Protein AF-0000000076747671 (afdb_homodimer)

Nearest PDB structures (foldseek):
  5zm2-assembly2_D-2  TM=6.873E-01  e=8.504E-10  Aspergillus stellatus
  5zm2-assembly1_B  TM=6.836E-01  e=2.801E-09  Aspergillus stellatus
  5zm4-assembly2_C  TM=6.316E-01  e=1.046E-08  Aspergillus stellatus
  7eyr-assembly2_A  TM=6.298E-01  e=1.622E-08  Aspergillus sp.
  7eyt-assembly2_D  TM=6.562E-01  e=5.017E-08  Aspergillus sp.

Foldseek 3Di:
DVVVVVVVLVVQLVCCVQQFKGKDAQLAPLVLLVVVVVVQCVLQVHDQVDVVSLDDPDGLDLQQWALAFFAQSLLCVQLRVSVLVSQCSNQVHNQKAKARDTKGKQWAADCVDVSRHFNKDFFFQQALCVLAPDWFKWKKFFSAFADQLQQAKKWQSVQLCCVVVVNPPCPVQSVPADNRGGGCVVPHDDDPVRIDGDGGGGNMMMMGTSSIGIITGHRNDNGMTMMDIMGMWRPPDCRTDGNLRDDHLVQLVVCQQQQAHRPSSDDGRSHDGNDPDHRDDHDPSSCSNSNVDPD/DVVVVVVVLVVQLVCCVQQFKGKDAQLAPLVLLVVVVVVQCVLQVHDQVDVVSLDDPDGLDLQQWALAFFAQSLLCVQLRVSVLVSQCSNQVHNQKAKARDTKGKQWAADCVDVSRHFNKDFFFFQALCVLAPDWFKWKKFFSAFADQLQQAKKWQSVQLVCVVVVNPPCPVQSVPADNRGGGCVVPHDDDPVRIDGDGGGGNMMMMGTSSIGIITGHRNDNGMTMMDIMGMWRPPDCRTDGNLRDDHLVQLVCCQQQQAHRPSSDDGRSHDVNDPDHRDDHDPSSCSNSNVDPD

InterPro domains:
  IPR008775 Phytanoyl-CoA dioxygenase-like [PF05721] (18-215)

Organism: NCBI:txid190893

Secondary structure (DSSP, 8-state):
-HHHHHHHHHHHHHHHHHHSEEEETT-S-HHHHHHHHHHHHHHHT--TT-GGGT--SS-S-SS-EE-----HHHHHHHT-HHHHHHHHHHHT-S-EEE----EEEEPPPBTTSGGGS--PPPPEESS-GGG-SS--EEEEEESS-B-TTBS-EEE-HHHHHHHHTT--S-GGGGGG-BTTBEEGGGTS---GGGPEEE-B-TT-EEEEETTS-EEEPPB-SSS-EEEEE--EEETT-STTS-GGG---HHHHHHHHHHT---GGG---TT--SS-S-PPPPPPHHHHHHHTSS--/-HHHHHHHHHHHHHHHHHHSEEEETT-S-HHHHHHHHHHHHHHHT--TT-GGGT--SS-S-SS-EE-----HHHHHHHT-HHHHHHHHHHHT-S-EEE----EEEEPPPBTTSTTTS--PPPPEESS-GGG-SS--EEEEEESS-B-TTBS-EEE-HHHHHHHHTT--S-GGGGGG-BTTBEEGGGTS---GGGPEEE-B-TT-EEEEETTS-EEEPPB-SSS-EEEEE--EEETT-STTS-GGG---HHHHHHHHHHT---GGG---TT--SS-S-PPPPPPHHHHHHHTSS--

Sequence (590 aa):
MESKNARYWDEKRAQLAEQGYTVIESVVPQELCQSSIEAICSFMEVDLNNKDTWYKQDPINDTGSVPMHHHPAFWQVRQHPDVYQAFAQLLNEEQLWVTMDRASFKPPCRYDLPQYGNDSNRMHWDYDFRQMDIPVYQGLIYLTDTEKEQGAFGGLPQVYRQIIDNTFHEPRLFEQFTINGLYLEDVYPFTEQDITKIDAPAGSLVIFDSRLPHGNVCTHHLNPRLVQFIAMYKADSEEHVPPVLYQSREERVNCYQNARPPAWLRGWRGQLDPEPFTPLELTPLGRKLVGLESWMESKNARYWDEKRAQLAEQGYTVIESVVPQELCQSSIEAICSFMEVDLNNKDTWYKQDPINDTGSVPMHHHPAFWQVRQHPDVYQAFAQLLNEEQLWVTMDRASFKPPCRYDLPQYGNDSNRMHWDYDFRQMDIPVYQGLIYLTDTEKEQGAFGGLPQVYRQIIDNTFHEPRLFEQFTINGLYLEDVYPFTEQDITKIDAPAGSLVIFDSRLPHGNVCTHHLNPRLVQFIAMYKADSEEHVPPVLYQSREERVNCYQNARPPAWLRGWRGQLDPEPFTPLELTPLGRKLVGLESW

pLDDT: mean 93.73, std 7.57, range [40.28, 98.88]

Radius of gyration: 29.96 Å; Cα contacts (8 Å, |Δi|>4): 1202; chains: 2; bounding box: 51×89×72 Å

Structure (mmCIF, N/CA/C/O backbone):
data_AF-0000000076747671-model_v1
#
loop_
_entity.id
_entity.type
_entity.pdbx_description
1 polymer 'Phytanoyl-CoA dioxygenase'
#
loop_
_atom_site.group_PDB
_atom_site.id
_atom_site.type_symbol
_atom_site.label_atom_id
_atom_site.label_alt_id
_atom_site.label_comp_id
_atom_site.label_asym_id
_atom_site.label_entity_id
_atom_site.label_seq_id
_atom_site.pdbx_PDB_ins_code
_atom_site.Cartn_x
_atom_site.Cartn_y
_atom_site.Cartn_z
_atom_site.occupancy
_atom_site.B_iso_or_equiv
_atom_site.auth_seq_id
_atom_site.auth_comp_id
_atom_site.auth_asym_id
_atom_site.auth_atom_id
_atom_site.pdbx_PDB_model_num
ATOM 1 N N . MET A 1 1 ? 17.656 25.859 33.094 1 40.28 1 MET A N 1
ATOM 2 C CA . MET A 1 1 ? 16.328 25.703 32.5 1 40.28 1 MET A CA 1
ATOM 3 C C . MET A 1 1 ? 16.188 26.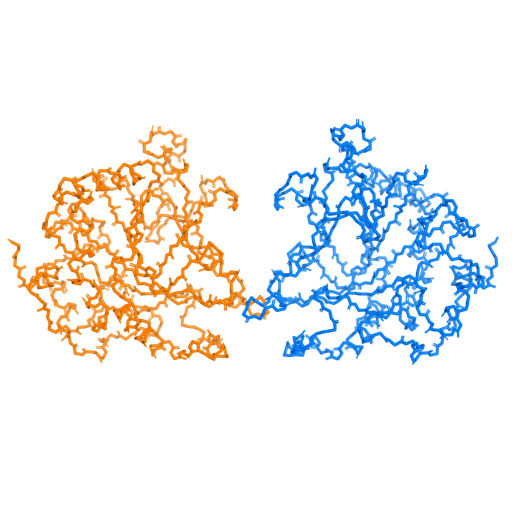547 31.25 1 40.28 1 MET A C 1
ATOM 5 O O . MET A 1 1 ? 15.711 26.047 30.219 1 40.28 1 MET A O 1
ATOM 9 N N . GLU A 1 2 ? 16.719 27.922 31.406 1 50.53 2 GLU A N 1
ATOM 10 C CA . GLU A 1 2 ? 16.703 28.844 30.266 1 50.53 2 GLU A CA 1
ATOM 11 C C . GLU A 1 2 ? 17.672 28.391 29.188 1 50.53 2 GLU A C 1
ATOM 13 O O . GLU A 1 2 ? 17.344 28.438 28 1 50.53 2 GLU A O 1
ATOM 18 N N . SER A 1 3 ? 18.859 27.906 29.672 1 53.28 3 SER A N 1
ATOM 19 C CA . SER A 1 3 ? 19.906 27.531 28.734 1 53.28 3 SER A CA 1
ATOM 20 C C . SER A 1 3 ? 19.562 26.25 27.984 1 53.28 3 SER A C 1
ATOM 22 O O . SER A 1 3 ? 19.797 26.141 26.781 1 53.28 3 SER A O 1
ATOM 24 N N . LYS A 1 4 ? 19.172 25.297 28.797 1 57.94 4 LYS A N 1
ATOM 25 C CA . LYS A 1 4 ? 18.75 24.047 28.203 1 57.94 4 LYS A CA 1
ATOM 26 C C . LYS A 1 4 ? 17.641 24.266 27.172 1 57.94 4 LYS A C 1
ATOM 28 O O . LYS A 1 4 ? 17.578 23.578 26.156 1 57.94 4 LYS A O 1
ATOM 33 N N . ASN A 1 5 ? 16.906 25.266 27.453 1 79.88 5 ASN A N 1
ATOM 34 C CA . ASN A 1 5 ? 15.82 25.625 26.547 1 79.88 5 ASN A CA 1
ATOM 35 C C . ASN A 1 5 ? 16.359 26.281 25.281 1 79.88 5 ASN A C 1
ATOM 37 O O . ASN A 1 5 ? 15.867 26.016 24.172 1 79.88 5 ASN A O 1
ATOM 41 N N . ALA A 1 6 ? 17.438 27.031 25.469 1 84.56 6 ALA A N 1
ATOM 42 C CA . ALA A 1 6 ? 18.047 27.672 24.312 1 84.56 6 ALA A CA 1
ATOM 43 C C . ALA A 1 6 ? 18.703 26.641 23.391 1 84.56 6 ALA A C 1
ATOM 45 O O . ALA A 1 6 ? 18.547 26.719 22.172 1 84.56 6 ALA A O 1
ATOM 46 N N . ARG A 1 7 ? 19.328 25.719 23.938 1 91.31 7 ARG A N 1
ATOM 47 C CA . ARG A 1 7 ? 19.984 24.672 23.141 1 91.31 7 ARG A CA 1
ATOM 48 C C . ARG A 1 7 ? 18.953 23.828 22.406 1 91.31 7 ARG A C 1
ATOM 50 O O . ARG A 1 7 ? 19.203 23.406 21.266 1 91.31 7 ARG A O 1
ATOM 57 N N . TYR A 1 8 ? 17.891 23.562 23.094 1 95.62 8 TYR A N 1
ATOM 58 C CA . TYR A 1 8 ? 16.812 22.797 22.484 1 95.62 8 TYR A CA 1
ATOM 59 C C . TYR A 1 8 ? 16.312 23.484 21.219 1 95.62 8 TYR A C 1
ATOM 61 O O . TYR A 1 8 ? 16.219 22.844 20.156 1 95.62 8 TYR A O 1
ATOM 69 N N . TRP A 1 9 ? 16.141 24.703 21.281 1 96.38 9 TRP A N 1
ATOM 70 C CA . TRP A 1 9 ? 15.578 25.422 20.141 1 96.38 9 TRP A CA 1
ATOM 71 C C . TRP A 1 9 ? 16.641 25.625 19.062 1 96.38 9 TRP A C 1
ATOM 73 O O . TRP A 1 9 ? 16.328 25.641 17.859 1 96.38 9 TRP A O 1
ATOM 83 N N . ASP A 1 10 ? 17.875 25.75 19.469 1 96.62 10 ASP A N 1
ATOM 84 C CA . ASP A 1 10 ? 18.953 25.797 18.484 1 96.62 10 ASP A CA 1
ATOM 85 C C . ASP A 1 10 ? 19 24.516 17.656 1 96.62 10 ASP A C 1
ATOM 87 O O . ASP A 1 10 ? 19.203 24.562 16.438 1 96.62 10 ASP A O 1
ATOM 91 N N . GLU A 1 11 ? 18.844 23.469 18.312 1 97.25 11 GLU A N 1
ATOM 92 C CA . GLU A 1 11 ? 18.828 22.188 17.641 1 97.25 11 GLU A CA 1
ATOM 93 C C . GLU A 1 11 ? 17.641 22.078 16.688 1 97.25 11 GLU A C 1
ATOM 95 O O . GLU A 1 11 ? 17.766 21.578 15.57 1 97.25 11 GLU A O 1
ATOM 100 N N . LYS A 1 12 ? 16.516 22.438 17.172 1 97.81 12 LYS A N 1
ATOM 101 C CA . LYS A 1 12 ? 15.312 22.391 16.328 1 97.81 12 LYS A CA 1
ATOM 102 C C . LYS A 1 12 ? 15.461 23.297 15.109 1 97.81 12 LYS A C 1
ATOM 104 O O . LYS A 1 12 ? 15.07 22.922 14 1 97.81 12 LYS A O 1
ATOM 109 N N . ARG A 1 13 ? 16.047 24.469 15.328 1 96.94 13 ARG A N 1
ATOM 110 C CA . ARG A 1 13 ? 16.297 25.375 14.219 1 96.94 13 ARG A CA 1
ATOM 111 C C . ARG A 1 13 ? 17.266 24.766 13.211 1 96.94 13 ARG A C 1
ATOM 113 O O . ARG A 1 13 ? 17.078 24.906 12 1 96.94 13 ARG A O 1
ATOM 120 N N . ALA A 1 14 ? 18.219 24.141 13.727 1 97.19 14 ALA A N 1
ATOM 121 C CA . ALA A 1 14 ? 19.219 23.5 12.859 1 97.19 14 ALA A CA 1
ATOM 122 C C . ALA A 1 14 ? 18.594 22.375 12.039 1 97.19 14 ALA A C 1
ATOM 124 O O . ALA A 1 14 ? 18.875 22.234 10.844 1 97.19 14 ALA A O 1
ATOM 125 N N . GLN A 1 15 ? 17.75 21.578 12.68 1 97.69 15 GLN A N 1
ATOM 126 C CA . GLN A 1 15 ? 17.031 20.5 11.984 1 97.69 15 GLN A CA 1
ATOM 127 C C . GLN A 1 15 ? 16.172 21.062 10.867 1 97.69 15 GLN A C 1
ATOM 129 O O . GLN A 1 15 ? 16.172 20.547 9.742 1 97.69 15 GLN A O 1
ATOM 134 N N . LEU A 1 16 ? 15.438 22.031 11.219 1 98 16 LEU A N 1
ATOM 135 C CA . LEU A 1 16 ? 14.547 22.672 10.258 1 98 16 LEU A CA 1
ATOM 136 C C . LEU A 1 16 ? 15.336 23.219 9.07 1 98 16 LEU A C 1
ATOM 138 O O . LEU A 1 16 ? 14.938 23.047 7.918 1 98 16 LEU A O 1
ATOM 142 N N . ALA A 1 17 ? 16.438 23.859 9.344 1 96.19 17 ALA A N 1
ATOM 143 C CA . ALA A 1 17 ? 17.266 24.438 8.305 1 96.19 17 ALA A CA 1
ATOM 144 C C . ALA A 1 17 ? 17.891 23.359 7.426 1 96.19 17 ALA A C 1
ATOM 146 O O . ALA A 1 17 ? 18.078 23.562 6.223 1 96.19 17 ALA A O 1
ATOM 147 N N . GLU A 1 18 ? 18.172 22.281 8.008 1 97.06 18 GLU A N 1
ATOM 148 C CA . GLU A 1 18 ? 18.891 21.234 7.305 1 97.06 18 GLU A CA 1
ATOM 149 C C . GLU A 1 18 ? 17.953 20.375 6.469 1 97.06 18 GLU A C 1
ATOM 151 O O . GLU A 1 18 ? 18.266 20.031 5.328 1 97.06 18 GLU A O 1
ATOM 156 N N . GLN A 1 19 ? 16.797 20.047 7.031 1 98.19 19 GLN A N 1
ATOM 157 C CA . GLN A 1 19 ? 16.016 19 6.375 1 98.19 19 GLN A CA 1
ATOM 158 C C . GLN A 1 19 ? 14.641 19.516 5.969 1 98.19 19 GLN A C 1
ATOM 160 O O . GLN A 1 19 ? 13.867 18.812 5.32 1 98.19 19 GLN A O 1
ATOM 165 N N . GLY A 1 20 ? 14.32 20.719 6.391 1 98.31 20 GLY A N 1
ATOM 166 C CA . GLY A 1 20 ? 13.07 21.344 5.965 1 98.31 20 GLY A CA 1
ATOM 167 C C . GLY A 1 20 ? 11.922 21.094 6.93 1 98.31 20 GLY A C 1
ATOM 168 O O . GLY A 1 20 ? 10.812 21.594 6.715 1 98.31 20 GLY A O 1
ATOM 169 N N . TYR A 1 21 ? 12.203 20.281 7.98 1 98.81 21 TYR A N 1
ATOM 170 C CA . TYR A 1 21 ? 11.172 20.062 8.992 1 98.81 21 TYR A CA 1
ATOM 171 C C . TYR A 1 21 ? 11.797 19.797 10.352 1 98.81 21 TYR A C 1
ATOM 173 O O . TYR A 1 21 ? 12.992 19.516 10.453 1 98.81 21 TYR A O 1
ATOM 181 N N . THR A 1 22 ? 11.023 19.922 11.391 1 98.75 22 THR A N 1
ATOM 182 C CA . THR A 1 22 ? 11.367 19.5 12.742 1 98.75 22 THR A CA 1
ATOM 183 C C . THR A 1 22 ? 10.117 19.062 13.508 1 98.75 22 THR A C 1
ATOM 185 O O . THR A 1 22 ? 8.992 19.359 13.086 1 98.75 22 THR A O 1
ATOM 188 N N . VAL A 1 23 ? 10.336 18.281 14.539 1 98.75 23 VAL A N 1
ATOM 189 C CA . VAL A 1 23 ? 9.227 17.766 15.344 1 98.75 23 VAL A CA 1
ATOM 190 C C . VAL A 1 23 ? 9.398 18.203 16.797 1 98.75 23 VAL A C 1
ATOM 192 O O . VAL A 1 23 ? 10.461 17.984 17.391 1 98.75 23 VAL A O 1
ATOM 195 N N . ILE A 1 24 ? 8.469 18.891 17.297 1 98.38 24 ILE A N 1
ATOM 196 C CA . ILE A 1 24 ? 8.359 19.141 18.734 1 98.38 24 ILE A CA 1
ATOM 197 C C . ILE A 1 24 ? 7.375 18.141 19.344 1 98.38 24 ILE A C 1
ATOM 199 O O . ILE A 1 24 ? 6.16 18.297 19.203 1 98.38 24 ILE A O 1
ATOM 203 N N . GLU A 1 25 ? 7.848 17.203 20.109 1 97.06 25 GLU A N 1
ATOM 204 C CA . GLU A 1 25 ? 7.035 16.094 20.578 1 97.06 25 GLU A CA 1
ATOM 205 C C . GLU A 1 25 ? 6.18 16.484 21.781 1 97.06 25 GLU A C 1
ATOM 207 O O . GLU A 1 25 ? 6.625 17.25 22.641 1 97.06 25 GLU A O 1
ATOM 212 N N . SER A 1 26 ? 4.984 16.047 21.75 1 92 26 SER A N 1
ATOM 213 C CA . SER A 1 26 ? 4.047 16.094 22.875 1 92 26 SER A CA 1
ATOM 214 C C . SER A 1 26 ? 3.859 17.516 23.391 1 92 26 SER A C 1
ATOM 216 O O . SER A 1 26 ? 3.895 17.75 24.594 1 92 26 SER A O 1
ATOM 218 N N . VAL A 1 27 ? 3.762 18.469 22.469 1 96.31 27 VAL A N 1
ATOM 219 C CA . VAL A 1 27 ? 3.545 19.875 22.797 1 96.31 27 VAL A CA 1
ATOM 220 C C . VAL A 1 27 ? 2.092 20.094 23.203 1 96.31 27 VAL A C 1
ATOM 222 O O . VAL A 1 27 ? 1.806 20.922 24.078 1 96.31 27 VAL A O 1
ATOM 225 N N . VAL A 1 28 ? 1.199 19.422 22.625 1 98.19 28 VAL A N 1
ATOM 226 C CA . VAL A 1 28 ? -0.222 19.531 22.938 1 98.19 28 VAL A CA 1
ATOM 227 C C . VAL A 1 28 ? -0.622 18.422 23.906 1 98.19 28 VAL A C 1
ATOM 229 O O . VAL A 1 28 ? -0.425 17.234 23.625 1 98.19 28 VAL A O 1
ATOM 232 N N . PRO A 1 29 ? -1.188 18.797 25.031 1 98.31 29 PRO A N 1
ATOM 233 C CA . PRO A 1 29 ? -1.625 17.781 26 1 98.31 29 PRO A CA 1
ATOM 234 C C . PRO A 1 29 ? -2.648 16.812 25.422 1 98.31 29 PRO A C 1
ATOM 236 O O . PRO A 1 29 ? -3.465 17.203 24.578 1 98.31 29 PRO A O 1
ATOM 239 N N . GLN A 1 30 ? -2.672 15.633 25.984 1 98 30 GLN A N 1
ATOM 240 C CA . GLN A 1 30 ? -3.521 14.555 25.5 1 98 30 GLN A CA 1
ATOM 241 C C . GLN A 1 30 ? -4.996 14.938 25.578 1 98 30 GLN A C 1
ATOM 243 O O . GLN A 1 30 ? -5.781 14.578 24.688 1 98 30 GLN A O 1
ATOM 248 N N . GLU A 1 31 ? -5.301 15.625 26.609 1 98.38 31 GLU A N 1
ATOM 249 C CA . GLU A 1 31 ? -6.699 16.016 26.781 1 98.38 31 GLU A CA 1
ATOM 250 C C . GLU A 1 31 ? -7.164 16.922 25.641 1 98.38 31 GLU A C 1
ATOM 252 O O . GLU A 1 31 ? -8.305 16.812 25.188 1 98.38 31 GLU A O 1
ATOM 257 N N . LEU A 1 32 ? -6.309 17.859 25.266 1 98.62 32 LEU A N 1
ATOM 258 C CA . LEU A 1 32 ? -6.648 18.75 24.156 1 98.62 32 LEU A CA 1
ATOM 259 C C . LEU A 1 32 ? -6.711 17.984 22.844 1 98.62 32 LEU A C 1
ATOM 261 O O . LEU A 1 32 ? -7.578 18.25 22 1 98.62 32 LEU A O 1
ATOM 265 N N . CYS A 1 33 ? -5.781 17.031 22.625 1 98.75 33 CYS A N 1
ATOM 266 C CA . CYS A 1 33 ? -5.852 16.172 21.453 1 98.75 33 CYS A CA 1
ATOM 267 C C . CYS A 1 33 ? -7.184 15.43 21.391 1 98.75 33 CYS A C 1
ATOM 269 O O . CYS A 1 33 ? -7.84 15.406 20.344 1 98.75 33 CYS A O 1
ATOM 271 N N . GLN A 1 34 ? -7.582 14.914 22.516 1 98.75 34 GLN A N 1
ATOM 272 C CA . GLN A 1 34 ? -8.82 14.148 22.578 1 98.75 34 GLN A CA 1
ATOM 273 C C . GLN A 1 34 ? -10.023 15.023 22.266 1 98.75 34 GLN A C 1
ATOM 275 O O . GLN A 1 34 ? -10.961 14.578 21.594 1 98.75 34 GLN A O 1
ATOM 280 N N . SER A 1 35 ? -10.016 16.234 22.766 1 98.75 35 SER A N 1
ATOM 281 C CA . SER A 1 35 ? -11.102 17.156 22.453 1 98.75 35 SER A CA 1
ATOM 282 C C . SER A 1 35 ? -11.195 17.422 20.969 1 98.75 35 SER A C 1
ATOM 284 O O . SER A 1 35 ? -12.289 17.469 20.406 1 98.75 35 SER A O 1
ATOM 286 N N . SER A 1 36 ? -10.062 17.656 20.344 1 98.88 36 SER A N 1
ATOM 287 C CA . SER A 1 36 ? -10.047 17.875 18.906 1 98.88 36 SER A CA 1
ATOM 288 C C . SER A 1 36 ? -10.516 16.625 18.156 1 98.88 36 SER A C 1
ATOM 290 O O . SER A 1 36 ? -11.25 16.734 17.172 1 98.88 36 SER A O 1
ATOM 292 N N . ILE A 1 37 ? -10.07 15.453 18.594 1 98.88 37 ILE A N 1
ATOM 293 C CA . ILE A 1 37 ? -10.477 14.195 17.984 1 98.88 37 ILE A CA 1
ATOM 294 C C . ILE A 1 37 ? -11.992 14.055 18.047 1 98.88 37 ILE A C 1
ATOM 296 O O . ILE A 1 37 ? -12.633 13.719 17.047 1 98.88 37 ILE A O 1
ATOM 300 N N . GLU A 1 38 ? -12.555 14.328 19.203 1 98.75 38 GLU A N 1
ATOM 301 C CA . GLU A 1 38 ? -14 14.227 19.375 1 98.75 38 GLU A CA 1
ATOM 302 C C . GLU A 1 38 ? -14.734 15.188 18.453 1 98.75 38 GLU A C 1
ATOM 304 O O . GLU A 1 38 ? -15.773 14.836 17.875 1 98.75 38 GLU A O 1
ATOM 309 N N . ALA A 1 39 ? -14.25 16.406 18.312 1 98.62 39 ALA A N 1
ATOM 310 C CA . ALA A 1 39 ? -14.844 17.391 17.406 1 98.62 39 ALA A CA 1
ATOM 311 C C . ALA A 1 39 ? -14.82 16.875 15.969 1 98.62 39 ALA A C 1
ATOM 313 O O . ALA A 1 39 ? -15.836 16.953 15.273 1 98.62 39 ALA A O 1
ATOM 314 N N . ILE A 1 40 ? -13.703 16.344 15.539 1 98.62 40 ILE A N 1
ATOM 315 C CA . ILE A 1 40 ? -13.531 15.836 14.188 1 98.62 40 ILE A CA 1
ATOM 316 C C . ILE A 1 40 ? -14.477 14.664 13.953 1 98.62 40 ILE A C 1
ATOM 318 O O . ILE A 1 40 ? -15.18 14.617 12.938 1 98.62 40 ILE A O 1
ATOM 322 N N . CYS A 1 41 ? -14.508 13.766 14.906 1 98.38 41 CYS A N 1
ATOM 323 C CA . CYS A 1 41 ? -15.352 12.586 14.781 1 98.38 41 CYS A CA 1
ATOM 324 C C . CYS A 1 41 ? -16.828 12.969 14.703 1 98.38 41 CYS A C 1
ATOM 326 O O . CYS A 1 41 ? -17.578 12.391 13.914 1 98.38 41 CYS A O 1
ATOM 328 N N . SER A 1 42 ? -17.156 13.914 15.547 1 97.94 42 SER A N 1
ATOM 329 C CA . SER A 1 42 ? -18.531 14.391 15.508 1 97.94 42 SER A CA 1
ATOM 330 C C . SER A 1 42 ? -18.875 15.008 14.156 1 97.94 42 SER A C 1
ATOM 332 O O . SER A 1 42 ? -19.922 14.711 13.578 1 97.94 42 SER A O 1
ATOM 334 N N . PHE A 1 43 ? -18.047 15.828 13.648 1 97.62 43 PHE A N 1
ATOM 335 C CA . PHE A 1 43 ? -18.266 16.469 12.359 1 97.62 43 PHE A CA 1
ATOM 336 C C . PHE A 1 43 ? -18.359 15.438 11.25 1 97.62 43 PHE A C 1
ATOM 338 O O . PHE A 1 43 ? -19.234 15.531 10.383 1 97.62 43 PHE A O 1
ATOM 345 N N . MET A 1 44 ? -17.5 14.438 11.258 1 96.56 44 MET A N 1
ATOM 346 C CA . MET A 1 44 ? -17.391 13.438 10.195 1 96.56 44 MET A CA 1
ATOM 347 C C . MET A 1 44 ? -18.391 12.312 10.414 1 96.56 44 MET A C 1
ATOM 349 O O . MET A 1 44 ? -18.531 11.438 9.555 1 96.56 44 MET A O 1
ATOM 353 N N . GLU A 1 45 ? -19.062 12.336 11.562 1 96.31 45 GLU A N 1
ATOM 354 C CA . GLU A 1 45 ? -19.969 11.266 11.945 1 96.31 45 GLU A CA 1
ATOM 355 C C . GLU A 1 45 ? -19.266 9.914 11.953 1 96.31 45 GLU A C 1
ATOM 357 O O . GLU A 1 45 ? -19.75 8.961 11.336 1 96.31 45 GLU A O 1
ATOM 362 N N . VAL A 1 46 ? -18.188 9.891 12.656 1 97.19 46 VAL A N 1
ATOM 363 C CA . VAL A 1 46 ? -17.344 8.695 12.766 1 97.19 46 VAL A CA 1
ATOM 364 C C . VAL A 1 46 ? -17.219 8.289 14.227 1 97.19 46 VAL A C 1
ATOM 366 O O . VAL A 1 46 ? -17.188 9.148 15.117 1 97.19 46 VAL A O 1
ATOM 369 N N . ASP A 1 47 ? -17.25 7.066 14.484 1 97.88 47 ASP A N 1
ATOM 370 C CA . ASP A 1 47 ? -16.891 6.438 15.742 1 97.88 47 ASP A CA 1
A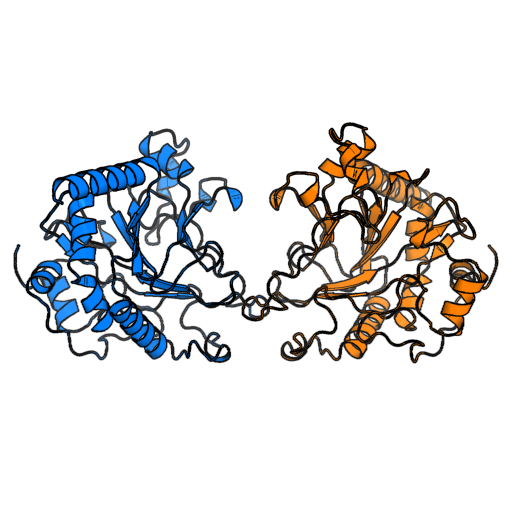TOM 371 C C . ASP A 1 47 ? -15.594 5.641 15.602 1 97.88 47 ASP A C 1
ATOM 373 O O . ASP A 1 47 ? -15.547 4.633 14.898 1 97.88 47 ASP A O 1
ATOM 377 N N . LEU A 1 48 ? -14.523 6.047 16.266 1 97.44 48 LEU A N 1
ATOM 378 C CA . LEU A 1 48 ? -13.211 5.434 16.094 1 97.44 48 LEU A CA 1
ATOM 379 C C . LEU A 1 48 ? -13.234 3.977 16.547 1 97.44 48 LEU A C 1
ATOM 381 O O . LEU A 1 48 ? -12.352 3.199 16.172 1 97.44 48 LEU A O 1
ATOM 385 N N . ASN A 1 49 ? -14.18 3.578 17.312 1 96.5 49 ASN A N 1
ATOM 386 C CA . ASN A 1 49 ? -14.273 2.203 17.797 1 96.5 49 ASN A CA 1
ATOM 387 C C . ASN A 1 49 ? -15.172 1.355 16.891 1 96.5 49 ASN A C 1
ATOM 389 O O . ASN A 1 49 ? -15.422 0.186 17.188 1 96.5 49 ASN A O 1
ATOM 393 N N . ASN A 1 50 ? -15.711 1.945 15.867 1 96.81 50 ASN A N 1
ATOM 394 C CA . ASN A 1 50 ? -16.547 1.24 14.898 1 96.81 50 ASN A CA 1
ATOM 395 C C . ASN A 1 50 ? -16.094 1.509 13.461 1 96.81 50 ASN A C 1
ATOM 397 O O . ASN A 1 50 ? -16.562 2.451 12.828 1 96.81 50 ASN A O 1
ATOM 401 N N . LYS A 1 51 ? -15.359 0.644 12.898 1 94.5 51 LYS A N 1
ATOM 402 C CA . LYS A 1 51 ? -14.695 0.832 11.617 1 94.5 51 LYS A CA 1
ATOM 403 C C . LYS A 1 51 ? -15.711 1.055 10.5 1 94.5 51 LYS A C 1
ATOM 405 O O . LYS A 1 51 ? -15.406 1.702 9.492 1 94.5 51 LYS A O 1
ATOM 410 N N . ASP A 1 52 ? -16.859 0.534 10.656 1 92.81 52 ASP A N 1
ATOM 411 C CA . ASP A 1 52 ? -17.875 0.66 9.625 1 92.81 52 ASP A CA 1
ATOM 412 C C . ASP A 1 52 ? -18.266 2.121 9.398 1 92.81 52 ASP A C 1
ATOM 414 O O . ASP A 1 52 ? -18.781 2.48 8.344 1 92.81 52 ASP A O 1
ATOM 418 N N . THR A 1 53 ? -17.984 2.969 10.398 1 96.69 53 THR A N 1
ATOM 419 C CA . THR A 1 53 ? -18.375 4.375 10.305 1 96.69 53 THR A CA 1
ATOM 420 C C . THR A 1 53 ? -17.281 5.18 9.594 1 96.69 53 THR A C 1
ATOM 422 O O . THR A 1 53 ? -17.5 6.324 9.203 1 96.69 53 THR A O 1
ATOM 425 N N . TRP A 1 54 ? -16.062 4.539 9.453 1 96.75 54 TRP A N 1
ATOM 426 C CA . TRP A 1 54 ? -14.922 5.281 8.938 1 96.75 54 TRP A CA 1
ATOM 427 C C . TRP A 1 54 ? -15.07 5.539 7.438 1 96.75 54 TRP A C 1
ATOM 429 O O . TRP A 1 54 ? -14.461 6.461 6.898 1 96.75 54 TRP A O 1
ATOM 439 N N . TYR A 1 55 ? -15.875 4.684 6.785 1 95.5 55 TYR A N 1
ATOM 440 C CA . TYR A 1 55 ? -15.984 4.695 5.332 1 95.5 55 TYR A CA 1
ATOM 441 C C . TYR A 1 55 ? -17.391 5.066 4.895 1 95.5 55 TYR A C 1
ATOM 443 O O . TYR A 1 55 ? -18.359 4.363 5.219 1 95.5 55 TYR A O 1
ATOM 451 N N . LYS A 1 56 ? -17.422 6.195 4.176 1 94.06 56 LYS A N 1
ATOM 452 C CA . LYS A 1 56 ? -18.719 6.695 3.723 1 94.06 56 LYS A CA 1
ATOM 453 C C . LYS A 1 56 ? -18.953 6.348 2.256 1 94.06 56 LYS A C 1
ATOM 455 O O . LYS A 1 56 ? -18.016 6.332 1.454 1 94.06 56 LYS A O 1
ATOM 460 N N . GLN A 1 57 ? -20.141 6.027 1.983 1 90.56 57 GLN A N 1
ATOM 461 C CA . GLN A 1 57 ? -20.5 5.805 0.586 1 90.56 57 GLN A CA 1
ATOM 462 C C . GLN A 1 57 ? -20.234 7.051 -0.254 1 90.56 57 GLN A C 1
ATOM 464 O O . GLN A 1 57 ? -19.703 6.957 -1.362 1 90.56 57 GLN A O 1
ATOM 469 N N . ASP A 1 58 ? -20.594 8.227 0.318 1 90.75 58 ASP A N 1
ATOM 470 C CA . ASP A 1 58 ? -20.375 9.516 -0.325 1 90.75 58 ASP A CA 1
ATOM 471 C C . ASP A 1 58 ? -19.531 10.43 0.563 1 90.75 58 ASP A C 1
ATOM 473 O O . ASP A 1 58 ? -20.078 11.32 1.231 1 90.75 58 ASP A O 1
ATOM 477 N N . PRO A 1 59 ? -18.266 10.156 0.566 1 90.5 59 PRO A N 1
ATOM 478 C CA . PRO A 1 59 ? -17.422 11.008 1.398 1 90.5 59 PRO A CA 1
ATOM 479 C C . PRO A 1 59 ? -17.469 12.477 0.973 1 90.5 59 PRO A C 1
ATOM 481 O O . PRO A 1 59 ? -17.719 12.773 -0.196 1 90.5 59 PRO A O 1
ATOM 484 N N . ILE A 1 60 ? -17.203 13.391 1.853 1 89.06 60 ILE A N 1
ATOM 485 C CA . ILE A 1 60 ? -17.297 14.812 1.564 1 89.06 60 ILE A CA 1
ATOM 486 C C . ILE A 1 60 ? -16.141 15.242 0.669 1 89.06 60 ILE A C 1
ATOM 488 O O . ILE A 1 60 ? -16.25 16.219 -0.073 1 89.06 60 ILE A O 1
ATOM 492 N N . ASN A 1 61 ? -15.047 14.508 0.766 1 82.38 61 ASN A N 1
ATOM 493 C CA . ASN A 1 61 ? -13.906 14.672 -0.132 1 82.38 61 ASN A CA 1
ATOM 494 C C . ASN A 1 61 ? -13.023 13.43 -0.143 1 82.38 61 ASN A C 1
ATOM 496 O O . ASN A 1 61 ? -13.242 12.492 0.629 1 82.38 61 ASN A O 1
ATOM 500 N N . ASP A 1 62 ? -12.047 13.398 -1.031 1 77.69 62 ASP A N 1
ATOM 501 C CA . ASP A 1 62 ? -11.195 12.227 -1.206 1 77.69 62 ASP A CA 1
ATOM 502 C C . ASP A 1 62 ? -9.859 12.406 -0.481 1 77.69 62 ASP A C 1
ATOM 504 O O . ASP A 1 62 ? -9.023 11.5 -0.483 1 77.69 62 ASP A O 1
ATOM 508 N N . THR A 1 63 ? -9.727 13.477 0.181 1 77.56 63 THR A N 1
ATOM 509 C CA . THR A 1 63 ? -8.414 13.789 0.726 1 77.56 63 THR A CA 1
ATOM 510 C C . THR A 1 63 ? -8.375 13.547 2.23 1 77.56 63 THR A C 1
ATOM 512 O O . THR A 1 63 ? -7.305 13.562 2.842 1 77.56 63 THR A O 1
ATOM 515 N N . GLY A 1 64 ? -9.547 13.359 2.787 1 89.38 64 GLY A N 1
ATOM 516 C CA . GLY A 1 64 ? -9.609 13.219 4.234 1 89.38 64 GLY A CA 1
ATOM 517 C C . GLY A 1 64 ? -9.648 14.547 4.961 1 89.38 64 GLY A C 1
ATOM 518 O O . GLY A 1 64 ? -9.555 14.594 6.191 1 89.38 64 GLY A O 1
ATOM 519 N N . SER A 1 65 ? -9.844 15.641 4.242 1 93.56 65 SER A N 1
ATOM 520 C CA . SER A 1 65 ? -9.922 16.969 4.832 1 93.56 65 SER A CA 1
ATOM 521 C C . SER A 1 65 ? -11.195 17.141 5.648 1 93.56 65 SER A C 1
ATOM 523 O O . SER A 1 65 ? -12.266 16.688 5.246 1 93.56 65 SER A O 1
ATOM 525 N N . VAL A 1 66 ? -11.07 17.688 6.742 1 97.12 66 VAL A N 1
ATOM 526 C CA . VAL A 1 66 ? -12.195 18.062 7.602 1 97.12 66 VAL A CA 1
ATOM 527 C C . VAL A 1 66 ? -12.383 19.578 7.594 1 97.12 66 VAL A C 1
ATOM 529 O O . VAL A 1 66 ? -11.719 20.297 8.352 1 97.12 66 VAL A O 1
ATOM 532 N N . PRO A 1 67 ? -13.297 20.047 6.805 1 96.88 67 PRO A N 1
ATOM 533 C CA . PRO A 1 67 ? -13.422 21.5 6.652 1 96.88 67 PRO A CA 1
ATOM 534 C C . PRO A 1 67 ? -14.109 22.156 7.848 1 96.88 67 PRO A C 1
ATOM 536 O O . PRO A 1 67 ? -15.172 22.766 7.691 1 96.88 67 PRO A O 1
ATOM 539 N N . MET A 1 68 ? -13.547 22.062 8.945 1 97.5 68 MET A N 1
ATOM 540 C CA . MET A 1 68 ? -13.914 22.688 10.219 1 97.5 68 MET A CA 1
ATOM 541 C C . MET A 1 68 ? -12.797 23.594 10.727 1 97.5 68 MET A C 1
ATOM 543 O O . MET A 1 68 ? -11.617 23.234 10.648 1 97.5 68 MET A O 1
ATOM 547 N N . HIS A 1 69 ? -13.188 24.781 11.289 1 98.19 69 HIS A N 1
ATOM 548 C CA . HIS A 1 69 ? -12.172 25.797 11.531 1 98.19 69 HIS A CA 1
ATOM 549 C C . HIS A 1 69 ? -12.281 26.344 12.953 1 98.19 69 HIS A C 1
ATOM 551 O O . HIS A 1 69 ? -11.266 26.594 13.609 1 98.19 69 HIS A O 1
ATOM 557 N N . HIS A 1 70 ? -13.516 26.469 13.438 1 98.12 70 HIS A N 1
ATOM 558 C CA . HIS A 1 70 ? -13.648 27.328 14.602 1 98.12 70 HIS A CA 1
ATOM 559 C C . HIS A 1 70 ? -14.203 26.562 15.805 1 98.12 70 HIS A C 1
ATOM 561 O O . HIS A 1 70 ? -14.656 27.172 16.781 1 98.12 70 HIS A O 1
ATOM 567 N N . HIS A 1 71 ? -14.227 25.281 15.742 1 98.19 71 HIS A N 1
ATOM 568 C CA . HIS A 1 71 ? -14.609 24.531 16.938 1 98.19 71 HIS A CA 1
ATOM 569 C C . HIS A 1 71 ? -13.781 24.953 18.141 1 98.19 71 HIS A C 1
ATOM 571 O O . HIS A 1 71 ? -12.57 25.156 18.031 1 98.19 71 HIS A O 1
ATOM 577 N N . PRO A 1 72 ? -14.383 25.047 19.312 1 98.44 72 PRO A N 1
ATOM 578 C CA . PRO A 1 72 ? -13.641 25.453 20.5 1 98.44 72 PRO A CA 1
ATOM 579 C C . PRO A 1 72 ? -12.422 24.578 20.766 1 98.44 72 PRO A C 1
ATOM 581 O O . PRO A 1 72 ? -11.391 25.062 21.219 1 98.44 72 PRO A O 1
ATOM 584 N N . ALA A 1 73 ? -12.477 23.312 20.5 1 98.62 73 ALA A N 1
ATOM 585 C CA . ALA A 1 73 ? -11.352 22.406 20.703 1 98.62 73 ALA A CA 1
ATOM 586 C C . ALA A 1 73 ? -10.148 22.828 19.875 1 98.62 73 ALA A C 1
ATOM 588 O O . ALA A 1 73 ? -9.008 22.75 20.328 1 98.62 73 ALA A O 1
ATOM 589 N N . PHE A 1 74 ? -10.367 23.297 18.625 1 98.75 74 PHE A N 1
ATOM 590 C CA . PHE A 1 74 ? -9.289 23.75 17.766 1 98.75 74 PHE A CA 1
ATOM 591 C C . PHE A 1 74 ? -8.641 25.016 18.312 1 98.75 74 PHE A C 1
ATOM 593 O O . PHE A 1 74 ? -7.422 25.172 18.25 1 98.75 74 PHE A O 1
ATOM 600 N N . TRP A 1 75 ? -9.453 25.891 18.859 1 98.75 75 TRP A N 1
ATOM 601 C CA . TRP A 1 75 ? -8.945 27.156 19.375 1 98.75 75 TRP A CA 1
ATOM 602 C C . TRP A 1 75 ? -8.125 26.922 20.656 1 98.75 75 TRP A C 1
ATOM 604 O O . TRP A 1 75 ? -7.16 27.641 20.906 1 98.75 75 TRP A O 1
ATOM 614 N N . GLN A 1 76 ? -8.578 25.906 21.453 1 98.69 76 GLN A N 1
ATOM 615 C CA . GLN A 1 76 ? -7.77 25.562 22.609 1 98.69 76 GLN A CA 1
ATOM 616 C C . GLN A 1 76 ? -6.348 25.188 22.203 1 98.69 76 GLN A C 1
ATOM 618 O O . GLN A 1 76 ? -5.383 25.562 22.875 1 98.69 76 GLN A O 1
ATOM 623 N N . VAL A 1 77 ? -6.242 24.5 21.141 1 98.75 77 VAL A N 1
ATOM 624 C CA . VAL A 1 77 ? -4.934 24.109 20.641 1 98.75 77 VAL A CA 1
ATOM 625 C C . VAL A 1 77 ? -4.207 25.328 20.062 1 98.75 77 VAL A C 1
ATOM 627 O O . VAL A 1 77 ? -3.029 25.547 20.359 1 98.75 77 VAL A O 1
ATOM 630 N N . ARG A 1 78 ? -4.863 26.156 19.328 1 98.69 78 ARG A N 1
ATOM 631 C CA . ARG A 1 78 ? -4.281 27.312 18.641 1 98.69 78 ARG A CA 1
ATOM 632 C C . ARG A 1 78 ? -3.703 28.297 19.656 1 98.69 78 ARG A C 1
ATOM 634 O O . ARG A 1 78 ? -2.684 28.938 19.391 1 98.69 78 ARG A O 1
ATOM 641 N N . GLN A 1 79 ? -4.398 28.406 20.797 1 98.69 79 GLN A N 1
ATOM 642 C CA . GLN A 1 79 ? -3.951 29.406 21.75 1 98.69 79 GLN A CA 1
ATOM 643 C C . GLN A 1 79 ? -3.027 28.781 22.797 1 98.69 79 GLN A C 1
ATOM 645 O O . GLN A 1 79 ? -2.658 29.453 23.781 1 98.69 79 GLN A O 1
ATOM 650 N N . HIS A 1 80 ? -2.777 27.516 22.672 1 98.69 80 HIS A N 1
ATOM 651 C CA . HIS A 1 80 ? -1.925 26.875 23.672 1 98.69 80 HIS A CA 1
ATOM 652 C C . HIS A 1 80 ? -0.537 27.5 23.688 1 98.69 80 HIS A C 1
ATOM 654 O O . HIS A 1 80 ? 0.104 27.641 22.656 1 98.69 80 HIS A O 1
ATOM 660 N N . PRO A 1 81 ? 0.012 27.828 24.844 1 98.38 81 PRO A N 1
ATOM 661 C CA . PRO A 1 81 ? 1.271 28.562 24.938 1 98.38 81 PRO A CA 1
ATOM 662 C C . PRO A 1 81 ? 2.449 27.812 24.328 1 98.38 81 PRO A C 1
ATOM 664 O O . PRO A 1 81 ? 3.334 28.422 23.719 1 98.38 81 PRO A O 1
ATOM 667 N N . ASP A 1 82 ? 2.453 26.516 24.453 1 98.19 82 ASP A N 1
ATOM 668 C CA . ASP A 1 82 ? 3.592 25.75 23.953 1 98.19 82 ASP A CA 1
ATOM 669 C C . ASP A 1 82 ? 3.58 25.688 22.438 1 98.19 82 ASP A C 1
ATOM 671 O O . ASP A 1 82 ? 4.637 25.641 21.797 1 98.19 82 ASP A O 1
ATOM 675 N N . VAL A 1 83 ? 2.4 25.625 21.844 1 98.69 83 VAL A N 1
ATOM 676 C CA . VAL A 1 83 ? 2.299 25.672 20.391 1 98.69 83 VAL A CA 1
ATOM 677 C C . VAL A 1 83 ? 2.801 27.031 19.891 1 98.69 83 VAL A C 1
ATOM 679 O O . VAL A 1 83 ? 3.607 27.094 18.953 1 98.69 83 VAL A O 1
ATOM 682 N N . TYR A 1 84 ? 2.332 28.062 20.547 1 98.69 84 TYR A N 1
ATOM 683 C CA . TYR A 1 84 ? 2.789 29.422 20.219 1 98.69 84 TYR A CA 1
ATOM 684 C C . TYR A 1 84 ? 4.305 29.531 20.359 1 98.69 84 TYR A C 1
ATOM 686 O O . TYR A 1 84 ? 4.977 30.047 19.469 1 98.69 84 TYR A O 1
ATOM 694 N N . GLN A 1 85 ? 4.812 29.078 21.422 1 97.88 85 GLN A N 1
ATOM 695 C CA . GLN A 1 85 ? 6.242 29.203 21.703 1 97.88 85 GLN A CA 1
ATOM 696 C C . GLN A 1 85 ? 7.074 28.516 20.625 1 97.88 85 GLN A C 1
ATOM 698 O O . GLN A 1 85 ? 8.156 28.984 20.281 1 97.88 85 GLN A O 1
ATOM 703 N N . ALA A 1 86 ? 6.605 27.391 20.172 1 97.94 86 ALA A N 1
ATOM 704 C CA . ALA A 1 86 ? 7.336 26.688 19.109 1 97.94 86 ALA A CA 1
ATOM 705 C C . ALA A 1 86 ? 7.5 27.562 17.875 1 97.94 86 ALA A C 1
ATOM 707 O O . ALA A 1 86 ? 8.609 27.719 17.359 1 97.94 86 ALA A O 1
ATOM 708 N N . PHE A 1 87 ? 6.438 28.172 17.438 1 97.75 87 PHE A N 1
ATOM 709 C CA . PHE A 1 87 ? 6.508 29.031 16.266 1 97.75 87 PHE A CA 1
ATOM 710 C C . PHE A 1 87 ? 7.316 30.281 16.562 1 97.75 87 PHE A C 1
ATOM 712 O O . PHE A 1 87 ? 8.133 30.719 15.734 1 97.75 87 PHE A O 1
ATOM 719 N N . ALA A 1 88 ? 7.078 30.875 17.734 1 97.38 88 ALA A N 1
ATOM 720 C CA . ALA A 1 88 ? 7.793 32.094 18.109 1 97.38 88 ALA A CA 1
ATOM 721 C C . ALA A 1 88 ? 9.297 31.875 18.109 1 97.38 88 ALA A C 1
ATOM 723 O O . ALA A 1 88 ? 10.062 32.719 17.609 1 97.38 88 ALA A O 1
ATOM 724 N N . GLN A 1 89 ? 9.719 30.766 18.672 1 96.75 89 GLN A N 1
ATOM 725 C CA . GLN A 1 89 ? 11.133 30.453 18.75 1 96.75 89 GLN A CA 1
ATOM 726 C C . GLN A 1 89 ? 11.719 30.188 17.359 1 96.75 89 GLN A C 1
ATOM 728 O O . GLN A 1 89 ? 12.805 30.688 17.031 1 96.75 89 GLN A O 1
ATOM 733 N N . LEU A 1 90 ? 11.062 29.453 16.578 1 96.25 90 LEU A N 1
ATOM 734 C CA . LEU A 1 90 ? 11.609 29.047 15.281 1 96.25 90 LEU A CA 1
ATOM 735 C C . LEU A 1 90 ? 11.609 30.219 14.305 1 96.25 90 LEU A C 1
ATOM 737 O O . LEU A 1 90 ? 12.5 30.328 13.461 1 96.25 90 LEU A O 1
ATOM 741 N N . LEU A 1 91 ? 10.594 31.094 14.43 1 94.56 91 LEU A N 1
ATOM 742 C CA . LEU A 1 91 ? 10.5 32.25 13.555 1 94.56 91 LEU A CA 1
ATOM 743 C C . LEU A 1 91 ? 11.305 33.406 14.117 1 94.56 91 LEU A C 1
ATOM 745 O O . LEU A 1 91 ? 11.523 34.406 13.43 1 94.56 91 LEU A O 1
ATOM 749 N N . ASN A 1 92 ? 11.727 33.281 15.328 1 93.69 92 ASN A N 1
ATOM 750 C CA . ASN A 1 92 ? 12.336 34.375 16.047 1 93.69 92 ASN A CA 1
ATOM 751 C C . ASN A 1 92 ? 11.477 35.656 15.969 1 93.69 92 ASN A C 1
ATOM 753 O O . ASN A 1 92 ? 11.945 36.719 15.562 1 93.69 92 ASN A O 1
ATOM 757 N N . GLU A 1 93 ? 10.203 35.469 16.25 1 95.44 93 GLU A N 1
ATOM 758 C CA . GLU A 1 93 ? 9.172 36.5 16.188 1 95.44 93 GLU A CA 1
ATOM 759 C C . GLU A 1 93 ? 8.109 36.281 17.25 1 95.44 93 GLU A C 1
ATOM 761 O O . GLU A 1 93 ? 7.477 35.219 17.297 1 95.44 93 GLU A O 1
ATOM 766 N N . GLU A 1 94 ? 7.84 37.25 18.047 1 97.31 94 GLU A N 1
ATOM 767 C CA . GLU A 1 94 ? 6.891 37.125 19.141 1 97.31 94 GLU A CA 1
ATOM 768 C C . GLU A 1 94 ? 5.48 37.5 18.719 1 97.31 94 GLU A C 1
ATOM 770 O O . GLU A 1 94 ? 4.496 36.969 19.234 1 97.31 94 GLU A O 1
ATOM 775 N N . GLN A 1 95 ? 5.441 38.5 17.844 1 97.94 95 GLN A N 1
ATOM 776 C CA . GLN A 1 95 ? 4.129 38.969 17.406 1 97.94 95 GLN A CA 1
ATOM 777 C C . GLN A 1 95 ? 3.582 38.094 16.281 1 97.94 95 GLN A C 1
ATOM 779 O O . GLN A 1 95 ? 3.885 38.344 15.109 1 97.94 95 GLN A O 1
ATOM 784 N N . LEU A 1 96 ? 2.77 37.188 16.656 1 97.56 96 LEU A N 1
ATOM 785 C CA . LEU A 1 96 ? 2.283 36.219 15.68 1 97.56 96 LEU A CA 1
ATOM 786 C C . LEU A 1 96 ? 0.759 36.219 15.625 1 97.56 96 LEU A C 1
ATOM 788 O O . LEU A 1 96 ? 0.098 36.562 16.609 1 97.56 96 LEU A O 1
ATOM 792 N N . TRP A 1 97 ? 0.237 35.938 14.492 1 97.81 97 TRP A N 1
ATOM 793 C CA . TRP A 1 97 ? -1.15 35.531 14.305 1 97.81 97 TRP A CA 1
ATOM 794 C C . TRP A 1 97 ? -1.233 34.062 13.898 1 97.81 97 TRP A C 1
ATOM 796 O O . TRP A 1 97 ? -0.37 33.562 13.172 1 97.81 97 TRP A O 1
ATOM 806 N N . VAL A 1 98 ? -2.238 33.406 14.383 1 98.06 98 VAL A N 1
ATOM 807 C CA . VAL A 1 98 ? -2.404 31.969 14.117 1 98.06 98 VAL A CA 1
ATOM 808 C C . VAL A 1 98 ? -3.369 31.766 12.953 1 98.06 98 VAL A C 1
ATOM 810 O O . VAL A 1 98 ? -4.324 32.531 12.789 1 98.06 98 VAL A O 1
ATOM 813 N N . THR A 1 99 ? -3.127 30.75 12.141 1 96.81 99 THR A N 1
ATOM 814 C CA . THR A 1 99 ? -4.027 30.422 11.039 1 96.81 99 THR A CA 1
ATOM 815 C C . THR A 1 99 ? -5.281 29.734 11.555 1 96.81 99 THR A C 1
ATOM 817 O O . THR A 1 99 ? -5.277 29.156 12.648 1 96.81 99 THR A O 1
ATOM 820 N N . MET A 1 100 ? -6.301 29.828 10.797 1 97.5 100 MET A N 1
ATOM 821 C CA . MET A 1 100 ? -7.559 29.156 11.117 1 97.5 100 MET A CA 1
ATOM 822 C C . MET A 1 100 ? -7.809 27.984 10.172 1 97.5 100 MET A C 1
ATOM 824 O O . MET A 1 100 ? -8.859 27.922 9.523 1 97.5 100 MET A O 1
ATOM 828 N N . ASP A 1 101 ? -6.852 27.094 10.141 1 96.12 101 ASP A N 1
ATOM 829 C CA . ASP A 1 101 ? -6.789 25.969 9.227 1 96.12 101 ASP A CA 1
ATOM 830 C C . ASP A 1 101 ? -7.762 24.859 9.641 1 96.12 101 ASP A C 1
ATOM 832 O O . ASP A 1 101 ? -8.352 24.922 10.719 1 96.12 101 ASP A O 1
ATOM 836 N N . ARG A 1 102 ? -7.867 23.922 8.734 1 96.81 102 ARG A N 1
ATOM 837 C CA . ARG A 1 102 ? -8.773 22.781 8.891 1 96.81 102 ARG A CA 1
ATOM 838 C C . ARG A 1 102 ? -8.07 21.609 9.57 1 96.81 102 ARG A C 1
ATOM 840 O O . ARG A 1 102 ? -7.082 21.797 10.281 1 96.81 102 ARG A O 1
ATOM 847 N N . ALA A 1 103 ? -8.734 20.453 9.578 1 98.31 103 ALA A N 1
ATOM 848 C CA . ALA A 1 103 ? -8.211 19.203 10.117 1 98.31 103 ALA A CA 1
ATOM 849 C C . ALA A 1 103 ? -8.297 18.078 9.086 1 98.31 103 ALA A C 1
ATOM 851 O O . ALA A 1 103 ? -8.617 18.328 7.918 1 98.31 103 ALA A O 1
ATOM 852 N N . SER A 1 104 ? -7.773 16.938 9.469 1 97.5 104 SER A N 1
ATOM 853 C CA . SER A 1 104 ? -7.766 15.797 8.57 1 97.5 104 SER A CA 1
ATOM 854 C C . SER A 1 104 ? -8.07 14.5 9.32 1 97.5 104 SER A C 1
ATOM 856 O O . SER A 1 104 ? -7.648 14.328 10.461 1 97.5 104 SER A O 1
ATOM 858 N N . PHE A 1 105 ? -8.883 13.727 8.805 1 97.62 105 PHE A N 1
ATOM 859 C CA . PHE A 1 105 ? -9.164 12.359 9.219 1 97.62 105 PHE A CA 1
ATOM 860 C C . PHE A 1 105 ? -8.898 11.383 8.078 1 97.62 105 PHE A C 1
ATOM 862 O O . PHE A 1 105 ? -9.57 11.422 7.047 1 97.62 105 PHE A O 1
ATOM 869 N N . LYS A 1 106 ? -7.953 10.516 8.211 1 96.38 106 LYS A N 1
ATOM 870 C CA . LYS A 1 106 ? -7.621 9.523 7.195 1 96.38 106 LYS A CA 1
ATOM 871 C C . LYS A 1 106 ? -7.723 8.109 7.758 1 96.38 106 LYS A C 1
ATOM 873 O O . LYS A 1 106 ? -6.844 7.668 8.508 1 96.38 106 LYS A O 1
ATOM 878 N N . PRO A 1 107 ? -8.781 7.395 7.402 1 96.62 107 PRO A N 1
ATOM 879 C CA . PRO A 1 107 ? -8.883 6 7.84 1 96.62 107 PRO A CA 1
ATOM 880 C C . PRO A 1 107 ? -7.922 5.078 7.098 1 96.62 107 PRO A C 1
ATOM 882 O O . PRO A 1 107 ? -7.328 5.477 6.094 1 96.62 107 PRO A O 1
ATOM 885 N N . PRO A 1 108 ? -7.727 3.861 7.641 1 96.56 108 PRO A N 1
ATOM 886 C CA . PRO A 1 108 ? -6.926 2.871 6.918 1 96.56 108 PRO A CA 1
ATOM 887 C C . PRO A 1 108 ? -7.379 2.682 5.473 1 96.56 108 PRO A C 1
ATOM 889 O O . PRO A 1 108 ? -8.578 2.721 5.191 1 96.56 108 PRO A O 1
ATOM 892 N N . CYS A 1 109 ? -6.445 2.428 4.605 1 96.06 109 CYS A N 1
ATOM 893 C CA . CYS A 1 109 ? -6.766 2.217 3.197 1 96.06 109 CYS A CA 1
ATOM 894 C C . CYS A 1 109 ? -7.613 0.964 3.014 1 96.06 109 CYS A C 1
ATOM 896 O O . CYS A 1 109 ? -7.367 -0.057 3.658 1 96.06 109 CYS A O 1
ATOM 898 N N . ARG A 1 110 ? -8.594 1.051 2.24 1 95.69 110 ARG A N 1
ATOM 899 C CA . ARG A 1 110 ? -9.406 -0.054 1.733 1 95.69 110 ARG A CA 1
ATOM 900 C C . ARG A 1 110 ? -9.422 -0.067 0.209 1 95.69 110 ARG A C 1
ATOM 902 O O . ARG A 1 110 ? -10.18 0.679 -0.416 1 95.69 110 ARG A O 1
ATOM 909 N N . TYR A 1 111 ? -8.672 -0.977 -0.31 1 95.12 111 TYR A N 1
ATOM 910 C CA . TYR A 1 111 ? -8.516 -0.963 -1.76 1 95.12 111 TYR A CA 1
ATOM 911 C C . TYR A 1 111 ? -9.758 -1.521 -2.447 1 95.12 111 TYR A C 1
ATOM 913 O O . TYR A 1 111 ? -9.945 -1.335 -3.652 1 95.12 111 TYR A O 1
ATOM 921 N N . ASP A 1 112 ? -10.633 -2.227 -1.693 1 95.12 112 ASP A N 1
ATOM 922 C CA . ASP A 1 112 ? -11.875 -2.723 -2.287 1 95.12 112 ASP A CA 1
ATOM 923 C C . ASP A 1 112 ? -12.867 -1.586 -2.518 1 95.12 112 ASP A C 1
ATOM 925 O O . ASP A 1 112 ? -13.898 -1.776 -3.168 1 95.12 112 ASP A O 1
ATOM 929 N N . LEU A 1 113 ? -12.602 -0.423 -1.954 1 93.69 113 LEU A N 1
ATOM 930 C CA . LEU A 1 113 ? -13.414 0.775 -2.139 1 93.69 113 LEU A CA 1
ATOM 931 C C . LEU A 1 113 ? -12.664 1.82 -2.957 1 93.69 113 LEU A C 1
ATOM 933 O O . LEU A 1 113 ? -11.594 2.281 -2.551 1 93.69 113 LEU A O 1
ATOM 937 N N . PRO A 1 114 ? -13.195 2.223 -4.059 1 90.06 114 PRO A N 1
ATOM 938 C CA . PRO A 1 114 ? -12.484 3.133 -4.965 1 90.06 114 PRO A CA 1
ATOM 939 C C . PRO A 1 114 ? -12.055 4.43 -4.277 1 90.06 114 PRO A C 1
ATOM 941 O O . PRO A 1 114 ? -10.984 4.965 -4.586 1 90.06 114 PRO A O 1
ATOM 944 N N . GLN A 1 115 ? -12.805 4.926 -3.326 1 90.38 115 GLN A N 1
ATOM 945 C CA . GLN A 1 115 ? -12.547 6.23 -2.727 1 90.38 115 GLN A CA 1
ATOM 946 C C . GLN A 1 115 ? -11.523 6.129 -1.603 1 90.38 115 GLN A C 1
ATOM 948 O O . GLN A 1 115 ? -11.016 7.145 -1.126 1 90.38 115 GLN A O 1
ATOM 953 N N . TYR A 1 116 ? -11.172 4.879 -1.185 1 92.88 116 TYR A N 1
ATOM 954 C CA . TYR A 1 116 ? -10.391 4.738 0.037 1 92.88 116 TYR A CA 1
ATOM 955 C C . TYR A 1 116 ? -9.141 3.9 -0.211 1 92.88 116 TYR A C 1
ATOM 957 O O . TYR A 1 116 ? -8.477 3.467 0.734 1 92.88 116 TYR A O 1
ATOM 965 N N . GLY A 1 117 ? -8.797 3.592 -1.461 1 88.12 117 GLY A N 1
ATOM 966 C CA . GLY A 1 117 ? -7.652 2.76 -1.8 1 88.12 117 GLY A CA 1
ATOM 967 C C . GLY A 1 117 ? -6.324 3.471 -1.623 1 88.12 117 GLY A C 1
ATOM 968 O O . GLY A 1 117 ? -5.43 2.965 -0.941 1 88.12 117 GLY A O 1
ATOM 969 N N . ASN A 1 118 ? -6.043 4.418 -2.354 1 82.31 118 ASN A N 1
ATOM 970 C CA . ASN A 1 118 ? -4.852 5.254 -2.238 1 82.31 118 ASN A CA 1
ATOM 971 C C . ASN A 1 118 ? -5.18 6.625 -1.661 1 82.31 118 ASN A C 1
ATOM 973 O O . ASN A 1 118 ? -5.719 7.484 -2.363 1 82.31 118 ASN A O 1
ATOM 977 N N . ASP A 1 119 ? -4.742 6.766 -0.392 1 83.44 119 ASP A N 1
ATOM 978 C CA . ASP A 1 119 ? -5.121 8.008 0.27 1 83.44 119 ASP A CA 1
ATOM 979 C C . ASP A 1 119 ? -3.926 8.953 0.391 1 83.44 119 ASP A C 1
ATOM 981 O O . ASP A 1 119 ? -3.979 9.938 1.128 1 83.44 119 ASP A O 1
ATOM 985 N N . SER A 1 120 ? -2.84 8.594 -0.303 1 85.88 120 SER A N 1
ATOM 986 C CA . SER A 1 120 ? -1.693 9.5 -0.229 1 85.88 120 SER A CA 1
ATOM 987 C C . SER A 1 120 ? -1.975 10.812 -0.949 1 85.88 120 SER A C 1
ATOM 989 O O . SER A 1 120 ? -2.715 10.836 -1.935 1 85.88 120 SER A O 1
ATOM 991 N N . ASN A 1 121 ? -1.557 11.875 -0.327 1 87.12 121 ASN A N 1
ATOM 992 C CA . ASN A 1 121 ? -1.491 13.141 -1.043 1 87.12 121 ASN A CA 1
ATOM 993 C C . ASN A 1 121 ? -0.211 13.258 -1.865 1 87.12 121 ASN A C 1
ATOM 995 O O . ASN A 1 121 ? 0.887 13.047 -1.346 1 87.12 121 ASN A O 1
ATOM 999 N N . ARG A 1 122 ? -0.388 13.562 -3.076 1 89.5 122 ARG A N 1
ATOM 1000 C CA . ARG A 1 122 ? 0.78 13.789 -3.92 1 89.5 122 ARG A CA 1
ATOM 1001 C C . ARG A 1 122 ? 1.725 14.805 -3.287 1 89.5 122 ARG A C 1
ATOM 1003 O O . ARG A 1 122 ? 1.279 15.805 -2.721 1 89.5 122 ARG A O 1
ATOM 1010 N N . MET A 1 123 ? 2.957 14.5 -3.434 1 95.88 123 MET A N 1
ATOM 1011 C CA . MET A 1 123 ? 3.941 15.453 -2.924 1 95.88 123 MET A CA 1
ATOM 1012 C C . MET A 1 123 ? 3.836 16.797 -3.65 1 95.88 123 MET A C 1
ATOM 1014 O O . MET A 1 123 ? 3.719 16.828 -4.875 1 95.88 123 MET A O 1
ATOM 1018 N N . HIS A 1 124 ? 3.777 17.875 -2.861 1 96.38 124 HIS A N 1
ATOM 1019 C CA . HIS A 1 124 ? 3.502 19.172 -3.467 1 96.38 124 HIS A CA 1
ATOM 1020 C C . HIS A 1 124 ? 4.062 20.312 -2.617 1 96.38 124 HIS A C 1
ATOM 1022 O O . HIS A 1 124 ? 4.543 20.078 -1.504 1 96.38 124 HIS A O 1
ATOM 1028 N N . TRP A 1 125 ? 4.121 21.453 -3.244 1 95.19 125 TRP A N 1
ATOM 1029 C CA . TRP A 1 125 ? 4.246 22.719 -2.539 1 95.19 125 TRP A CA 1
ATOM 1030 C C . TRP A 1 125 ? 2.906 23.453 -2.484 1 95.19 125 TRP A C 1
ATOM 1032 O O . TRP A 1 125 ? 2.193 23.531 -3.486 1 95.19 125 TRP A O 1
ATOM 1042 N N . ASP A 1 126 ? 2.596 23.953 -1.359 1 92.69 126 ASP A N 1
ATOM 1043 C CA . ASP A 1 126 ? 1.311 24.625 -1.204 1 92.69 126 ASP A CA 1
ATOM 1044 C C . ASP A 1 126 ? 1.33 26 -1.863 1 92.69 126 ASP A C 1
ATOM 1046 O O . ASP A 1 126 ? 0.309 26.469 -2.375 1 92.69 126 ASP A O 1
ATOM 1050 N N . TYR A 1 127 ? 2.504 26.656 -1.812 1 88 127 TYR A N 1
ATOM 1051 C CA . TYR A 1 127 ? 2.625 28.047 -2.238 1 88 127 TYR A CA 1
ATOM 1052 C C . TYR A 1 127 ? 3.846 28.234 -3.129 1 88 127 TYR A C 1
ATOM 1054 O O . TYR A 1 127 ? 4.809 27.469 -3.047 1 88 127 TYR A O 1
ATOM 1062 N N . ASP A 1 128 ? 3.699 29.344 -3.91 1 88.75 128 ASP A N 1
ATOM 1063 C CA . ASP A 1 128 ? 4.902 29.766 -4.625 1 88.75 128 ASP A CA 1
ATOM 1064 C C . ASP A 1 128 ? 5.902 30.422 -3.676 1 88.75 128 ASP A C 1
ATOM 1066 O O . ASP A 1 128 ? 5.809 31.609 -3.391 1 88.75 128 ASP A O 1
ATOM 1070 N N . PHE A 1 129 ? 6.871 29.594 -3.244 1 85.12 129 PHE A N 1
ATOM 1071 C CA . PHE A 1 129 ? 7.801 30.047 -2.221 1 85.12 129 PHE A CA 1
ATOM 1072 C C . PHE A 1 129 ? 8.75 31.094 -2.781 1 85.12 129 PHE A C 1
ATOM 1074 O O . PHE A 1 129 ? 9.461 31.766 -2.025 1 85.12 129 PHE A O 1
ATOM 1081 N N . ARG A 1 130 ? 8.773 31.312 -4.094 1 85.56 130 ARG A N 1
ATOM 1082 C CA . ARG A 1 130 ? 9.609 32.344 -4.711 1 85.56 130 ARG A CA 1
ATOM 1083 C C . ARG A 1 130 ? 9.086 33.75 -4.398 1 85.56 130 ARG A C 1
ATOM 1085 O O . ARG A 1 130 ? 9.812 34.719 -4.531 1 85.56 130 ARG A O 1
ATOM 1092 N N . GLN A 1 131 ? 7.859 33.719 -3.996 1 81.88 131 GLN A N 1
ATOM 1093 C CA . GLN A 1 131 ? 7.234 35 -3.699 1 81.88 131 GLN A CA 1
ATOM 1094 C C . GLN A 1 131 ? 7.535 35.438 -2.27 1 81.88 131 GLN A C 1
ATOM 1096 O O . GLN A 1 131 ? 7.148 36.531 -1.857 1 81.88 131 GLN A O 1
ATOM 1101 N N . MET A 1 132 ? 8.211 34.625 -1.57 1 81.88 132 MET A N 1
ATOM 1102 C CA . MET A 1 132 ? 8.453 34.906 -0.157 1 81.88 132 MET A CA 1
ATOM 1103 C C . MET A 1 132 ? 9.914 35.281 0.081 1 81.88 132 MET A C 1
ATOM 1105 O O . MET A 1 132 ? 10.82 34.656 -0.462 1 81.88 132 MET A O 1
ATOM 1109 N N . ASP A 1 133 ? 10.148 36.312 0.885 1 79.31 133 ASP A N 1
ATOM 1110 C CA . ASP A 1 133 ? 11.5 36.781 1.173 1 79.31 133 ASP A CA 1
ATOM 1111 C C . ASP A 1 133 ? 12.039 36.156 2.449 1 79.31 133 ASP A C 1
ATOM 1113 O O . ASP A 1 133 ? 13.234 36.25 2.736 1 79.31 133 ASP A O 1
ATOM 1117 N N . ILE A 1 134 ? 11.172 35.656 3.227 1 80 134 ILE A N 1
ATOM 1118 C CA . ILE A 1 134 ? 11.547 34.969 4.465 1 80 134 ILE A CA 1
ATOM 1119 C C . ILE A 1 134 ? 10.93 33.594 4.5 1 80 134 ILE A C 1
ATOM 1121 O O . ILE A 1 134 ? 9.969 33.312 3.777 1 80 134 ILE A O 1
ATOM 1125 N N . PRO A 1 135 ? 11.484 32.75 5.324 1 83.38 135 PRO A N 1
ATOM 1126 C CA . PRO A 1 135 ? 10.898 31.406 5.422 1 83.38 135 PRO A CA 1
ATOM 1127 C C . PRO A 1 135 ? 9.453 31.438 5.891 1 83.38 135 PRO A C 1
ATOM 1129 O O . PRO A 1 135 ? 9.094 32.219 6.766 1 83.38 135 PRO A O 1
ATOM 1132 N N . VAL A 1 136 ? 8.664 30.703 5.27 1 90.81 136 VAL A N 1
ATOM 1133 C CA . VAL A 1 136 ? 7.273 30.469 5.641 1 90.81 136 VAL A CA 1
ATOM 1134 C C . VAL A 1 136 ? 7.121 29.047 6.188 1 90.81 136 VAL A C 1
ATOM 1136 O O . VAL A 1 136 ? 7.402 28.062 5.484 1 90.81 136 VAL A O 1
ATOM 1139 N N . TYR A 1 137 ? 6.773 29 7.434 1 96.38 137 TYR A N 1
ATOM 1140 C CA . TYR A 1 137 ? 6.637 27.688 8.062 1 96.38 137 TYR A CA 1
ATOM 1141 C C . TYR A 1 137 ? 5.172 27.297 8.18 1 96.38 137 TYR A C 1
ATOM 1143 O O . TYR A 1 137 ? 4.312 28.125 8.469 1 96.38 137 TYR A O 1
ATOM 1151 N N . GLN A 1 138 ? 4.922 26.094 7.871 1 97 138 GLN A N 1
ATOM 1152 C CA . GLN A 1 138 ? 3.629 25.453 8.07 1 97 138 GLN A CA 1
ATOM 1153 C C . GLN A 1 138 ? 3.709 24.391 9.164 1 97 138 GLN A C 1
ATOM 1155 O O . GLN A 1 138 ? 4.793 24.094 9.68 1 97 138 GLN A O 1
ATOM 1160 N N . GLY A 1 139 ? 2.516 23.906 9.547 1 98.25 139 GLY A N 1
ATOM 1161 C CA . GLY A 1 139 ? 2.574 22.938 10.625 1 98.25 139 GLY A CA 1
ATOM 1162 C C . GLY A 1 139 ? 1.32 22.078 10.727 1 98.25 139 GLY A C 1
ATOM 1163 O O . GLY A 1 139 ? 0.286 22.422 10.148 1 98.25 139 GLY A O 1
ATOM 1164 N N . LEU A 1 140 ? 1.482 20.984 11.406 1 98.69 140 LEU A N 1
ATOM 1165 C CA . LEU A 1 140 ? 0.37 20.109 11.75 1 98.69 140 LEU A CA 1
ATOM 1166 C C . LEU A 1 140 ? 0.607 19.438 13.102 1 98.69 140 LEU A C 1
ATOM 1168 O O . LEU A 1 140 ? 1.755 19.25 13.516 1 98.69 140 LEU A O 1
ATOM 1172 N N . ILE A 1 141 ? -0.431 19.188 13.766 1 98.88 141 ILE A N 1
ATOM 1173 C CA . ILE A 1 141 ? -0.41 18.469 15.031 1 98.88 141 ILE A CA 1
ATOM 1174 C C . ILE A 1 141 ? -0.945 17.047 14.828 1 98.88 141 ILE A C 1
ATOM 1176 O O . ILE A 1 141 ? -2.07 16.859 14.359 1 98.88 141 ILE A O 1
ATOM 1180 N N . TYR A 1 142 ? -0.121 16.062 15.156 1 98.88 142 TYR A N 1
ATOM 1181 C CA . TYR A 1 142 ? -0.65 14.711 15.266 1 98.88 142 TYR A CA 1
ATOM 1182 C C . TYR A 1 142 ? -1.562 14.578 16.484 1 98.88 142 TYR A C 1
ATOM 1184 O O . TYR A 1 142 ? -1.094 14.602 17.625 1 98.88 142 TYR A O 1
ATOM 1192 N N . LEU A 1 143 ? -2.818 14.422 16.234 1 98.81 143 LEU A N 1
ATOM 1193 C CA . LEU A 1 143 ? -3.754 14.266 17.344 1 98.81 143 LEU A CA 1
ATOM 1194 C C . LEU A 1 143 ? -3.711 12.844 17.906 1 98.81 143 LEU A C 1
ATOM 1196 O O . LEU A 1 143 ? -4.152 12.602 19.031 1 98.81 143 LEU A O 1
ATOM 1200 N N . THR A 1 144 ? -3.215 11.914 17.125 1 97.94 144 THR A N 1
ATOM 1201 C CA . THR A 1 144 ? -2.99 10.531 17.5 1 97.94 144 THR A CA 1
ATOM 1202 C C . THR A 1 144 ? -1.532 10.141 17.281 1 97.94 144 THR A C 1
ATOM 1204 O O . THR A 1 144 ? -0.81 10.797 16.531 1 97.94 144 THR A O 1
ATOM 1207 N N . ASP A 1 145 ? -1.128 9.078 18.141 1 98.25 145 ASP A N 1
ATOM 1208 C CA . ASP A 1 145 ? 0.141 8.477 17.734 1 98.25 145 ASP A CA 1
ATOM 1209 C C . ASP A 1 145 ? 0.152 8.164 16.234 1 98.25 145 ASP A C 1
ATOM 1211 O O . ASP A 1 145 ? -0.819 7.629 15.703 1 98.25 145 ASP A O 1
ATOM 1215 N N . THR A 1 146 ? 1.18 8.594 15.547 1 98.56 146 THR A N 1
ATOM 1216 C CA . THR A 1 146 ? 1.271 8.406 14.102 1 98.56 146 THR A CA 1
ATOM 1217 C C . THR A 1 146 ? 2.584 7.723 13.727 1 98.56 146 THR A C 1
ATOM 1219 O O . THR A 1 146 ? 3.66 8.305 13.898 1 98.56 146 THR A O 1
ATOM 1222 N N . GLU A 1 147 ? 2.445 6.516 13.297 1 98.44 147 GLU A N 1
ATOM 1223 C CA . GLU A 1 147 ? 3.594 5.758 12.812 1 98.44 147 GLU A CA 1
ATOM 1224 C C . GLU A 1 147 ? 3.859 6.047 11.336 1 98.44 147 GLU A C 1
ATOM 1226 O O . GLU A 1 147 ? 3.061 6.715 10.672 1 98.44 147 GLU A O 1
ATOM 1231 N N . LYS A 1 148 ? 4.965 5.562 10.844 1 97.88 148 LYS A N 1
ATOM 1232 C CA . LYS A 1 148 ? 5.438 5.902 9.508 1 97.88 148 LYS A CA 1
ATOM 1233 C C . LYS A 1 148 ? 4.418 5.508 8.445 1 97.88 148 LYS A C 1
ATOM 1235 O O . LYS A 1 148 ? 4.246 6.215 7.449 1 97.88 148 LYS A O 1
ATOM 1240 N N . GLU A 1 149 ? 3.764 4.383 8.617 1 96.12 149 GLU A N 1
ATOM 1241 C CA . GLU A 1 149 ? 2.844 3.898 7.594 1 96.12 149 GLU A CA 1
ATOM 1242 C C . GLU A 1 149 ? 1.402 4.273 7.922 1 96.12 149 GLU A C 1
ATOM 1244 O O . GLU A 1 149 ? 0.464 3.754 7.316 1 96.12 149 GLU A O 1
ATOM 1249 N N . GLN A 1 150 ? 1.193 5.164 8.93 1 97.56 150 GLN A N 1
ATOM 1250 C CA . GLN A 1 150 ? -0.128 5.551 9.414 1 97.56 150 GLN A CA 1
ATOM 1251 C C . GLN A 1 150 ? -0.533 6.918 8.875 1 97.56 150 GLN A C 1
ATOM 1253 O O . GLN A 1 150 ? -0.925 7.801 9.641 1 97.56 150 GLN A O 1
ATOM 1258 N N . GLY A 1 151 ? -0.369 7.062 7.488 1 96.75 151 GLY A N 1
ATOM 1259 C CA . GLY A 1 151 ? -0.708 8.344 6.895 1 96.75 151 GLY A CA 1
ATOM 1260 C C . GLY A 1 151 ? 0.201 9.469 7.352 1 96.75 151 GLY A C 1
ATOM 1261 O O . GLY A 1 151 ? -0.203 10.633 7.363 1 96.75 151 GLY A O 1
ATOM 1262 N N . ALA A 1 152 ? 1.376 9.18 7.719 1 98.19 152 ALA A N 1
ATOM 1263 C CA . ALA A 1 152 ? 2.303 10.148 8.297 1 98.19 152 ALA A CA 1
ATOM 1264 C C . ALA A 1 152 ? 2.646 11.242 7.293 1 98.19 152 ALA A C 1
ATOM 1266 O O . ALA A 1 152 ? 2.539 11.039 6.082 1 98.19 152 ALA A O 1
ATOM 1267 N N . PHE A 1 153 ? 3.002 12.375 7.848 1 98.38 153 PHE A N 1
ATOM 1268 C CA . PHE A 1 153 ? 3.586 13.438 7.035 1 98.38 153 PHE A CA 1
ATOM 1269 C C . PHE A 1 153 ? 4.848 12.953 6.336 1 98.38 153 PHE A C 1
ATOM 1271 O O . PHE A 1 153 ? 5.699 12.305 6.953 1 98.38 153 PHE A O 1
ATOM 1278 N N . GLY A 1 154 ? 4.883 13.211 5.074 1 98.19 154 GLY A N 1
ATOM 1279 C CA . GLY A 1 154 ? 6.059 12.898 4.277 1 98.19 154 GLY A CA 1
ATOM 1280 C C . GLY A 1 154 ? 6.664 14.109 3.598 1 98.19 154 GLY A C 1
ATOM 1281 O O . GLY A 1 154 ? 5.945 15.031 3.211 1 98.19 154 GLY A O 1
ATOM 1282 N N . GLY A 1 155 ? 7.957 14.102 3.453 1 98.25 155 GLY A N 1
ATOM 1283 C CA . GLY A 1 155 ? 8.672 15.156 2.744 1 98.25 155 GLY A CA 1
ATOM 1284 C C . GLY A 1 155 ? 9.906 14.648 2.021 1 98.25 155 GLY A C 1
ATOM 1285 O O . GLY A 1 155 ? 10.297 13.492 2.186 1 98.25 155 GLY A O 1
ATOM 1286 N N . LEU A 1 156 ? 10.445 15.492 1.224 1 98.31 156 LEU A N 1
ATOM 1287 C CA . LEU A 1 156 ? 11.672 15.172 0.497 1 98.31 156 LEU A CA 1
ATOM 1288 C C . LEU A 1 156 ? 12.773 16.172 0.835 1 98.31 156 LEU A C 1
ATOM 1290 O O . LEU A 1 156 ? 13.055 17.078 0.056 1 98.31 156 LEU A O 1
ATOM 1294 N N . PRO A 1 157 ? 13.461 15.906 1.906 1 98.44 157 PRO A N 1
ATOM 1295 C CA . PRO A 1 157 ? 14.516 16.812 2.357 1 98.44 157 PRO A CA 1
ATOM 1296 C C . PRO A 1 157 ? 15.594 17.047 1.299 1 98.44 157 PRO A C 1
ATOM 1298 O O . PRO A 1 157 ? 16.172 18.125 1.225 1 98.44 157 PRO A O 1
ATOM 1301 N N . GLN A 1 158 ? 15.844 16.031 0.443 1 97.06 158 GLN A N 1
ATOM 1302 C CA . GLN A 1 158 ? 16.875 16.203 -0.579 1 97.06 158 GLN A CA 1
ATOM 1303 C C . GLN A 1 158 ? 16.469 17.266 -1.6 1 97.06 158 GLN A C 1
ATOM 1305 O O . GLN A 1 158 ? 17.312 17.984 -2.115 1 97.06 158 GLN A O 1
ATOM 1310 N N . VAL A 1 159 ? 15.219 17.281 -1.899 1 96.31 159 VAL A N 1
ATOM 1311 C CA . VAL A 1 159 ? 14.734 18.312 -2.814 1 96.31 159 VAL A CA 1
ATOM 1312 C C . VAL A 1 159 ? 14.773 19.672 -2.127 1 96.31 159 VAL A C 1
ATOM 1314 O O . VAL A 1 159 ? 15.164 20.672 -2.734 1 96.31 159 VAL A O 1
ATOM 1317 N N . TYR A 1 160 ? 14.375 19.75 -0.877 1 96.88 160 TYR A N 1
ATOM 1318 C CA . TYR A 1 160 ? 14.461 20.969 -0.077 1 96.88 160 TYR A CA 1
ATOM 1319 C C . TYR A 1 160 ? 15.883 21.531 -0.09 1 96.88 160 TYR A C 1
ATOM 1321 O O . TYR A 1 160 ? 16.078 22.719 -0.325 1 96.88 160 TYR A O 1
ATOM 1329 N N . ARG A 1 161 ? 16.875 20.688 0.116 1 96.56 161 ARG A N 1
ATOM 1330 C CA . ARG A 1 161 ? 18.266 21.109 0.152 1 96.56 161 ARG A CA 1
ATOM 1331 C C . ARG A 1 161 ? 18.703 21.688 -1.195 1 96.56 161 ARG A C 1
ATOM 1333 O O . ARG A 1 161 ? 19.438 22.672 -1.25 1 96.56 161 ARG A O 1
ATOM 1340 N N . GLN A 1 162 ? 18.234 21.016 -2.238 1 95.25 162 GLN A N 1
ATOM 1341 C CA . GLN A 1 162 ? 18.562 21.516 -3.564 1 95.25 162 GLN A CA 1
ATOM 1342 C C . GLN A 1 162 ? 18 22.922 -3.77 1 95.25 162 GLN A C 1
ATOM 1344 O O . GLN A 1 162 ? 18.625 23.766 -4.426 1 95.25 162 GLN A O 1
ATOM 1349 N N . ILE A 1 163 ? 16.891 23.125 -3.25 1 93.12 163 ILE A N 1
ATOM 1350 C CA . ILE A 1 163 ? 16.234 24.422 -3.4 1 93.12 163 ILE A CA 1
ATOM 1351 C C . ILE A 1 163 ? 17 25.469 -2.596 1 93.12 163 ILE A C 1
ATOM 1353 O O . ILE A 1 163 ? 17.344 26.531 -3.119 1 93.12 163 ILE A O 1
ATOM 1357 N N . ILE A 1 164 ? 17.344 25.172 -1.36 1 92.88 164 ILE A N 1
ATOM 1358 C CA . ILE A 1 164 ? 17.969 26.156 -0.486 1 92.88 164 ILE A CA 1
ATOM 1359 C C . ILE A 1 164 ? 19.406 26.391 -0.938 1 92.88 164 ILE A C 1
ATOM 1361 O O . ILE A 1 164 ? 19.938 27.5 -0.786 1 92.88 164 ILE A O 1
ATOM 1365 N N . ASP A 1 165 ? 19.984 25.375 -1.564 1 93.19 165 ASP A N 1
ATOM 1366 C CA . ASP A 1 165 ? 21.359 25.5 -2.029 1 93.19 165 ASP A CA 1
ATOM 1367 C C . ASP A 1 165 ? 21.422 26.062 -3.453 1 93.19 165 ASP A C 1
ATOM 1369 O O . ASP A 1 165 ? 22.5 26.188 -4.035 1 93.19 165 ASP A O 1
ATOM 1373 N N . ASN A 1 166 ? 20.344 26.297 -4.016 1 90.75 166 ASN A N 1
ATOM 1374 C CA . ASN A 1 166 ? 20.234 26.812 -5.375 1 90.75 166 ASN A CA 1
ATOM 1375 C C . ASN A 1 166 ? 20.859 25.859 -6.391 1 90.75 166 ASN A C 1
ATOM 1377 O O . ASN A 1 166 ? 21.594 26.281 -7.277 1 90.75 166 ASN A O 1
ATOM 1381 N N . THR A 1 167 ? 20.578 24.547 -6.242 1 90.62 167 THR A N 1
ATOM 1382 C CA . THR A 1 167 ? 21.094 23.531 -7.148 1 90.62 167 THR A CA 1
ATOM 1383 C C . THR A 1 167 ? 19.953 22.75 -7.805 1 90.62 167 THR A C 1
ATOM 1385 O O . THR A 1 167 ? 20.188 21.75 -8.469 1 90.62 167 THR A O 1
ATOM 1388 N N . PHE A 1 168 ? 18.812 23.219 -7.562 1 87.81 168 PHE A N 1
ATOM 1389 C CA . PHE A 1 168 ? 17.672 22.641 -8.25 1 87.81 168 PHE A CA 1
ATOM 1390 C C . PHE A 1 168 ? 17.719 22.953 -9.742 1 87.81 168 PHE A C 1
ATOM 1392 O O . PHE A 1 168 ? 17.594 24.109 -10.141 1 87.81 168 PHE A O 1
ATOM 1399 N N . HIS A 1 169 ? 17.922 22.156 -10.625 1 78 169 HIS A N 1
ATOM 1400 C CA . HIS A 1 169 ? 18.391 22.297 -12 1 78 169 HIS A CA 1
ATOM 1401 C C . HIS A 1 169 ? 17.328 22.938 -12.883 1 78 169 HIS A C 1
ATOM 1403 O O . HIS A 1 169 ? 17.656 23.609 -13.859 1 78 169 HIS A O 1
ATOM 1409 N N . GLU A 1 170 ? 16.078 22.719 -12.688 1 78.81 170 GLU A N 1
ATOM 1410 C CA . GLU A 1 170 ? 15.086 23.297 -13.586 1 78.81 170 GLU A CA 1
ATOM 1411 C C . GLU A 1 170 ? 14.125 24.219 -12.836 1 78.81 170 GLU A C 1
ATOM 1413 O O . GLU A 1 170 ? 12.938 23.922 -12.727 1 78.81 170 GLU A O 1
ATOM 1418 N N . PRO A 1 171 ? 14.672 25.328 -12.516 1 73.5 171 PRO A N 1
ATOM 1419 C CA . PRO A 1 171 ? 13.836 26.234 -11.727 1 73.5 171 PRO A CA 1
ATOM 1420 C C . PRO A 1 171 ? 12.664 26.812 -12.523 1 73.5 171 PRO A C 1
ATOM 1422 O O . PRO A 1 171 ? 11.672 27.25 -11.945 1 73.5 171 PRO A O 1
ATOM 1425 N N . ARG A 1 172 ? 12.727 26.781 -13.859 1 79.62 172 ARG A N 1
ATOM 1426 C CA . ARG A 1 172 ? 11.641 27.25 -14.703 1 79.62 172 ARG A CA 1
ATOM 1427 C C . ARG A 1 172 ? 10.383 26.406 -14.492 1 79.62 172 ARG A C 1
ATOM 1429 O O . ARG A 1 172 ? 9.266 26.875 -14.766 1 79.62 172 ARG A O 1
ATOM 1436 N N . LEU A 1 173 ? 10.617 25.328 -13.836 1 83.44 173 LEU A N 1
ATOM 1437 C CA . LEU A 1 173 ? 9.484 24.438 -13.609 1 83.44 173 LEU A CA 1
ATOM 1438 C C . LEU A 1 173 ? 8.57 24.984 -12.516 1 83.44 173 LEU A C 1
ATOM 1440 O O . LEU A 1 173 ? 7.391 24.656 -12.453 1 83.44 173 LEU A O 1
ATOM 1444 N N . PHE A 1 174 ? 9.117 25.891 -11.773 1 85.06 174 PHE A N 1
ATOM 1445 C CA . PHE A 1 174 ? 8.312 26.5 -10.727 1 85.06 174 PHE A CA 1
ATOM 1446 C C . PHE A 1 174 ? 7.293 27.469 -11.328 1 85.06 174 PHE A C 1
ATOM 1448 O O . PHE A 1 174 ? 6.367 27.906 -10.641 1 85.06 174 PHE A O 1
ATOM 1455 N N . GLU A 1 175 ? 7.395 27.812 -12.594 1 84.25 175 GLU A N 1
ATOM 1456 C CA . GLU A 1 175 ? 6.414 28.641 -13.281 1 84.25 175 GLU A CA 1
ATOM 1457 C C . GLU A 1 175 ? 5.07 27.922 -13.398 1 84.25 175 GLU A C 1
ATOM 1459 O O . GLU A 1 175 ? 4.047 28.547 -13.672 1 84.25 175 GLU A O 1
ATOM 1464 N N . GLN A 1 176 ? 5.156 26.703 -13.102 1 83 176 GLN A N 1
ATOM 1465 C CA . GLN A 1 176 ? 3.953 25.891 -13.227 1 83 176 GLN A CA 1
ATOM 1466 C C . GLN A 1 176 ? 3.104 25.969 -11.969 1 83 176 GLN A C 1
ATOM 1468 O O . GLN A 1 176 ? 2.039 25.344 -11.891 1 83 176 GLN A O 1
ATOM 1473 N N . PHE A 1 177 ? 3.531 26.719 -11.039 1 85.38 177 PHE A N 1
ATOM 1474 C CA . PHE A 1 177 ? 2.719 26.891 -9.844 1 85.38 177 PHE A CA 1
ATOM 1475 C C . PHE A 1 177 ? 1.312 27.359 -10.211 1 85.38 177 PHE A C 1
ATOM 1477 O O . PHE A 1 177 ? 1.142 28.203 -11.086 1 85.38 177 PHE A O 1
ATOM 1484 N N . THR A 1 178 ? 0.358 26.734 -9.516 1 78.56 178 THR A N 1
ATOM 1485 C CA . THR A 1 178 ? -1.036 27.156 -9.633 1 78.56 178 THR A CA 1
ATOM 1486 C C . THR A 1 178 ? -1.58 27.609 -8.281 1 78.56 178 THR A C 1
ATOM 1488 O O . THR A 1 178 ? -0.847 27.641 -7.289 1 78.56 178 THR A O 1
ATOM 1491 N N . ILE A 1 179 ? -2.807 27.953 -8.297 1 67.56 179 ILE A N 1
ATOM 1492 C CA . ILE A 1 179 ? -3.461 28.391 -7.066 1 67.56 179 ILE A CA 1
ATOM 1493 C C . ILE A 1 179 ? -3.486 27.234 -6.062 1 67.56 179 ILE A C 1
ATOM 1495 O O . ILE A 1 179 ? -3.414 27.453 -4.852 1 67.56 179 ILE A O 1
ATOM 1499 N N . ASN A 1 180 ? -3.426 26.031 -6.543 1 71.31 180 ASN A N 1
ATOM 1500 C CA . ASN A 1 180 ? -3.492 24.875 -5.656 1 71.31 180 ASN A CA 1
ATOM 1501 C C . ASN A 1 180 ? -2.113 24.25 -5.434 1 71.31 180 ASN A C 1
ATOM 1503 O O . ASN A 1 180 ? -2.002 23.109 -4.996 1 71.31 180 ASN A O 1
ATOM 1507 N N . GLY A 1 181 ? -1.196 25.094 -5.824 1 86.31 181 GLY A N 1
ATOM 1508 C CA . GLY A 1 181 ? 0.146 24.594 -5.582 1 86.31 181 GLY A CA 1
ATOM 1509 C C . GLY A 1 181 ? 0.763 23.938 -6.797 1 86.31 181 GLY A C 1
ATOM 1510 O O . GLY A 1 181 ? 0.37 24.219 -7.93 1 86.31 181 GLY A O 1
ATOM 1511 N N . LEU A 1 182 ? 1.854 23.297 -6.562 1 91.81 182 LEU A N 1
ATOM 1512 C CA . LEU A 1 182 ? 2.613 22.578 -7.578 1 91.81 182 LEU A CA 1
ATOM 1513 C C . LEU A 1 182 ? 2.967 21.172 -7.098 1 91.81 182 LEU A C 1
ATOM 1515 O O . LEU A 1 182 ? 3.465 21 -5.984 1 91.81 182 LEU A O 1
ATOM 1519 N N . TYR A 1 183 ? 2.666 20.234 -7.973 1 94.12 183 TYR A N 1
ATOM 1520 C CA . TYR A 1 183 ? 2.965 18.844 -7.637 1 94.12 183 TYR A CA 1
ATOM 1521 C C . TYR A 1 183 ? 4.391 18.484 -8.031 1 94.12 183 TYR A C 1
ATOM 1523 O O . TYR A 1 183 ? 4.828 18.797 -9.148 1 94.12 183 TYR A O 1
ATOM 1531 N N . LEU A 1 184 ? 5.055 17.891 -7.152 1 93.88 184 LEU A N 1
ATOM 1532 C CA . LEU A 1 184 ? 6.465 17.578 -7.348 1 93.88 184 LEU A CA 1
ATOM 1533 C C . LEU A 1 184 ? 6.648 16.641 -8.531 1 93.88 184 LEU A C 1
ATOM 1535 O O . LEU A 1 184 ? 7.594 16.781 -9.312 1 93.88 184 LEU A O 1
ATOM 1539 N N . GLU A 1 185 ? 5.781 15.633 -8.633 1 91.12 185 GLU A N 1
ATOM 1540 C CA . GLU A 1 185 ? 5.926 14.609 -9.656 1 91.12 185 GLU A CA 1
ATOM 1541 C C . GLU A 1 185 ? 5.906 15.219 -11.055 1 91.12 185 GLU A C 1
ATOM 1543 O O . GLU A 1 185 ? 6.383 14.602 -12.016 1 91.12 185 GLU A O 1
ATOM 1548 N N . ASP A 1 186 ? 5.359 16.375 -11.164 1 89.88 186 ASP A N 1
ATOM 1549 C CA . ASP A 1 186 ? 5.285 17.047 -12.461 1 89.88 186 ASP A CA 1
ATOM 1550 C C . ASP A 1 186 ? 6.625 17.672 -12.836 1 89.88 186 ASP A C 1
ATOM 1552 O O . ASP A 1 186 ? 6.855 18.016 -13.992 1 89.88 186 ASP A O 1
ATOM 1556 N N . VAL A 1 187 ? 7.586 17.781 -11.914 1 90.44 187 VAL A N 1
ATOM 1557 C CA . VAL A 1 187 ? 8.734 18.641 -12.203 1 90.44 187 VAL A CA 1
ATOM 1558 C C . VAL A 1 187 ? 10.016 17.953 -11.727 1 90.44 187 VAL A C 1
ATOM 1560 O O . VAL A 1 187 ? 11.117 18.391 -12.039 1 90.44 187 VAL A O 1
ATOM 1563 N N . TYR A 1 188 ? 9.891 16.891 -10.977 1 91.62 188 TYR A N 1
ATOM 1564 C CA . TYR A 1 188 ? 11.062 16.25 -10.383 1 91.62 188 TYR A CA 1
ATOM 1565 C C . TYR A 1 188 ? 10.852 14.742 -10.242 1 91.62 188 TYR A C 1
ATOM 1567 O O . TYR A 1 188 ? 9.859 14.297 -9.672 1 91.62 188 TYR A O 1
ATOM 1575 N N . PRO A 1 189 ? 11.773 13.961 -10.781 1 91.12 189 PRO A N 1
ATOM 1576 C CA . PRO A 1 189 ? 11.656 12.508 -10.594 1 91.12 189 PRO A CA 1
ATOM 1577 C C . PRO A 1 189 ? 11.992 12.07 -9.172 1 91.12 189 PRO A C 1
ATOM 1579 O O . PRO A 1 189 ? 12.945 12.57 -8.57 1 91.12 189 PRO A O 1
ATOM 1582 N N . PHE A 1 190 ? 11.164 11.195 -8.602 1 93 190 PHE A N 1
ATOM 1583 C CA . PHE A 1 190 ? 11.43 10.602 -7.293 1 93 190 PHE A CA 1
ATOM 1584 C C . PHE A 1 190 ? 10.664 9.297 -7.125 1 93 190 PHE A C 1
ATOM 1586 O O . PHE A 1 190 ? 9.828 8.945 -7.965 1 93 190 PHE A O 1
ATOM 1593 N N . THR A 1 191 ? 11.062 8.469 -6.113 1 90.44 191 THR A N 1
ATOM 1594 C CA . THR A 1 191 ? 10.359 7.242 -5.754 1 90.44 191 THR A CA 1
ATOM 1595 C C . THR A 1 191 ? 9.906 7.285 -4.301 1 90.44 191 THR A C 1
ATOM 1597 O O . THR A 1 191 ? 10.234 8.219 -3.566 1 90.44 191 THR A O 1
ATOM 1600 N N . GLU A 1 192 ? 9.141 6.305 -3.914 1 89.56 192 GLU A N 1
ATOM 1601 C CA . GLU A 1 192 ? 8.633 6.223 -2.547 1 89.56 192 GLU A CA 1
ATOM 1602 C C . GLU A 1 192 ? 9.781 6.172 -1.54 1 89.56 192 GLU A C 1
ATOM 1604 O O . GLU A 1 192 ? 9.648 6.656 -0.414 1 89.56 192 GLU A O 1
ATOM 1609 N N . GLN A 1 193 ? 10.852 5.668 -1.956 1 90.31 193 GLN A N 1
ATOM 1610 C CA . GLN A 1 193 ? 11.992 5.52 -1.059 1 90.31 193 GLN A CA 1
ATOM 1611 C C . GLN A 1 193 ? 12.625 6.875 -0.749 1 90.31 193 GLN A C 1
ATOM 1613 O O . GLN A 1 193 ? 13.375 7.008 0.221 1 90.31 193 GLN A O 1
ATOM 1618 N N . ASP A 1 194 ? 12.344 7.824 -1.604 1 95 194 ASP A N 1
ATOM 1619 C CA . ASP A 1 194 ? 12.906 9.156 -1.425 1 95 194 ASP A CA 1
ATOM 1620 C C . ASP A 1 194 ? 12.102 9.961 -0.406 1 95 194 ASP A C 1
ATOM 1622 O O . ASP A 1 194 ? 12.547 11.016 0.059 1 95 194 ASP A O 1
ATOM 1626 N N . ILE A 1 195 ? 10.945 9.477 -0.084 1 97.38 195 ILE A N 1
ATOM 1627 C CA . ILE A 1 195 ? 10.062 10.188 0.834 1 97.38 195 ILE A CA 1
ATOM 1628 C C . ILE A 1 195 ? 10.445 9.867 2.275 1 97.38 195 ILE A C 1
ATOM 1630 O O . ILE A 1 195 ? 10.492 8.695 2.67 1 97.38 195 ILE A O 1
ATOM 1634 N N . THR A 1 196 ? 10.812 10.891 2.971 1 98.44 196 THR A N 1
ATOM 1635 C CA . THR A 1 196 ? 11.016 10.727 4.406 1 98.44 196 THR A CA 1
ATOM 1636 C C . THR A 1 196 ? 9.68 10.75 5.145 1 98.44 196 THR A C 1
ATOM 1638 O O . THR A 1 196 ? 8.945 11.742 5.078 1 98.44 196 THR A O 1
ATOM 1641 N N . LYS A 1 197 ? 9.352 9.656 5.801 1 98.31 197 LYS A N 1
ATOM 1642 C CA . LYS A 1 197 ? 8.117 9.555 6.578 1 98.31 197 LYS A CA 1
ATOM 1643 C C . LYS A 1 197 ? 8.352 9.93 8.039 1 98.31 197 LYS A C 1
ATOM 1645 O O . LYS A 1 197 ? 9.242 9.375 8.688 1 98.31 197 LYS A O 1
ATOM 1650 N N . ILE A 1 198 ? 7.613 10.82 8.57 1 98.69 198 ILE A N 1
ATOM 1651 C CA . ILE A 1 198 ? 7.887 11.375 9.891 1 98.69 198 ILE A CA 1
ATOM 1652 C C . ILE A 1 198 ? 6.879 10.836 10.898 1 98.69 198 ILE A C 1
ATOM 1654 O O . ILE A 1 198 ? 5.703 11.203 10.875 1 98.69 198 ILE A O 1
ATOM 1658 N N . ASP A 1 199 ? 7.281 9.922 11.727 1 98.56 199 ASP A N 1
ATOM 1659 C CA . ASP A 1 199 ? 6.445 9.43 12.812 1 98.56 199 ASP A CA 1
ATOM 1660 C C . ASP A 1 199 ? 6.641 10.266 14.078 1 98.56 199 ASP A C 1
ATOM 1662 O O . ASP A 1 199 ? 7.684 10.898 14.258 1 98.56 199 ASP A O 1
ATOM 1666 N N . ALA A 1 200 ? 5.617 10.328 14.898 1 98.75 200 ALA A N 1
ATOM 1667 C CA . ALA A 1 200 ? 5.695 11.016 16.188 1 98.75 200 ALA A CA 1
ATOM 1668 C C . ALA A 1 200 ? 4.527 10.633 17.094 1 98.75 200 ALA A C 1
ATOM 1670 O O . ALA A 1 200 ? 3.469 10.227 16.609 1 98.75 200 ALA A O 1
ATOM 1671 N N . PRO A 1 201 ? 4.684 10.773 18.391 1 98.44 201 PRO A N 1
ATOM 1672 C CA . PRO A 1 201 ? 3.564 10.516 19.297 1 98.44 201 PRO A CA 1
ATOM 1673 C C . PRO A 1 201 ? 2.465 11.57 19.188 1 98.44 201 PRO A C 1
ATOM 1675 O O . PRO A 1 201 ? 2.693 12.656 18.656 1 98.44 201 PRO A O 1
ATOM 1678 N N . ALA A 1 202 ? 1.323 11.227 19.734 1 98.69 202 ALA A N 1
ATOM 1679 C CA . ALA A 1 202 ? 0.203 12.164 19.797 1 98.69 202 ALA A CA 1
ATOM 1680 C C . ALA A 1 202 ? 0.608 13.461 20.5 1 98.69 202 ALA A C 1
ATOM 1682 O O . ALA A 1 202 ? 1.366 13.43 21.469 1 98.69 202 ALA A O 1
ATOM 1683 N N . GLY A 1 203 ? 0.098 14.531 19.969 1 98.81 203 GLY A N 1
ATOM 1684 C CA . GLY A 1 203 ? 0.385 15.836 20.547 1 98.81 203 GLY A CA 1
ATOM 1685 C C . GLY A 1 203 ? 1.621 16.484 19.969 1 98.81 203 GLY A C 1
ATOM 1686 O O . GLY A 1 203 ? 1.973 17.609 20.344 1 98.81 203 GLY A O 1
ATOM 1687 N N . SER A 1 204 ? 2.26 15.797 19.047 1 98.88 204 SER A N 1
ATOM 1688 C CA . SER A 1 204 ? 3.461 16.344 18.422 1 98.88 204 SER A CA 1
ATOM 1689 C C . SER A 1 204 ? 3.113 17.375 17.375 1 98.88 204 SER A C 1
ATOM 1691 O O . SER A 1 204 ? 2.133 17.234 16.641 1 98.88 204 SER A O 1
ATOM 1693 N N . LEU A 1 205 ? 3.92 18.422 17.359 1 98.88 205 LEU A N 1
ATOM 1694 C CA . LEU A 1 205 ? 3.852 19.453 16.344 1 98.88 205 LEU A CA 1
ATOM 1695 C C . LEU A 1 205 ? 4.965 19.281 15.312 1 98.88 205 LEU A C 1
ATOM 1697 O O . LEU A 1 205 ? 6.148 19.312 15.664 1 98.88 205 LEU A O 1
ATOM 1701 N N . VAL A 1 206 ? 4.555 18.969 14.078 1 98.88 206 VAL A N 1
ATOM 1702 C CA . VAL A 1 206 ? 5.492 18.984 12.961 1 98.88 206 VAL A CA 1
ATOM 1703 C C . VAL A 1 206 ? 5.496 20.359 12.297 1 98.88 206 VAL A C 1
ATOM 1705 O O . VAL A 1 206 ? 4.453 20.844 11.852 1 98.88 206 VAL A O 1
ATOM 1708 N N . ILE A 1 207 ? 6.602 21 12.297 1 98.75 207 ILE A N 1
ATOM 1709 C CA . ILE A 1 207 ? 6.77 22.266 11.602 1 98.75 207 ILE A CA 1
ATOM 1710 C C . ILE A 1 207 ? 7.699 22.094 10.406 1 98.75 207 ILE A C 1
ATOM 1712 O O . ILE A 1 207 ? 8.742 21.438 10.516 1 98.75 207 ILE A O 1
ATOM 1716 N N . PHE A 1 208 ? 7.316 22.609 9.281 1 98.56 208 PHE A N 1
ATOM 1717 C CA . PHE A 1 208 ? 8.133 22.438 8.086 1 98.56 208 PHE A CA 1
ATOM 1718 C C . PHE A 1 208 ? 8.172 23.719 7.262 1 98.56 208 PHE A C 1
ATOM 1720 O O . PHE A 1 208 ? 7.281 24.547 7.367 1 98.56 208 PHE A O 1
ATOM 1727 N N . ASP A 1 209 ? 9.242 23.859 6.555 1 97.25 209 ASP A N 1
ATOM 1728 C CA . ASP A 1 209 ? 9.445 24.969 5.621 1 97.25 209 ASP A CA 1
ATOM 1729 C C . ASP A 1 209 ? 8.609 24.781 4.355 1 97.25 209 ASP A C 1
ATOM 1731 O O . ASP A 1 209 ? 8.57 23.688 3.785 1 97.25 209 ASP A O 1
ATOM 1735 N N . SER A 1 210 ? 7.938 25.812 3.957 1 94.75 210 SER A N 1
ATOM 1736 C CA . SER A 1 210 ? 7.047 25.734 2.803 1 94.75 210 SER A CA 1
ATOM 1737 C C . SER A 1 210 ? 7.809 25.312 1.547 1 94.75 210 SER A C 1
ATOM 1739 O O . SER A 1 210 ? 7.199 24.938 0.543 1 94.75 210 SER A O 1
ATOM 1741 N N . ARG A 1 211 ? 9.133 25.375 1.56 1 95.25 211 ARG A N 1
ATOM 1742 C CA . ARG A 1 211 ? 9.977 24.984 0.433 1 95.25 211 ARG A CA 1
ATOM 1743 C C . ARG A 1 211 ? 10.172 23.469 0.401 1 95.25 211 ARG A C 1
ATOM 1745 O O . ARG A 1 211 ? 10.703 22.922 -0.57 1 95.25 211 ARG A O 1
ATOM 1752 N N . 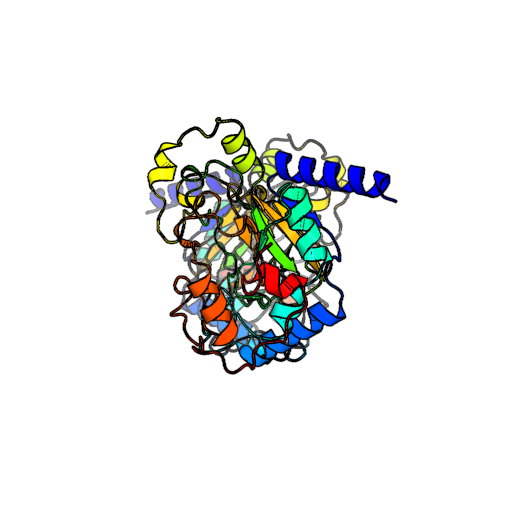LEU A 1 212 ? 9.711 22.781 1.415 1 97.25 212 LEU A N 1
ATOM 1753 C CA . LEU A 1 212 ? 9.766 21.328 1.451 1 97.25 212 LEU A CA 1
ATOM 1754 C C . LEU A 1 212 ? 8.578 20.719 0.704 1 97.25 212 LEU A C 1
ATOM 1756 O O . LEU A 1 212 ? 7.434 20.859 1.128 1 97.25 212 LEU A O 1
ATOM 1760 N N . PRO A 1 213 ? 8.891 20.078 -0.425 1 97.12 213 PRO A N 1
ATOM 1761 C CA . PRO A 1 213 ? 7.758 19.312 -0.962 1 97.12 213 PRO A CA 1
ATOM 1762 C C . PRO A 1 213 ? 7.219 18.281 0.023 1 97.12 213 PRO A C 1
ATOM 1764 O O . PRO A 1 213 ? 7.996 17.562 0.649 1 97.12 213 PRO A O 1
ATOM 1767 N N . HIS A 1 214 ? 5.938 18.219 0.142 1 97.81 214 HIS A N 1
ATOM 1768 C CA . HIS A 1 214 ? 5.359 17.438 1.227 1 97.81 214 HIS A CA 1
ATOM 1769 C C . HIS A 1 214 ? 4.008 16.859 0.826 1 97.81 214 HIS A C 1
ATOM 1771 O O . HIS A 1 214 ? 3.43 17.25 -0.187 1 97.81 214 HIS A O 1
ATOM 1777 N N . GLY A 1 215 ? 3.57 15.969 1.551 1 96.06 215 GLY A N 1
ATOM 1778 C CA . GLY A 1 215 ? 2.279 15.297 1.527 1 96.06 215 GLY A CA 1
ATOM 1779 C C . GLY A 1 215 ? 2.121 14.266 2.631 1 96.06 215 GLY A C 1
ATOM 1780 O O . GLY A 1 215 ? 2.967 14.172 3.521 1 96.06 215 GLY A O 1
ATOM 1781 N N . ASN A 1 216 ? 1.04 13.602 2.684 1 95.75 216 ASN A N 1
ATOM 1782 C CA . ASN A 1 216 ? 0.937 12.445 3.57 1 95.75 216 ASN A CA 1
ATOM 1783 C C . ASN A 1 216 ? 1.12 11.133 2.812 1 95.75 216 ASN A C 1
ATOM 1785 O O . ASN A 1 216 ? 0.81 11.055 1.622 1 95.75 216 ASN A O 1
ATOM 1789 N N . VAL A 1 217 ? 1.662 10.172 3.453 1 95.81 217 VAL A N 1
ATOM 1790 C CA . VAL A 1 217 ? 1.778 8.844 2.859 1 95.81 217 VAL A CA 1
ATOM 1791 C C . VAL A 1 217 ? 0.494 8.055 3.104 1 95.81 217 VAL A C 1
ATOM 1793 O O . VAL A 1 217 ? -0.397 8.516 3.822 1 95.81 217 VAL A O 1
ATOM 1796 N N . CYS A 1 218 ? 0.412 6.902 2.482 1 94.5 218 CYS A N 1
ATOM 1797 C CA . CYS A 1 218 ? -0.781 6.07 2.609 1 94.5 218 CYS A CA 1
ATOM 1798 C C . CYS A 1 218 ? -0.955 5.586 4.043 1 94.5 218 CYS A C 1
ATOM 1800 O O . CYS A 1 218 ? 0.028 5.328 4.742 1 94.5 218 CYS A O 1
ATOM 1802 N N . THR A 1 219 ? -2.215 5.453 4.418 1 96.25 219 THR A N 1
ATOM 1803 C CA . THR A 1 219 ? -2.512 4.891 5.73 1 96.25 219 THR A CA 1
ATOM 1804 C C . THR A 1 219 ? -2.566 3.367 5.664 1 96.25 219 THR A C 1
ATOM 1806 O O . THR A 1 219 ? -3.639 2.771 5.797 1 96.25 219 THR A O 1
ATOM 1809 N N . HIS A 1 220 ? -1.459 2.77 5.469 1 95.75 220 HIS A N 1
ATOM 1810 C CA . HIS A 1 220 ? -1.295 1.321 5.543 1 95.75 220 HIS A CA 1
ATOM 1811 C C . HIS A 1 220 ? -1.081 0.865 6.984 1 95.75 220 HIS A C 1
ATOM 1813 O O . HIS A 1 220 ? -0.067 0.236 7.297 1 95.75 220 HIS A O 1
ATOM 1819 N N . HIS A 1 221 ? -2.014 1.164 7.73 1 96 221 HIS A N 1
ATOM 1820 C CA . HIS A 1 221 ? -2.051 0.941 9.172 1 96 221 HIS A CA 1
ATOM 1821 C C . HIS A 1 221 ? -3.469 0.643 9.648 1 96 221 HIS A C 1
ATOM 1823 O O . HIS A 1 221 ? -4.441 1.048 9.008 1 96 221 HIS A O 1
ATOM 1829 N N . LEU A 1 222 ? -3.619 -0.033 10.797 1 96.31 222 LEU A N 1
ATOM 1830 C CA . LEU A 1 222 ? -4.918 -0.469 11.305 1 96.31 222 LEU A CA 1
ATOM 1831 C C . LEU A 1 222 ? -5.73 0.718 11.805 1 96.31 222 LEU A C 1
ATOM 1833 O O . LEU A 1 222 ? -6.961 0.662 11.844 1 96.31 222 LEU A O 1
ATOM 1837 N N . ASN A 1 223 ? -5.027 1.764 12.219 1 96.81 223 ASN A N 1
ATOM 1838 C CA . ASN A 1 223 ? -5.703 2.889 12.852 1 96.81 223 ASN A CA 1
ATOM 1839 C C . ASN A 1 223 ? -5.664 4.137 11.969 1 96.81 223 ASN A C 1
ATOM 1841 O O . ASN A 1 223 ? -4.715 4.336 11.211 1 96.81 223 ASN A O 1
ATOM 1845 N N . PRO A 1 224 ? -6.711 4.977 12.094 1 97.19 224 PRO A N 1
ATOM 1846 C CA . PRO A 1 224 ? -6.719 6.227 11.328 1 97.19 224 PRO A CA 1
ATOM 1847 C C . PRO A 1 224 ? -5.691 7.234 11.828 1 97.19 224 PRO A C 1
ATOM 1849 O O . PRO A 1 224 ? -5.195 7.113 12.953 1 97.19 224 PRO A O 1
ATOM 1852 N N . ARG A 1 225 ? -5.402 8.102 10.977 1 97.38 225 ARG A N 1
ATOM 1853 C CA . ARG A 1 225 ? -4.605 9.273 11.328 1 97.38 225 ARG A CA 1
ATOM 1854 C C . ARG A 1 225 ? -5.484 10.508 11.477 1 97.38 225 ARG A C 1
ATOM 1856 O O . ARG A 1 225 ? -6.309 10.797 10.609 1 97.38 225 ARG A O 1
ATOM 1863 N N . LEU A 1 226 ? -5.398 11.25 12.547 1 98.62 226 LEU A N 1
ATOM 1864 C CA . LEU A 1 226 ? -6.09 12.516 12.766 1 98.62 226 LEU A CA 1
ATOM 1865 C C . LEU A 1 226 ? -5.094 13.648 13.008 1 98.62 226 LEU A C 1
ATOM 1867 O O . LEU A 1 226 ? -4.184 13.508 13.828 1 98.62 226 LEU A O 1
ATOM 1871 N N . VAL A 1 227 ? -5.297 14.688 12.258 1 98.5 227 VAL A N 1
ATOM 1872 C CA . VAL A 1 227 ? -4.379 15.82 12.312 1 98.5 227 VAL A CA 1
ATOM 1873 C C . VAL A 1 227 ? -5.172 17.125 12.391 1 98.5 227 VAL A C 1
ATOM 1875 O O . VAL A 1 227 ? -6.273 17.219 11.844 1 98.5 227 VAL A O 1
ATOM 1878 N N . GLN A 1 228 ? -4.66 18.062 13.109 1 98.81 228 GLN A N 1
ATOM 1879 C CA . GLN A 1 228 ? -5.07 19.469 13.031 1 98.81 228 GLN A CA 1
ATOM 1880 C C . GLN A 1 228 ? -3.973 20.328 12.422 1 98.81 228 GLN A C 1
ATOM 1882 O O . GLN A 1 228 ? -2.838 20.328 12.898 1 98.81 228 GLN A O 1
ATOM 1887 N N . PHE A 1 229 ? -4.301 21.016 11.398 1 98.44 229 PHE A N 1
ATOM 1888 C CA . PHE A 1 229 ? -3.316 21.891 10.781 1 98.44 229 PHE A CA 1
ATOM 1889 C C . PHE A 1 229 ? -3.229 23.219 11.523 1 98.44 229 PHE A C 1
ATOM 1891 O O . PHE A 1 229 ? -4.238 23.734 12.008 1 98.44 229 PHE A O 1
ATOM 1898 N N . ILE A 1 230 ? -1.993 23.734 11.531 1 98.5 230 ILE A N 1
ATOM 1899 C CA . ILE A 1 230 ? -1.786 24.969 12.273 1 98.5 230 ILE A CA 1
ATOM 1900 C C . ILE A 1 230 ? -0.504 25.641 11.789 1 98.5 230 ILE A C 1
ATOM 1902 O O . ILE A 1 230 ? 0.499 24.984 11.531 1 98.5 230 ILE A O 1
ATOM 1906 N N . ALA A 1 231 ? -0.535 26.891 11.648 1 97.5 231 ALA A N 1
ATOM 1907 C CA . ALA A 1 231 ? 0.645 27.703 11.375 1 97.5 231 ALA A CA 1
ATOM 1908 C C . ALA A 1 231 ? 0.522 29.078 12.016 1 97.5 231 ALA A C 1
ATOM 1910 O O . ALA A 1 231 ? -0.567 29.484 12.43 1 97.5 231 ALA A O 1
ATOM 1911 N N . MET A 1 232 ? 1.564 29.719 12.203 1 97.12 232 MET A N 1
ATOM 1912 C CA . MET A 1 232 ? 1.6 31.094 12.68 1 97.12 232 MET A CA 1
ATOM 1913 C C . MET A 1 232 ? 2.557 31.938 11.844 1 97.12 232 MET A C 1
ATOM 1915 O O . MET A 1 232 ? 3.594 31.453 11.398 1 97.12 232 MET A O 1
ATOM 1919 N N . TYR A 1 233 ? 2.148 33.125 11.703 1 94.88 233 TYR A N 1
ATOM 1920 C CA . TYR A 1 233 ? 2.963 34.094 10.961 1 94.88 233 TYR A CA 1
ATOM 1921 C C . TYR A 1 233 ? 3.037 35.438 11.695 1 94.88 233 TYR A C 1
ATOM 1923 O O . TYR A 1 233 ? 2.273 35.688 12.633 1 94.88 233 TYR A O 1
ATOM 1931 N N . LYS A 1 234 ? 3.973 36.219 11.242 1 94.44 234 LYS A N 1
ATOM 1932 C CA . LYS A 1 234 ? 4.09 37.562 11.844 1 94.44 234 LYS A CA 1
ATOM 1933 C C . LYS A 1 234 ? 2.766 38.312 11.766 1 94.44 234 LYS A C 1
ATOM 1935 O O . LYS A 1 234 ? 2.135 38.344 10.703 1 94.44 234 LYS A O 1
ATOM 1940 N N . ALA A 1 235 ? 2.361 38.844 12.82 1 95.56 235 ALA A N 1
ATOM 1941 C CA . ALA A 1 235 ? 1.088 39.562 12.914 1 95.56 235 ALA A CA 1
ATOM 1942 C C . ALA A 1 235 ? 1.105 40.812 12.07 1 95.56 235 ALA A C 1
ATOM 1944 O O . ALA A 1 235 ? 2.117 41.531 12.016 1 95.56 235 ALA A O 1
ATOM 1945 N N . ASP A 1 236 ? -0.019 41.125 11.484 1 90.5 236 ASP A N 1
ATOM 1946 C CA . ASP A 1 236 ? -0.29 42.375 10.781 1 90.5 236 ASP A CA 1
ATOM 1947 C C . ASP A 1 236 ? 0.771 42.625 9.711 1 90.5 236 ASP A C 1
ATOM 1949 O O . ASP A 1 236 ? 1.322 43.719 9.641 1 90.5 236 ASP A O 1
ATOM 1953 N N . SER A 1 237 ? 1.158 41.594 9.086 1 88 237 SER A N 1
ATOM 1954 C CA . SER A 1 237 ? 2.164 41.719 8.031 1 88 237 SER A CA 1
ATOM 1955 C C . SER A 1 237 ? 1.7 41.031 6.746 1 88 237 SER A C 1
ATOM 1957 O O . SER A 1 237 ? 1.373 39.844 6.746 1 88 237 SER A O 1
ATOM 1959 N N . GLU A 1 238 ? 1.7 41.781 5.75 1 86.75 238 GLU A N 1
ATOM 1960 C CA . GLU A 1 238 ? 1.338 41.25 4.445 1 86.75 238 GLU A CA 1
ATOM 1961 C C . GLU A 1 238 ? 2.537 40.594 3.768 1 86.75 238 GLU A C 1
ATOM 1963 O O . GLU A 1 238 ? 2.381 39.625 3.01 1 86.75 238 GLU A O 1
ATOM 1968 N N . GLU A 1 239 ? 3.703 41 4.168 1 84 239 GLU A N 1
ATOM 1969 C CA . GLU A 1 239 ? 4.93 40.594 3.49 1 84 239 GLU A CA 1
ATOM 1970 C C . GLU A 1 239 ? 5.418 39.25 3.984 1 84 239 GLU A C 1
ATOM 1972 O O . GLU A 1 239 ? 6.152 38.531 3.281 1 84 239 GLU A O 1
ATOM 1977 N N . HIS A 1 240 ? 4.965 38.875 5.141 1 85.25 240 HIS A N 1
ATOM 1978 C CA . HIS A 1 240 ? 5.543 37.656 5.742 1 85.25 240 HIS A CA 1
ATOM 1979 C C . HIS A 1 240 ? 4.547 36.5 5.746 1 85.25 240 HIS A C 1
ATOM 1981 O O . HIS A 1 240 ? 4.676 35.594 6.539 1 85.25 240 HIS A O 1
ATOM 1987 N N . VAL A 1 241 ? 3.502 36.656 4.957 1 88.25 241 VAL A N 1
ATOM 1988 C CA . VAL A 1 241 ? 2.529 35.562 4.762 1 88.25 241 VAL A CA 1
ATOM 1989 C C . VAL A 1 241 ? 2.307 35.344 3.271 1 88.25 241 VAL A C 1
ATOM 1991 O O . VAL A 1 241 ? 2.393 36.281 2.471 1 88.25 241 VAL A O 1
ATOM 1994 N N . PRO A 1 242 ? 2.16 34.062 2.889 1 86.75 242 PRO A N 1
ATOM 1995 C CA . PRO A 1 242 ? 1.768 33.875 1.492 1 86.75 242 PRO A CA 1
ATOM 1996 C C . PRO A 1 242 ? 0.544 34.688 1.099 1 86.75 242 PRO A C 1
ATOM 1998 O O . PRO A 1 242 ? -0.416 34.781 1.868 1 86.75 242 PRO A O 1
ATOM 2001 N N . PRO A 1 243 ? 0.521 35.219 -0.122 1 86 243 PRO A N 1
ATOM 2002 C CA . PRO A 1 243 ? -0.549 36.125 -0.522 1 86 243 PRO A CA 1
ATOM 2003 C C . PRO A 1 243 ? -1.938 35.5 -0.388 1 86 243 PRO A C 1
ATOM 2005 O O . PRO A 1 243 ? -2.881 36.188 0.034 1 86 243 PRO A O 1
ATOM 2008 N N . VAL A 1 244 ? -2.066 34.312 -0.663 1 84.31 244 VAL A N 1
ATOM 2009 C CA . VAL A 1 244 ? -3.365 33.656 -0.66 1 84.31 244 VAL A CA 1
ATOM 2010 C C . VAL A 1 244 ? -3.885 33.531 0.771 1 84.31 244 VAL A C 1
ATOM 2012 O O . VAL A 1 244 ? -5.094 33.469 0.995 1 84.31 244 VAL A O 1
ATOM 2015 N N . LEU A 1 245 ? -2.969 33.625 1.76 1 87.56 245 LEU A N 1
ATOM 2016 C CA . LEU A 1 245 ? -3.34 33.438 3.156 1 87.56 245 LEU A CA 1
ATOM 2017 C C . LEU A 1 245 ? -3.584 34.781 3.846 1 87.56 245 LEU A C 1
ATOM 2019 O O . LEU A 1 245 ? -4.07 34.812 4.98 1 87.56 245 LEU A O 1
ATOM 2023 N N . TYR A 1 246 ? -3.27 35.812 3.174 1 89.94 246 TYR A N 1
ATOM 2024 C CA . TYR A 1 246 ? -3.336 37.094 3.834 1 89.94 246 TYR A CA 1
ATOM 2025 C C . TYR A 1 246 ? -4.766 37.438 4.242 1 89.94 246 TYR A C 1
ATOM 2027 O O . TYR A 1 246 ? -5.699 37.25 3.457 1 89.94 246 TYR A O 1
ATOM 2035 N N . GLN A 1 247 ? -4.887 37.906 5.438 1 93.5 247 GLN A N 1
ATOM 2036 C CA . GLN A 1 247 ? -6.117 38.438 6.008 1 93.5 247 GLN A CA 1
ATOM 2037 C C . GLN A 1 247 ? -5.844 39.719 6.801 1 93.5 247 GLN A C 1
ATOM 2039 O O . GLN A 1 247 ? -4.906 39.781 7.598 1 93.5 247 GLN A O 1
ATOM 2044 N N . SER A 1 248 ? -6.719 40.656 6.543 1 95.12 248 SER A N 1
ATOM 2045 C CA . SER A 1 248 ? -6.645 41.812 7.418 1 95.12 248 SER A CA 1
ATOM 2046 C C . SER A 1 248 ? -7.074 41.469 8.836 1 95.12 248 SER A C 1
ATOM 2048 O O . SER A 1 248 ? -7.699 40.438 9.07 1 95.12 248 SER A O 1
ATOM 2050 N N . ARG A 1 249 ? -6.676 42.312 9.75 1 96.56 249 ARG A N 1
ATOM 2051 C CA . ARG A 1 249 ? -7.098 42.156 11.133 1 96.56 249 ARG A CA 1
ATOM 2052 C C . ARG A 1 249 ? -8.617 42.031 11.234 1 96.56 249 ARG A C 1
ATOM 2054 O O . ARG A 1 249 ? -9.141 41.188 11.938 1 96.56 249 ARG A O 1
ATOM 2061 N N . GLU A 1 250 ? -9.281 42.938 10.539 1 96.69 250 GLU A N 1
ATOM 2062 C CA . GLU A 1 250 ? -10.742 42.938 10.562 1 96.69 250 GLU A CA 1
ATOM 2063 C C . GLU A 1 250 ? -11.312 41.625 10.047 1 96.69 250 GLU A C 1
ATOM 2065 O O . GLU A 1 250 ? -12.258 41.094 10.625 1 96.69 250 GLU A O 1
ATOM 2070 N N . GLU A 1 251 ? -10.742 41.156 9.023 1 96.56 251 GLU A N 1
ATOM 2071 C CA . GLU A 1 251 ? -11.211 39.906 8.438 1 96.56 251 GLU A CA 1
ATOM 2072 C C . GLU A 1 251 ? -11.016 38.719 9.398 1 96.56 251 GLU A C 1
ATOM 2074 O O . GLU A 1 251 ? -11.898 37.875 9.547 1 96.56 251 GLU A O 1
ATOM 2079 N N . ARG A 1 252 ? -9.867 38.688 10.023 1 97.19 252 ARG A N 1
ATOM 2080 C CA . ARG A 1 252 ? -9.555 37.625 10.953 1 97.19 252 ARG A CA 1
ATOM 2081 C C . ARG A 1 252 ? -10.5 37.625 12.148 1 97.19 252 ARG A C 1
ATOM 2083 O O . ARG A 1 252 ? -11.031 36.594 12.547 1 97.19 252 ARG A O 1
ATOM 2090 N N . VAL A 1 253 ? -10.633 38.781 12.711 1 97.62 253 VAL A N 1
ATOM 2091 C CA . VAL A 1 253 ? -11.508 38.969 13.867 1 97.62 253 VAL A CA 1
ATOM 2092 C C . VAL A 1 253 ? -12.938 38.594 13.492 1 97.62 253 VAL A C 1
ATOM 2094 O O . VAL A 1 253 ? -13.648 37.938 14.266 1 97.62 253 VAL A O 1
ATOM 2097 N N . ASN A 1 254 ? -13.336 39 12.312 1 97.56 254 ASN A N 1
ATOM 2098 C CA . ASN A 1 254 ? -14.672 38.656 11.828 1 97.56 254 ASN A CA 1
ATOM 2099 C C . ASN A 1 254 ? -14.852 37.156 11.695 1 97.56 254 ASN A C 1
ATOM 2101 O O . ASN A 1 254 ? -15.906 36.625 12.055 1 97.56 254 ASN A O 1
ATOM 2105 N N . CYS A 1 255 ? -13.875 36.469 11.172 1 97.75 255 CYS A N 1
ATOM 2106 C CA . CYS A 1 255 ? -13.938 35.031 11.039 1 97.75 255 CYS A CA 1
ATOM 2107 C C . CYS A 1 255 ? -14.102 34.344 12.406 1 97.75 255 CYS A C 1
ATOM 2109 O O . CYS A 1 255 ? -14.945 33.469 12.57 1 97.75 255 CYS A O 1
ATOM 2111 N N . TYR A 1 256 ? -13.32 34.781 13.367 1 98.12 256 TYR A N 1
ATOM 2112 C CA . TYR A 1 256 ? -13.383 34.219 14.711 1 98.12 256 TYR A CA 1
ATOM 2113 C C . TYR A 1 256 ? -14.734 34.531 15.359 1 98.12 256 TYR A C 1
ATOM 2115 O O . TYR A 1 256 ? -15.414 33.625 15.844 1 98.12 256 TYR A O 1
ATOM 2123 N N . GLN A 1 257 ? -15.164 35.75 15.297 1 97.62 257 GLN A N 1
ATOM 2124 C CA . GLN A 1 257 ? -16.344 36.188 16.031 1 97.62 257 GLN A CA 1
ATOM 2125 C C . GLN A 1 257 ? -17.609 35.562 15.445 1 97.62 257 GLN A C 1
ATOM 2127 O O . GLN A 1 257 ? -18.578 35.312 16.172 1 97.62 257 GLN A O 1
ATOM 2132 N N . ASN A 1 258 ? -17.578 35.281 14.156 1 97.31 258 ASN A N 1
ATOM 2133 C CA . ASN A 1 258 ? -18.781 34.781 13.5 1 97.31 258 ASN A CA 1
ATOM 2134 C C . ASN A 1 258 ? -18.625 33.312 13.094 1 97.31 258 ASN A C 1
ATOM 2136 O O . ASN A 1 258 ? -19.5 32.781 12.414 1 97.31 258 ASN A O 1
ATOM 2140 N N . ALA A 1 259 ? -17.516 32.75 13.438 1 97.44 259 ALA A N 1
ATOM 2141 C CA . ALA A 1 259 ? -17.219 31.344 13.156 1 97.44 259 ALA A CA 1
ATOM 2142 C C . ALA A 1 259 ? -17.359 31.062 11.664 1 97.44 259 ALA A C 1
ATOM 2144 O O . ALA A 1 259 ? -18.047 30.125 11.266 1 97.44 259 ALA A O 1
ATOM 2145 N N . ARG A 1 260 ? -16.703 31.875 10.906 1 97.5 260 ARG A N 1
ATOM 2146 C CA . ARG A 1 260 ? -16.688 31.672 9.461 1 97.5 260 ARG A CA 1
ATOM 2147 C C . ARG A 1 260 ? -15.289 31.281 8.984 1 97.5 260 ARG A C 1
ATOM 2149 O O . ARG A 1 260 ? -14.289 31.828 9.469 1 97.5 260 ARG A O 1
ATOM 2156 N N . PRO A 1 261 ? -15.234 30.328 8.109 1 96.94 261 PRO A N 1
ATOM 2157 C CA . PRO A 1 261 ? -13.906 30.016 7.566 1 96.94 261 PRO A CA 1
ATOM 2158 C C . PRO A 1 261 ? -13.273 31.188 6.836 1 96.94 261 PRO A C 1
ATOM 2160 O O . PRO A 1 261 ? -13.977 32.062 6.312 1 96.94 261 PRO A O 1
ATOM 2163 N N . PRO A 1 262 ? -11.922 31.234 6.852 1 95.62 262 PRO A N 1
ATOM 2164 C CA . PRO A 1 262 ? -11.297 32.219 5.961 1 95.62 262 PRO A CA 1
ATOM 2165 C C . PRO A 1 262 ? -11.766 32.094 4.516 1 95.62 262 PRO A C 1
ATOM 2167 O O . PRO A 1 262 ? -12.078 30.984 4.062 1 95.62 262 PRO A O 1
ATOM 2170 N N . ALA A 1 263 ? -11.75 33.188 3.812 1 92.56 263 ALA A N 1
ATOM 2171 C CA . ALA A 1 263 ? -12.312 33.25 2.467 1 92.56 263 ALA A CA 1
ATOM 2172 C C . ALA A 1 263 ? -11.664 32.219 1.557 1 92.56 263 ALA A C 1
ATOM 2174 O O . ALA A 1 263 ? -12.352 31.547 0.776 1 92.56 263 ALA A O 1
ATOM 2175 N N . TRP A 1 264 ? -10.391 32.031 1.634 1 87.94 264 TRP A N 1
ATOM 2176 C CA . TRP A 1 264 ? -9.656 31.172 0.715 1 87.94 264 TRP A CA 1
ATOM 2177 C C . TRP A 1 264 ? -9.914 29.703 1.018 1 87.94 264 TRP A C 1
ATOM 2179 O O . TRP A 1 264 ? -9.555 28.828 0.225 1 87.94 264 TRP A O 1
ATOM 2189 N N . LEU A 1 265 ? -10.531 29.406 2.178 1 92.56 265 LEU A N 1
ATOM 2190 C CA . LEU A 1 265 ? -10.805 28.031 2.574 1 92.56 265 LEU A CA 1
ATOM 2191 C C . LEU A 1 265 ? -12.289 27.703 2.469 1 92.56 265 LEU A C 1
ATOM 2193 O O . LEU A 1 265 ? -12.758 26.703 2.996 1 92.56 265 LEU A O 1
ATOM 2197 N N . ARG A 1 266 ? -13.055 28.562 1.865 1 94.38 266 ARG A N 1
ATOM 2198 C CA . ARG A 1 266 ? -14.492 28.359 1.76 1 94.38 266 ARG A CA 1
ATOM 2199 C C . ARG A 1 266 ? -14.844 27.547 0.517 1 94.38 266 ARG A C 1
ATOM 2201 O O . ARG A 1 266 ? -14.062 27.5 -0.439 1 94.38 266 ARG A O 1
ATOM 2208 N N . GLY A 1 267 ? -16.016 26.859 0.632 1 92.06 267 GLY A N 1
ATOM 2209 C CA . GLY A 1 267 ? -16.562 26.219 -0.562 1 92.06 267 GLY A CA 1
ATOM 2210 C C . GLY A 1 267 ? -16.391 24.719 -0.578 1 92.06 267 GLY A C 1
ATOM 2211 O O . GLY A 1 267 ? -16.703 24.062 -1.572 1 92.06 267 GLY A O 1
ATOM 2212 N N . TRP A 1 268 ? -15.984 24.188 0.46 1 92.12 268 TRP A N 1
ATOM 2213 C CA . TRP A 1 268 ? -15.828 22.734 0.531 1 92.12 268 TRP A CA 1
ATOM 2214 C C . TRP A 1 268 ? -17.172 22.047 0.739 1 92.12 268 TRP A C 1
ATOM 2216 O O . TRP A 1 268 ? -18.047 22.578 1.444 1 92.12 268 TRP A O 1
ATOM 2226 N N . ARG A 1 269 ? -17.25 20.922 0.11 1 92.62 269 ARG A N 1
ATOM 2227 C CA . ARG A 1 269 ? -18.438 20.125 0.347 1 92.62 269 ARG A CA 1
ATOM 2228 C C . ARG A 1 269 ? -18.578 19.766 1.823 1 92.62 269 ARG A C 1
ATOM 2230 O O . ARG A 1 269 ? -17.609 19.328 2.453 1 92.62 269 ARG A O 1
ATOM 2237 N N . GLY A 1 270 ? -19.781 20.031 2.381 1 92.88 270 GLY A N 1
ATOM 2238 C CA . GLY A 1 270 ? -20.047 19.672 3.764 1 92.88 270 GLY A CA 1
ATOM 2239 C C . GLY A 1 270 ? -19.641 20.75 4.754 1 92.88 270 GLY A C 1
ATOM 2240 O O . GLY A 1 270 ? -19.953 20.656 5.941 1 92.88 270 GLY A O 1
ATOM 2241 N N . GLN A 1 271 ? -18.969 21.703 4.207 1 96 271 GLN A N 1
ATOM 2242 C CA . GLN A 1 271 ? -18.516 22.781 5.082 1 96 271 GLN A CA 1
ATOM 2243 C C . GLN A 1 271 ? -19.688 23.641 5.539 1 96 271 GLN A C 1
ATOM 2245 O O . GLN A 1 271 ? -20.578 23.969 4.746 1 96 271 GLN A O 1
ATOM 2250 N N . LEU A 1 272 ? -19.688 23.953 6.77 1 95.88 272 LEU A N 1
ATOM 2251 C CA . LEU A 1 272 ? -20.703 24.844 7.324 1 95.88 272 LEU A CA 1
ATOM 2252 C C . LEU A 1 272 ? -20.188 26.266 7.426 1 95.88 272 LEU A C 1
ATOM 2254 O O . LEU A 1 272 ? -19.062 26.5 7.898 1 95.88 272 LEU A O 1
ATOM 2258 N N . ASP A 1 273 ? -20.969 27.188 7.078 1 96.69 273 ASP A N 1
ATOM 2259 C CA . ASP A 1 273 ? -20.641 28.609 7.109 1 96.69 273 ASP A CA 1
ATOM 2260 C C . ASP A 1 273 ? -21.891 29.453 7.324 1 96.69 273 ASP A C 1
ATOM 2262 O O . ASP A 1 273 ? -22.688 29.641 6.398 1 96.69 273 ASP A O 1
ATOM 2266 N N . PRO A 1 274 ? -22.016 29.984 8.438 1 96.75 274 PRO A N 1
ATOM 2267 C CA . PRO A 1 274 ? -21.094 29.875 9.578 1 96.75 274 PRO A CA 1
ATOM 2268 C C . PRO A 1 274 ? -21.125 28.5 10.234 1 96.75 274 PRO A C 1
ATOM 2270 O O . PRO A 1 274 ? -22.047 27.719 10 1 96.75 274 PRO A O 1
ATOM 2273 N N . GLU A 1 275 ? -20.047 28.266 10.93 1 97.44 275 GLU A N 1
ATOM 2274 C CA . GLU A 1 275 ? -20.031 27.062 11.75 1 97.44 275 GLU A CA 1
ATOM 2275 C C . GLU A 1 275 ? -20.891 27.219 12.992 1 97.44 275 GLU A C 1
ATOM 2277 O O . GLU A 1 275 ? -21.016 28.312 13.531 1 97.44 275 GLU A O 1
ATOM 2282 N N . PRO A 1 276 ? -21.516 26.141 13.414 1 95.81 276 PRO A N 1
ATOM 2283 C CA . PRO A 1 276 ? -22.484 26.219 14.508 1 95.81 276 PRO A CA 1
ATOM 2284 C C . PRO A 1 276 ? -21.844 26.172 15.883 1 95.81 276 PRO A C 1
ATOM 2286 O O . PRO A 1 276 ? -22.25 25.391 16.734 1 95.81 276 PRO A O 1
ATOM 2289 N N . PHE A 1 277 ? -20.859 26.938 16.141 1 93.25 277 PHE A N 1
ATOM 2290 C CA . PHE A 1 277 ? -20.156 26.953 17.422 1 93.25 277 PHE A CA 1
ATOM 2291 C C . PHE A 1 277 ? -20.172 28.344 18.031 1 93.25 277 PHE A C 1
ATOM 2293 O O . PHE A 1 277 ? -20.078 29.344 17.312 1 93.25 277 PHE A O 1
ATOM 2300 N N . THR A 1 278 ? -20.359 28.391 19.25 1 91.94 278 THR A N 1
ATOM 2301 C CA . THR A 1 278 ? -20.078 29.625 19.984 1 91.94 278 THR A CA 1
ATOM 2302 C C . THR A 1 278 ? -18.578 29.859 20.078 1 91.94 278 THR A C 1
ATOM 2304 O O . THR A 1 278 ? -17.828 28.969 20.484 1 91.94 278 THR A O 1
ATOM 2307 N N . PRO A 1 279 ? -18.156 30.984 19.688 1 93.56 279 PRO A N 1
ATOM 2308 C CA . PRO A 1 279 ? -16.719 31.266 19.766 1 93.56 279 PRO A CA 1
ATOM 2309 C C . PRO A 1 279 ? -16.172 31.062 21.172 1 93.56 279 PRO A C 1
ATOM 2311 O O . PRO A 1 279 ? -16.781 31.484 22.156 1 93.56 279 PRO A O 1
ATOM 2314 N N . LEU A 1 280 ? -15.109 30.344 21.188 1 95.12 280 LEU A N 1
ATOM 2315 C CA . LEU A 1 280 ? -14.414 30.156 22.453 1 95.12 280 LEU A CA 1
ATOM 2316 C C . LEU A 1 280 ? -13.953 31.5 23.031 1 95.12 280 LEU A C 1
ATOM 2318 O O . LEU A 1 280 ? -13.453 32.344 22.297 1 95.12 280 LEU A O 1
ATOM 2322 N N . GLU A 1 281 ? -14.227 31.641 24.328 1 97.19 281 GLU A N 1
ATOM 2323 C CA . GLU A 1 281 ? -13.562 32.781 24.969 1 97.19 281 GLU A CA 1
ATOM 2324 C C . GLU A 1 281 ? -12.055 32.562 25.031 1 97.19 281 GLU A C 1
ATOM 2326 O O . GLU A 1 281 ? -11.57 31.609 25.656 1 97.19 281 GLU A O 1
ATOM 2331 N N . LEU A 1 282 ? -11.32 33.5 24.484 1 98.44 282 LEU A N 1
ATOM 2332 C CA . LEU A 1 282 ? -9.883 33.281 24.297 1 98.44 282 LEU A CA 1
ATOM 2333 C C . LEU A 1 282 ? -9.102 33.781 25.516 1 98.44 282 LEU A C 1
ATOM 2335 O O . LEU A 1 282 ? -9.555 34.688 26.219 1 98.44 282 LEU A O 1
ATOM 2339 N N . THR A 1 283 ? -8.016 33.188 25.75 1 98.62 283 THR A N 1
ATOM 2340 C CA . THR A 1 283 ? -7.027 33.688 26.688 1 98.62 283 THR A CA 1
ATOM 2341 C C . THR A 1 283 ? -6.414 35 26.188 1 98.62 283 THR A C 1
ATOM 2343 O O . THR A 1 283 ? -6.625 35.375 25.031 1 98.62 283 THR A O 1
ATOM 2346 N N . PRO A 1 284 ? -5.625 35.656 27.047 1 98.56 284 PRO A N 1
ATOM 2347 C CA . PRO A 1 284 ? -4.922 36.844 26.562 1 98.56 284 PRO A CA 1
ATOM 2348 C C . PRO A 1 284 ? -4.035 36.531 25.359 1 98.56 284 PRO A C 1
ATOM 2350 O O . PRO A 1 284 ? -4 37.344 24.406 1 98.56 284 PRO A O 1
ATOM 2353 N N . LEU A 1 285 ? -3.395 35.469 25.359 1 98.75 285 LEU A N 1
ATOM 2354 C CA . LEU A 1 285 ? -2.578 35.062 24.219 1 98.75 285 LEU A CA 1
ATOM 2355 C C . LEU A 1 285 ? -3.445 34.844 22.984 1 98.75 285 LEU A C 1
ATOM 2357 O O . LEU A 1 285 ? -3.121 35.312 21.891 1 98.75 285 LEU A O 1
ATOM 2361 N N . GLY A 1 286 ? -4.52 34.094 23.141 1 98.69 286 GLY A N 1
ATOM 2362 C CA . GLY A 1 286 ? -5.426 33.844 22.047 1 98.69 286 GLY A CA 1
ATOM 2363 C C . GLY A 1 286 ? -5.973 35.094 21.406 1 98.69 286 GLY A C 1
ATOM 2364 O O . GLY A 1 286 ? -6.109 35.156 20.172 1 98.69 286 GLY A O 1
ATOM 2365 N N . ARG A 1 287 ? -6.258 36.062 22.234 1 98.69 287 ARG A N 1
ATOM 2366 C CA . ARG A 1 287 ? -6.789 37.312 21.734 1 98.69 287 ARG A CA 1
ATOM 2367 C C . ARG A 1 287 ? -5.773 38.031 20.844 1 98.69 287 ARG A C 1
ATOM 2369 O O . ARG A 1 287 ? -6.145 38.656 19.844 1 98.69 287 ARG A O 1
ATOM 2376 N N . LYS A 1 288 ? -4.508 37.906 21.203 1 98.69 288 LYS A N 1
ATOM 2377 C CA . LYS A 1 288 ? -3.453 38.5 20.359 1 98.69 288 LYS A CA 1
ATOM 2378 C C . LYS A 1 288 ? -3.244 37.688 19.094 1 98.69 288 LYS A C 1
ATOM 2380 O O . LYS A 1 288 ? -3.049 38.25 18.016 1 98.69 288 LYS A O 1
ATOM 2385 N N . LEU A 1 289 ? -3.379 36.406 19.203 1 98.62 289 LEU A N 1
ATOM 2386 C CA . LEU A 1 289 ? -3.104 35.5 18.094 1 98.62 289 LEU A CA 1
ATOM 2387 C C . LEU A 1 289 ? -4.156 35.656 17 1 98.62 289 LEU A C 1
ATOM 2389 O O . LEU A 1 289 ? -3.875 35.375 15.828 1 98.62 289 LEU A O 1
ATOM 2393 N N . VAL A 1 290 ? -5.352 36.031 17.375 1 98.12 290 VAL A N 1
ATOM 2394 C CA . VAL A 1 290 ? -6.41 36.156 16.391 1 98.12 290 VAL A CA 1
ATOM 2395 C C . VAL A 1 290 ? -6.461 37.625 15.898 1 98.12 290 VAL A C 1
ATOM 2397 O O . VAL A 1 290 ? -6.953 37.875 14.797 1 98.12 290 VAL A O 1
ATOM 2400 N N . GLY A 1 291 ? -6.02 38.594 16.703 1 97.5 291 GLY A N 1
ATOM 2401 C CA . GLY A 1 291 ? -6.012 40 16.312 1 97.5 291 GLY A CA 1
ATOM 2402 C C . GLY A 1 291 ? -7.043 40.812 17.062 1 97.5 291 GLY A C 1
ATOM 2403 O O . GLY A 1 291 ? -7.238 42 16.75 1 97.5 291 GLY A O 1
ATOM 2404 N N . LEU A 1 292 ? -7.719 40.219 18.016 1 97.56 292 LEU A N 1
ATOM 2405 C CA . LEU A 1 292 ? -8.656 40.969 18.844 1 97.56 292 LEU A CA 1
ATOM 2406 C C . LEU A 1 292 ? -7.938 42.031 19.641 1 97.56 292 LEU A C 1
ATOM 2408 O O . LEU A 1 292 ? -8.508 43.094 19.906 1 97.56 292 LEU A O 1
ATOM 2412 N N . GLU A 1 293 ? -6.719 41.625 20.062 1 97.19 293 GLU A N 1
ATOM 2413 C CA . GLU A 1 293 ? -5.84 42.562 20.766 1 97.19 293 GLU A CA 1
ATOM 2414 C C . GLU A 1 293 ? -4.504 42.719 20.031 1 97.19 293 GLU A C 1
ATOM 2416 O O . GLU A 1 293 ? -3.984 41.75 19.469 1 97.19 293 GLU A O 1
ATOM 2421 N N . SER A 1 294 ? -3.969 43.875 20.109 1 93.44 294 SER A N 1
ATOM 2422 C CA . SER A 1 294 ? -2.682 44.125 19.484 1 93.44 294 SER A CA 1
ATOM 2423 C C . SER A 1 294 ? -1.53 43.594 20.312 1 93.44 294 SER A C 1
ATOM 2425 O O . SER A 1 294 ? -1.643 43.469 21.531 1 93.44 294 SER A O 1
ATOM 2427 N N . TRP A 1 295 ? -0.573 43.25 19.656 1 95.69 295 TRP A N 1
ATOM 2428 C CA . TRP A 1 295 ? 0.642 42.812 20.344 1 95.69 295 TRP A CA 1
ATOM 2429 C C . TRP A 1 295 ? 1.345 44 21.016 1 95.69 295 TRP A C 1
ATOM 2431 O O . TRP A 1 295 ? 2.039 44.781 20.359 1 95.69 295 TRP A O 1
ATOM 2441 N N . MET B 1 1 ? 3.654 -21.703 -40.312 1 40.5 1 MET B N 1
ATOM 2442 C CA . MET B 1 1 ? 2.941 -21.969 -39.094 1 40.5 1 MET B CA 1
ATOM 2443 C C . MET B 1 1 ? 3.855 -22.656 -38.062 1 40.5 1 MET B C 1
ATOM 2445 O O . MET B 1 1 ? 3.906 -22.25 -36.906 1 40.5 1 MET B O 1
ATOM 2449 N N . GLU B 1 2 ? 4.645 -23.75 -38.656 1 50.47 2 GLU B N 1
ATOM 2450 C CA . GLU B 1 2 ? 5.609 -24.469 -37.844 1 50.47 2 GLU B CA 1
ATOM 2451 C C . GLU B 1 2 ? 6.793 -23.578 -37.469 1 50.47 2 GLU B C 1
ATOM 2453 O O . GLU B 1 2 ? 7.242 -23.594 -36.312 1 50.47 2 GLU B O 1
ATOM 2458 N N . SER B 1 3 ? 7.211 -22.734 -38.5 1 52.81 3 SER B N 1
ATOM 2459 C CA . SER B 1 3 ? 8.383 -21.891 -38.281 1 52.81 3 SER B CA 1
ATOM 2460 C C . SER B 1 3 ? 8.086 -20.75 -37.312 1 52.81 3 SER B C 1
ATOM 2462 O O . SER B 1 3 ? 8.906 -20.438 -36.469 1 52.81 3 SER B O 1
ATOM 2464 N N . LYS B 1 4 ? 6.992 -20.109 -37.625 1 58.5 4 LYS B N 1
ATOM 2465 C CA . LYS B 1 4 ? 6.555 -19.016 -36.75 1 58.5 4 LYS B CA 1
ATOM 2466 C C . LYS B 1 4 ? 6.395 -19.516 -35.312 1 58.5 4 LYS B C 1
ATOM 2468 O O . LYS B 1 4 ? 6.664 -18.766 -34.375 1 58.5 4 LYS B O 1
ATOM 2473 N N . ASN B 1 5 ? 6.094 -20.75 -35.25 1 80.31 5 ASN B N 1
ATOM 2474 C CA . ASN B 1 5 ? 5.945 -21.359 -33.938 1 80.31 5 ASN B CA 1
ATOM 2475 C C . ASN B 1 5 ? 7.297 -21.625 -33.281 1 80.31 5 ASN B C 1
ATOM 2477 O O . ASN B 1 5 ? 7.461 -21.422 -32.094 1 80.31 5 ASN B O 1
ATOM 2481 N N . ALA B 1 6 ? 8.273 -21.938 -34.156 1 84.75 6 ALA B N 1
ATOM 2482 C CA . ALA B 1 6 ? 9.617 -22.172 -33.625 1 84.75 6 ALA B CA 1
ATOM 2483 C C . ALA B 1 6 ? 10.242 -20.875 -33.125 1 84.75 6 ALA B C 1
ATOM 2485 O O . ALA B 1 6 ? 10.852 -20.844 -32.062 1 84.75 6 ALA B O 1
ATOM 2486 N N . ARG B 1 7 ? 10.062 -19.844 -33.812 1 91.44 7 ARG B N 1
ATOM 2487 C CA . ARG B 1 7 ? 10.609 -18.547 -33.406 1 91.44 7 ARG B CA 1
ATOM 2488 C C . ARG B 1 7 ? 9.969 -18.047 -32.125 1 91.44 7 ARG B C 1
ATOM 2490 O O . ARG B 1 7 ? 10.633 -17.453 -31.281 1 91.44 7 ARG B O 1
ATOM 2497 N N . TYR B 1 8 ? 8.688 -18.281 -32.062 1 95.62 8 TYR B N 1
ATOM 2498 C CA . TYR B 1 8 ? 7.965 -17.875 -30.859 1 95.62 8 TYR B CA 1
ATOM 2499 C C . TYR B 1 8 ? 8.555 -18.547 -29.625 1 95.62 8 TYR B C 1
ATOM 2501 O O . TYR B 1 8 ? 8.859 -17.875 -28.625 1 95.62 8 TYR B O 1
ATOM 2509 N N . TRP B 1 9 ? 8.836 -19.75 -29.719 1 96.38 9 TRP B N 1
ATOM 2510 C CA . TRP B 1 9 ? 9.336 -20.469 -28.547 1 96.38 9 TRP B CA 1
ATOM 2511 C C . TRP B 1 9 ? 10.805 -20.156 -28.297 1 96.38 9 TRP B C 1
ATOM 2513 O O . TRP B 1 9 ? 11.258 -20.156 -27.156 1 96.38 9 TRP B O 1
ATOM 2523 N N . ASP B 1 10 ? 11.531 -19.875 -29.344 1 96.56 10 ASP B N 1
ATOM 2524 C CA . ASP B 1 10 ? 12.898 -19.406 -29.156 1 96.56 10 ASP B CA 1
ATOM 2525 C C . ASP B 1 10 ? 12.938 -18.109 -28.359 1 96.56 10 ASP B C 1
ATOM 2527 O O . ASP B 1 10 ? 13.797 -17.938 -27.5 1 96.56 10 ASP B O 1
ATOM 2531 N N . GLU B 1 11 ? 12.07 -17.281 -28.688 1 97.25 11 GLU B N 1
ATOM 2532 C CA . GLU B 1 11 ? 11.984 -16.016 -27.969 1 97.25 11 GLU B CA 1
ATOM 2533 C C . GLU B 1 11 ? 11.602 -16.234 -26.516 1 97.25 11 GLU B C 1
ATOM 2535 O O . GLU B 1 11 ? 12.156 -15.594 -25.625 1 97.25 11 GLU B O 1
ATOM 2540 N N . LYS B 1 12 ? 10.625 -17.047 -26.297 1 97.81 12 LYS B N 1
ATOM 2541 C CA . LYS B 1 12 ? 10.195 -17.344 -24.938 1 97.81 12 LYS B CA 1
ATOM 2542 C C . LYS B 1 12 ? 11.328 -17.969 -24.141 1 97.81 12 LYS B C 1
ATOM 2544 O O . LYS B 1 12 ? 11.539 -17.641 -22.969 1 97.81 12 LYS B O 1
ATOM 2549 N N . ARG B 1 13 ? 12.062 -18.859 -24.781 1 96.94 13 ARG B N 1
ATOM 2550 C CA . ARG B 1 13 ? 13.211 -19.484 -24.125 1 96.94 13 ARG B CA 1
ATOM 2551 C C . ARG B 1 13 ? 14.266 -18.453 -23.781 1 96.94 13 ARG B C 1
ATOM 2553 O O . ARG B 1 13 ? 14.875 -18.5 -22.703 1 96.94 13 ARG B O 1
ATOM 2560 N N . ALA B 1 14 ? 14.461 -17.578 -24.672 1 97.25 14 ALA B N 1
ATOM 2561 C CA . ALA B 1 14 ? 15.453 -16.531 -24.453 1 97.25 14 ALA B CA 1
ATOM 2562 C C . ALA B 1 14 ? 15.047 -15.625 -23.281 1 97.25 14 ALA B C 1
ATOM 2564 O O . ALA B 1 14 ? 15.883 -15.25 -22.469 1 97.25 14 ALA B O 1
ATOM 2565 N N . GLN B 1 15 ? 13.766 -15.25 -23.25 1 97.75 15 GLN B N 1
ATOM 2566 C CA . GLN B 1 15 ? 13.242 -14.445 -22.141 1 97.75 15 GLN B CA 1
ATOM 2567 C C . GLN B 1 15 ? 13.445 -15.148 -20.797 1 97.75 15 GLN B C 1
ATOM 2569 O O . GLN B 1 15 ? 13.906 -14.539 -19.844 1 97.75 15 GLN B O 1
ATOM 2574 N N . LEU B 1 16 ? 13.062 -16.344 -20.797 1 98 16 LEU B N 1
ATOM 2575 C CA . LEU B 1 16 ? 13.18 -17.156 -19.578 1 98 16 LEU B CA 1
ATOM 2576 C C . LEU B 1 16 ? 14.633 -17.234 -19.141 1 98 16 LEU B C 1
ATOM 2578 O O . LEU B 1 16 ? 14.938 -17.094 -17.953 1 98 16 LEU B O 1
ATOM 2582 N N . ALA B 1 17 ? 15.516 -17.453 -20.047 1 96.25 17 ALA B N 1
ATOM 2583 C CA . ALA B 1 17 ? 16.938 -17.578 -19.75 1 96.25 17 ALA B CA 1
ATOM 2584 C C . ALA B 1 17 ? 17.516 -16.25 -19.266 1 96.25 17 ALA B C 1
ATOM 2586 O O . A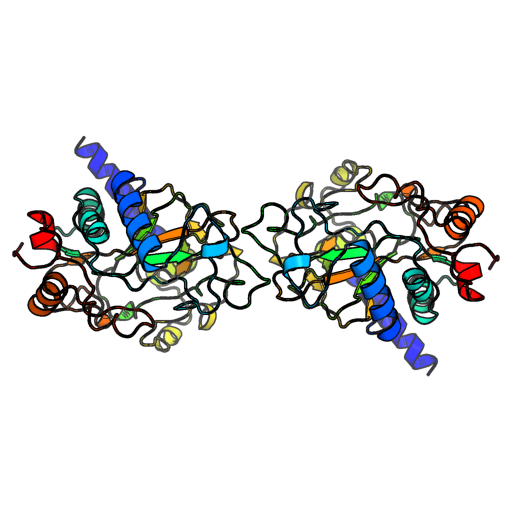LA B 1 17 ? 18.391 -16.219 -18.406 1 96.25 17 ALA B O 1
ATOM 2587 N N . GLU B 1 18 ? 16.984 -15.211 -19.75 1 97.12 18 GLU B N 1
ATOM 2588 C CA . GLU B 1 18 ? 17.531 -13.891 -19.453 1 97.12 18 GLU B CA 1
ATOM 2589 C C . GLU B 1 18 ? 17 -13.352 -18.125 1 97.12 18 GLU B C 1
ATOM 2591 O O . GLU B 1 18 ? 17.75 -12.781 -17.344 1 97.12 18 GLU B O 1
ATOM 2596 N N . GLN B 1 19 ? 15.711 -13.523 -17.906 1 98.19 19 GLN B N 1
ATOM 2597 C CA . GLN B 1 19 ? 15.125 -12.773 -16.797 1 98.19 19 GLN B CA 1
ATOM 2598 C C . GLN B 1 19 ? 14.523 -13.711 -15.75 1 98.19 19 GLN B C 1
ATOM 2600 O O . GLN B 1 19 ? 14.062 -13.266 -14.703 1 98.19 19 GLN B O 1
ATOM 2605 N N . GLY B 1 20 ? 14.484 -14.984 -16.062 1 98.38 20 GLY B N 1
ATOM 2606 C CA . GLY B 1 20 ? 14.023 -15.961 -15.078 1 98.38 20 GLY B CA 1
ATOM 2607 C C . GLY B 1 20 ? 12.539 -16.266 -15.195 1 98.38 20 GLY B C 1
ATOM 2608 O O . GLY B 1 20 ? 12.016 -17.109 -14.453 1 98.38 20 GLY B O 1
ATOM 2609 N N . TYR B 1 21 ? 11.859 -15.539 -16.125 1 98.81 21 TYR B N 1
ATOM 2610 C CA . TYR B 1 21 ? 10.445 -15.828 -16.328 1 98.81 21 TYR B CA 1
ATOM 2611 C C . TYR B 1 21 ? 10.039 -15.508 -17.766 1 98.81 21 TYR B C 1
ATOM 2613 O O . TYR B 1 21 ? 10.766 -14.828 -18.484 1 98.81 21 TYR B O 1
ATOM 2621 N N . THR B 1 22 ? 8.93 -16.031 -18.188 1 98.75 22 THR B N 1
ATOM 2622 C CA . THR B 1 22 ? 8.258 -15.672 -19.438 1 98.75 22 THR B CA 1
ATOM 2623 C C . THR B 1 22 ? 6.746 -15.82 -19.297 1 98.75 22 THR B C 1
ATOM 2625 O O . THR B 1 22 ? 6.262 -16.453 -18.359 1 98.75 22 THR B O 1
ATOM 2628 N N . VAL B 1 23 ? 6.039 -15.148 -20.172 1 98.75 23 VAL B N 1
ATOM 2629 C CA . VAL B 1 23 ? 4.578 -15.172 -20.141 1 98.75 23 VAL B CA 1
ATOM 2630 C C . VAL B 1 23 ? 4.035 -15.672 -21.469 1 98.75 23 VAL B C 1
ATOM 2632 O O . VAL B 1 23 ? 4.406 -15.164 -22.531 1 98.75 23 VAL B O 1
ATOM 2635 N N . ILE B 1 24 ? 3.316 -16.703 -21.438 1 98.38 24 ILE B N 1
ATOM 2636 C CA . ILE B 1 24 ? 2.514 -17.141 -22.578 1 98.38 24 ILE B CA 1
ATOM 2637 C C . ILE B 1 24 ? 1.074 -16.656 -22.406 1 98.38 24 ILE B C 1
ATOM 2639 O O . ILE B 1 24 ? 0.315 -17.219 -21.609 1 98.38 24 ILE B O 1
ATOM 2643 N N . GLU B 1 25 ? 0.657 -15.711 -23.172 1 97.06 25 GLU B N 1
ATOM 2644 C CA . GLU B 1 25 ? -0.615 -15.023 -22.953 1 97.06 25 GLU B CA 1
ATOM 2645 C C . GLU B 1 25 ? -1.782 -15.852 -23.5 1 97.06 25 GLU B C 1
ATOM 2647 O O . GLU B 1 25 ? -1.669 -16.484 -24.547 1 97.06 25 GLU B O 1
ATOM 2652 N N . SER B 1 26 ? -2.805 -15.875 -22.75 1 92.06 26 SER B N 1
ATOM 2653 C CA . SER B 1 26 ? -4.117 -16.375 -23.125 1 92.06 26 SER B CA 1
ATOM 2654 C C . SER B 1 26 ? -4.035 -17.828 -23.625 1 92.06 26 SER B C 1
ATOM 2656 O O . SER B 1 26 ? -4.605 -18.172 -24.656 1 92.06 26 SER B O 1
ATOM 2658 N N . VAL B 1 27 ? -3.24 -18.625 -22.953 1 96.31 27 VAL B N 1
ATOM 2659 C CA . VAL B 1 27 ? -3.068 -20.047 -23.266 1 96.31 27 VAL B CA 1
ATOM 2660 C C . VAL B 1 27 ? -4.293 -20.828 -22.797 1 96.31 27 VAL B C 1
ATOM 2662 O O . VAL B 1 27 ? -4.695 -21.797 -23.438 1 96.31 27 VAL B O 1
ATOM 2665 N N . VAL B 1 28 ? -4.875 -20.469 -21.734 1 98.25 28 VAL B N 1
ATOM 2666 C CA . VAL B 1 28 ? -6.062 -21.125 -21.188 1 98.25 28 VAL B CA 1
ATOM 2667 C C . VAL B 1 28 ? -7.312 -20.359 -21.625 1 98.25 28 VAL B C 1
ATOM 2669 O O . VAL B 1 28 ? -7.441 -19.156 -21.375 1 98.25 28 VAL B O 1
ATOM 2672 N N . PRO B 1 29 ? -8.234 -21.047 -22.266 1 98.31 29 PRO B N 1
ATOM 2673 C CA . PRO B 1 29 ? -9.477 -20.391 -22.688 1 98.31 29 PRO B CA 1
ATOM 2674 C C . PRO B 1 29 ? -10.258 -19.797 -21.516 1 98.31 29 PRO B C 1
ATOM 2676 O O . PRO B 1 29 ? -10.234 -20.344 -20.422 1 98.31 29 PRO B O 1
ATOM 2679 N N . GLN B 1 30 ? -11.023 -18.797 -21.828 1 98 30 GLN B N 1
ATOM 2680 C CA . GLN B 1 30 ? -11.766 -18.047 -20.812 1 98 30 GLN B CA 1
ATOM 2681 C C . GLN B 1 30 ? -12.758 -18.953 -20.094 1 98 30 GLN B C 1
ATOM 2683 O O . GLN B 1 30 ? -12.969 -18.797 -18.891 1 98 30 GLN B O 1
ATOM 2688 N N . GLU B 1 31 ? -13.32 -19.812 -20.844 1 98.38 31 GLU B N 1
ATOM 2689 C CA . GLU B 1 31 ? -14.312 -20.703 -20.234 1 98.38 31 GLU B CA 1
ATOM 2690 C C . GLU B 1 31 ? -13.688 -21.578 -19.156 1 98.38 31 GLU B C 1
ATOM 2692 O O . GLU B 1 31 ? -14.305 -21.828 -18.125 1 98.38 31 GLU B O 1
ATOM 2697 N N . LEU B 1 32 ? -12.492 -22.078 -19.438 1 98.69 32 LEU B N 1
ATOM 2698 C CA . LEU B 1 32 ? -11.797 -22.891 -18.453 1 98.69 32 LEU B CA 1
ATOM 2699 C C . LEU B 1 32 ? -11.375 -22.062 -17.25 1 98.69 32 LEU B C 1
ATOM 2701 O O . LEU B 1 32 ? -11.445 -22.516 -16.109 1 98.69 32 LEU B O 1
ATOM 2705 N N . CYS B 1 33 ? -10.914 -20.812 -17.484 1 98.81 33 CYS B N 1
ATOM 2706 C CA . CYS B 1 33 ? -10.609 -19.906 -16.391 1 98.81 33 CYS B CA 1
ATOM 2707 C C . CYS B 1 33 ? -11.828 -19.703 -15.5 1 98.81 33 CYS B C 1
ATOM 2709 O O . CYS B 1 33 ? -11.734 -19.797 -14.273 1 98.81 33 CYS B O 1
ATOM 2711 N N . GLN B 1 34 ? -12.961 -19.5 -16.125 1 98.75 34 GLN B N 1
ATOM 2712 C CA . GLN B 1 34 ? -14.188 -19.25 -15.391 1 98.75 34 GLN B CA 1
ATOM 2713 C C . GLN B 1 34 ? -14.578 -20.453 -14.539 1 98.75 34 GLN B C 1
ATOM 2715 O O . GLN B 1 34 ? -15.047 -20.297 -13.414 1 98.75 34 GLN B O 1
ATOM 2720 N N . SER B 1 35 ? -14.406 -21.625 -15.109 1 98.75 35 SER B N 1
ATOM 2721 C CA . SER B 1 35 ? -14.703 -22.828 -14.352 1 98.75 35 SER B CA 1
ATOM 2722 C C . SER B 1 35 ? -13.82 -22.953 -13.109 1 98.75 35 SER B C 1
ATOM 2724 O O . SER B 1 35 ? -14.297 -23.312 -12.039 1 98.75 35 SER B O 1
ATOM 2726 N N . SER B 1 36 ? -12.547 -22.688 -13.281 1 98.88 36 SER B N 1
ATOM 2727 C CA . SER B 1 36 ? -11.641 -22.703 -12.141 1 98.88 36 SER B CA 1
ATOM 2728 C C . SER B 1 36 ? -12.016 -21.641 -11.117 1 98.88 36 SER B C 1
ATOM 2730 O O . SER B 1 36 ? -11.977 -21.891 -9.906 1 98.88 36 SER B O 1
ATOM 2732 N N . ILE B 1 37 ? -12.375 -20.453 -11.586 1 98.88 37 ILE B N 1
ATOM 2733 C CA . ILE B 1 37 ? -12.781 -19.359 -10.711 1 98.88 37 ILE B CA 1
ATOM 2734 C C . ILE B 1 37 ? -13.992 -19.797 -9.883 1 98.88 37 ILE B C 1
ATOM 2736 O O . ILE B 1 37 ? -14.023 -19.594 -8.664 1 98.88 37 ILE B O 1
ATOM 2740 N N . GLU B 1 38 ? -14.969 -20.391 -10.547 1 98.75 38 GLU B N 1
ATOM 2741 C CA . GLU B 1 38 ? -16.172 -20.828 -9.852 1 98.75 38 GLU B CA 1
ATOM 2742 C C . GLU B 1 38 ? -15.844 -21.875 -8.789 1 98.75 38 GLU B C 1
ATOM 2744 O O . GLU B 1 38 ? -16.406 -21.875 -7.695 1 98.75 38 GLU B O 1
ATOM 2749 N N . ALA B 1 39 ? -14.953 -22.812 -9.109 1 98.62 39 ALA B N 1
ATOM 2750 C CA . ALA B 1 39 ? -14.516 -23.828 -8.156 1 98.62 39 ALA B CA 1
ATOM 2751 C C . ALA B 1 39 ? -1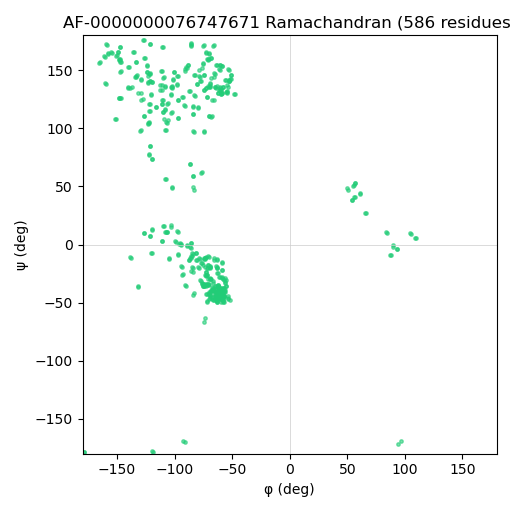3.875 -23.172 -6.926 1 98.62 39 ALA B C 1
ATOM 2753 O O . ALA B 1 39 ? -14.203 -23.531 -5.789 1 98.62 39 ALA B O 1
ATOM 2754 N N . ILE B 1 40 ? -13 -22.234 -7.148 1 98.62 40 ILE B N 1
ATOM 2755 C CA . ILE B 1 40 ? -12.297 -21.531 -6.078 1 98.62 40 ILE B CA 1
ATOM 2756 C C . ILE B 1 40 ? -13.289 -20.766 -5.211 1 98.62 40 ILE B C 1
ATOM 2758 O O . ILE B 1 40 ? -13.25 -20.859 -3.982 1 98.62 40 ILE B O 1
ATOM 2762 N N . CYS B 1 41 ? -14.172 -20.062 -5.863 1 98.38 41 CYS B N 1
ATOM 2763 C CA . CYS B 1 41 ? -15.156 -19.266 -5.141 1 98.38 41 CYS B CA 1
ATOM 2764 C C . CYS B 1 41 ? -16.062 -20.141 -4.293 1 98.38 41 CYS B C 1
ATOM 2766 O O . CYS B 1 41 ? -16.391 -19.797 -3.158 1 98.38 41 CYS B O 1
ATOM 2768 N N . SER B 1 42 ? -16.438 -21.25 -4.906 1 97.94 42 SER B N 1
ATOM 2769 C CA . SER B 1 42 ? -17.266 -22.188 -4.152 1 97.94 42 SER B CA 1
ATOM 2770 C C . SER B 1 42 ? -16.531 -22.719 -2.934 1 97.94 42 SER B C 1
ATOM 2772 O O . SER B 1 42 ? -17.078 -22.75 -1.832 1 97.94 42 SER B O 1
ATOM 2774 N N . PHE B 1 43 ? -15.336 -23.109 -3.082 1 97.62 43 PHE B N 1
ATOM 2775 C CA . PHE B 1 43 ? -14.531 -23.641 -1.982 1 97.62 43 PHE B CA 1
ATOM 2776 C C . PHE B 1 43 ? -14.352 -22.578 -0.893 1 97.62 43 PHE B C 1
ATOM 2778 O O . PHE B 1 43 ? -14.484 -22.891 0.295 1 97.62 43 PHE B O 1
ATOM 2785 N N . MET B 1 44 ? -14.086 -21.344 -1.285 1 96.56 44 MET B N 1
ATOM 2786 C CA . MET B 1 44 ? -13.781 -20.25 -0.359 1 96.56 44 MET B CA 1
ATOM 2787 C C . MET B 1 44 ? -15.055 -19.609 0.167 1 96.56 44 MET B C 1
ATOM 2789 O O . MET B 1 44 ? -15 -18.75 1.052 1 96.56 44 MET B O 1
ATOM 2793 N N . GLU B 1 45 ? -16.188 -20 -0.396 1 96.31 45 GLU B N 1
ATOM 2794 C CA . GLU B 1 45 ? -17.484 -19.391 -0.067 1 96.31 45 GLU B CA 1
ATOM 2795 C C . GLU B 1 45 ? -17.453 -17.891 -0.309 1 96.31 45 GLU B C 1
ATOM 2797 O O . GLU B 1 45 ? -17.812 -17.109 0.574 1 96.31 45 GLU B O 1
ATOM 2802 N N . VAL B 1 46 ? -17.047 -17.547 -1.492 1 97.19 46 VAL B N 1
ATOM 2803 C CA . VAL B 1 46 ? -16.922 -16.156 -1.911 1 97.19 46 VAL B CA 1
ATOM 2804 C C . VAL B 1 46 ? -17.797 -15.906 -3.139 1 97.19 46 VAL B C 1
ATOM 2806 O O . VAL B 1 46 ? -17.953 -16.797 -3.982 1 97.19 46 VAL B O 1
ATOM 2809 N N . ASP B 1 47 ? -18.406 -14.82 -3.178 1 97.88 47 ASP B N 1
ATOM 2810 C CA . ASP B 1 47 ? -19.078 -14.25 -4.348 1 97.88 47 ASP B CA 1
ATOM 2811 C C . ASP B 1 47 ? -18.328 -13.031 -4.871 1 97.88 47 ASP B C 1
ATOM 2813 O O . ASP B 1 47 ? -18.266 -12 -4.199 1 97.88 47 ASP B O 1
ATOM 2817 N N . LEU B 1 48 ? -17.766 -13.094 -6.062 1 97.44 48 LEU B N 1
ATOM 2818 C CA . LEU B 1 48 ? -16.922 -12.039 -6.602 1 97.44 48 LEU B CA 1
ATOM 2819 C C . LEU B 1 48 ? -17.719 -10.75 -6.777 1 97.44 48 LEU B C 1
ATOM 2821 O O . LEU B 1 48 ? -17.141 -9.664 -6.887 1 97.44 48 LEU B O 1
ATOM 2825 N N . ASN B 1 49 ? -19.016 -10.812 -6.824 1 96.5 49 ASN B N 1
ATOM 2826 C CA . ASN B 1 49 ? -19.844 -9.633 -7 1 96.5 49 ASN B CA 1
ATOM 2827 C C . ASN B 1 49 ? -20.312 -9.062 -5.66 1 96.5 49 ASN B C 1
ATOM 2829 O O . ASN B 1 49 ? -21.094 -8.117 -5.617 1 96.5 49 ASN B O 1
ATOM 2833 N N . ASN B 1 50 ? -19.906 -9.688 -4.578 1 96.81 50 ASN B N 1
ATOM 2834 C CA . ASN B 1 50 ? -20.234 -9.227 -3.236 1 96.81 50 ASN B CA 1
ATOM 2835 C C . ASN B 1 50 ? -19 -9.141 -2.354 1 96.81 50 ASN B C 1
ATOM 2837 O O . ASN B 1 50 ? -18.641 -10.109 -1.68 1 96.81 50 ASN B O 1
ATOM 2841 N N . LYS B 1 51 ? -18.438 -8.016 -2.217 1 94.38 51 LYS B N 1
ATOM 2842 C CA . LYS B 1 51 ? -17.156 -7.797 -1.561 1 94.38 51 LYS B CA 1
ATOM 2843 C C . LYS B 1 51 ? -17.203 -8.234 -0.1 1 94.38 51 LYS B C 1
ATOM 2845 O O . LYS B 1 51 ? -16.188 -8.609 0.476 1 94.38 51 LYS B O 1
ATOM 2850 N N . ASP B 1 52 ? -18.344 -8.188 0.492 1 92.75 52 ASP B N 1
ATOM 2851 C CA . ASP B 1 52 ? -18.469 -8.547 1.901 1 92.75 52 ASP B CA 1
ATOM 2852 C C . ASP B 1 52 ? -18.109 -10.016 2.127 1 92.75 52 ASP B C 1
ATOM 2854 O O . ASP B 1 52 ? -17.766 -10.406 3.248 1 92.75 52 ASP B O 1
ATOM 2858 N N . THR B 1 53 ? -18.156 -10.812 1.052 1 96.62 53 THR B N 1
ATOM 2859 C CA . THR B 1 53 ? -17.859 -12.234 1.186 1 96.62 53 THR B CA 1
ATOM 2860 C C . THR B 1 53 ? -16.375 -12.5 1.051 1 96.62 53 THR B C 1
ATOM 2862 O O . THR B 1 53 ? -15.898 -13.594 1.363 1 96.62 53 THR B O 1
ATOM 2865 N N . TRP B 1 54 ? -15.617 -11.453 0.558 1 96.75 54 TRP B N 1
ATOM 2866 C CA . TRP B 1 54 ? -14.211 -11.664 0.246 1 96.75 54 TRP B CA 1
ATOM 2867 C C . TRP B 1 54 ? -13.383 -11.781 1.521 1 96.75 54 TRP B C 1
ATOM 2869 O O . TRP B 1 54 ? -12.289 -12.352 1.507 1 96.75 54 TRP B O 1
ATOM 2879 N N . TYR B 1 55 ? -13.906 -11.211 2.607 1 95.5 55 TYR B N 1
ATOM 2880 C CA . TYR B 1 55 ? -13.164 -11.094 3.855 1 95.5 55 TYR B CA 1
ATOM 2881 C C . TYR B 1 55 ? -13.828 -11.898 4.965 1 95.5 55 TYR B C 1
ATOM 2883 O O . TYR B 1 55 ? -14.977 -11.641 5.328 1 95.5 55 TYR B O 1
ATOM 2891 N N . LYS B 1 56 ? -13.031 -12.852 5.434 1 94 56 LYS B N 1
ATOM 2892 C CA . LYS B 1 56 ? -13.555 -13.727 6.48 1 94 56 LYS B CA 1
ATOM 2893 C C . LYS B 1 56 ? -13.031 -13.32 7.852 1 94 56 LYS B C 1
ATOM 2895 O O . LYS B 1 56 ? -11.891 -12.875 7.98 1 94 56 LYS B O 1
ATOM 2900 N N . GLN B 1 57 ? -13.875 -13.438 8.781 1 90.62 57 GLN B N 1
ATOM 2901 C CA . GLN B 1 57 ? -13.43 -13.195 10.156 1 90.62 57 GLN B CA 1
ATOM 2902 C C . GLN B 1 57 ? -12.305 -14.148 10.539 1 90.62 57 GLN B C 1
ATOM 2904 O O . GLN B 1 57 ? -11.32 -13.734 11.148 1 90.62 57 GLN B O 1
ATOM 2909 N N . ASP B 1 58 ? -12.477 -15.438 10.133 1 90.69 58 ASP B N 1
ATOM 2910 C CA . ASP B 1 58 ? -11.469 -16.469 10.367 1 90.69 58 ASP B CA 1
ATOM 2911 C C . ASP B 1 58 ? -11.016 -17.109 9.062 1 90.69 58 ASP B C 1
ATOM 2913 O O . ASP B 1 58 ? -11.477 -18.188 8.695 1 90.69 58 ASP B O 1
ATOM 2917 N N . PRO B 1 59 ? -10.172 -16.391 8.383 1 90.5 59 PRO B N 1
ATOM 2918 C CA . PRO B 1 59 ? -9.695 -16.969 7.121 1 90.5 59 PRO B CA 1
ATOM 2919 C C . PRO B 1 59 ? -8.961 -18.297 7.32 1 90.5 59 PRO B C 1
ATOM 2921 O O . PRO B 1 59 ? -8.391 -18.531 8.391 1 90.5 59 PRO B O 1
ATOM 2924 N N . ILE B 1 60 ? -8.938 -19.125 6.34 1 89.25 60 ILE B N 1
ATOM 2925 C CA . ILE B 1 60 ? -8.336 -20.453 6.469 1 89.25 60 ILE B CA 1
ATOM 2926 C C . ILE B 1 60 ? -6.816 -20.328 6.496 1 89.25 60 ILE B C 1
ATOM 2928 O O . ILE B 1 60 ? -6.125 -21.188 7.047 1 89.25 60 ILE B O 1
ATOM 2932 N N . ASN B 1 61 ? -6.328 -19.266 5.879 1 82.44 61 ASN B N 1
ATOM 2933 C CA . ASN B 1 61 ? -4.914 -18.906 5.945 1 82.44 61 ASN B CA 1
ATOM 2934 C C . ASN B 1 61 ? -4.699 -17.422 5.609 1 82.44 61 ASN B C 1
ATOM 2936 O O . ASN B 1 61 ? -5.637 -16.734 5.219 1 82.44 61 ASN B O 1
ATOM 2940 N N . ASP B 1 62 ? -3.471 -16.953 5.801 1 77.69 62 ASP B N 1
ATOM 2941 C CA . ASP B 1 62 ? -3.16 -15.547 5.605 1 77.69 62 ASP B CA 1
ATOM 2942 C C . ASP B 1 62 ? -2.529 -15.305 4.238 1 77.69 62 ASP B C 1
ATOM 2944 O O . ASP B 1 62 ? -2.254 -14.164 3.867 1 77.69 62 ASP B O 1
ATOM 2948 N N . THR B 1 63 ? -2.416 -16.328 3.49 1 77.25 63 THR B N 1
ATOM 2949 C CA . THR B 1 63 ? -1.637 -16.203 2.264 1 77.25 63 THR B CA 1
ATOM 2950 C C . THR B 1 63 ? -2.553 -16.141 1.044 1 77.25 63 THR B C 1
ATOM 2952 O O . THR B 1 63 ? -2.098 -15.844 -0.064 1 77.25 63 THR B O 1
ATOM 2955 N N . GLY B 1 64 ? -3.801 -16.453 1.276 1 89.31 64 GLY B N 1
ATOM 2956 C CA . GLY B 1 64 ? -4.711 -16.5 0.145 1 89.31 64 GLY B CA 1
ATOM 2957 C C . GLY B 1 64 ? -4.672 -17.844 -0.585 1 89.31 64 GLY B C 1
ATOM 2958 O O . GLY B 1 64 ? -5.281 -17.984 -1.646 1 89.31 64 GLY B O 1
ATOM 2959 N N . SER B 1 65 ? -4.016 -18.828 -0.014 1 93.5 65 SER B N 1
ATOM 2960 C CA . SER B 1 65 ? -3.914 -20.156 -0.611 1 93.5 65 SER B CA 1
ATOM 2961 C C . SER B 1 65 ? -5.258 -20.875 -0.582 1 93.5 65 SER B C 1
ATOM 2963 O O . SER B 1 65 ? -5.992 -20.797 0.405 1 93.5 65 SER B O 1
ATOM 2965 N N . VAL B 1 66 ? -5.59 -21.469 -1.607 1 97.12 66 VAL B N 1
ATOM 2966 C CA . VAL B 1 66 ? -6.773 -22.312 -1.721 1 97.12 66 VAL B CA 1
ATOM 2967 C C . VAL B 1 66 ? -6.355 -23.781 -1.794 1 97.12 66 VAL B C 1
ATOM 2969 O O . VAL B 1 66 ? -6.023 -24.281 -2.869 1 97.12 66 VAL B O 1
ATOM 2972 N N . PRO B 1 67 ? -6.414 -24.469 -0.691 1 96.88 67 PRO B N 1
ATOM 2973 C CA . PRO B 1 67 ? -5.895 -25.844 -0.669 1 96.88 67 PRO B CA 1
ATOM 2974 C C . PRO B 1 67 ? -6.84 -26.844 -1.332 1 96.88 67 PRO B C 1
ATOM 2976 O O . PRO B 1 67 ? -7.316 -27.766 -0.679 1 96.88 67 PRO B O 1
ATOM 2979 N N . MET B 1 68 ? -7.082 -26.672 -2.543 1 97.5 68 MET B N 1
ATOM 2980 C CA . MET B 1 68 ? -7.844 -27.531 -3.447 1 97.5 68 MET B CA 1
ATOM 2981 C C . MET B 1 68 ? -6.973 -28.016 -4.598 1 97.5 68 MET B C 1
ATOM 2983 O O . MET B 1 68 ? -6.191 -27.25 -5.164 1 97.5 68 MET B O 1
ATOM 2987 N N . HIS B 1 69 ? -7.141 -29.312 -4.973 1 98.19 69 HIS B N 1
ATOM 2988 C CA . HIS B 1 69 ? -6.152 -29.906 -5.867 1 98.19 69 HIS B CA 1
ATOM 2989 C C . HIS B 1 69 ? -6.828 -30.641 -7.027 1 98.19 69 HIS B C 1
ATOM 2991 O O . HIS B 1 69 ? -6.348 -30.578 -8.164 1 98.19 69 HIS B O 1
ATOM 2997 N N . HIS B 1 70 ? -7.965 -31.266 -6.746 1 98.12 70 HIS B N 1
ATOM 2998 C CA . HIS B 1 70 ? -8.414 -32.25 -7.723 1 98.12 70 HIS B CA 1
ATOM 2999 C C . HIS B 1 70 ? -9.781 -31.875 -8.289 1 98.12 70 HIS B C 1
ATOM 3001 O O . HIS B 1 70 ? -10.453 -32.719 -8.883 1 98.12 70 HIS B O 1
ATOM 3007 N N . HIS B 1 71 ? -10.234 -30.703 -8.07 1 98.25 71 HIS B N 1
ATOM 3008 C CA . HIS B 1 71 ? -11.469 -30.297 -8.734 1 98.25 71 HIS B CA 1
ATOM 3009 C C . HIS B 1 71 ? -11.391 -30.516 -10.242 1 98.25 71 HIS B C 1
ATOM 3011 O O . HIS B 1 71 ? -10.359 -30.25 -10.859 1 98.25 71 HIS B O 1
ATOM 3017 N N . PRO B 1 72 ? -12.461 -30.953 -10.859 1 98.44 72 PRO B N 1
ATOM 3018 C CA . PRO B 1 72 ? -12.445 -31.203 -12.305 1 98.44 72 PRO B CA 1
ATOM 3019 C C . PRO B 1 72 ? -12.016 -29.984 -13.109 1 98.44 72 PRO B C 1
ATOM 3021 O O . PRO B 1 72 ? -11.328 -30.109 -14.125 1 98.44 72 PRO B O 1
ATOM 3024 N N . ALA B 1 73 ? -12.367 -28.812 -12.711 1 98.62 73 ALA B N 1
ATOM 3025 C CA . ALA B 1 73 ? -11.984 -27.578 -13.406 1 98.62 73 ALA B CA 1
ATOM 3026 C C . ALA B 1 73 ? -10.469 -27.438 -13.469 1 98.62 73 ALA B C 1
ATOM 3028 O O . ALA B 1 73 ? -9.914 -27 -14.477 1 98.62 73 ALA B O 1
ATOM 3029 N N . PHE B 1 74 ? -9.758 -27.797 -12.383 1 98.75 74 PHE B N 1
ATOM 3030 C CA . PHE B 1 74 ? -8.297 -27.719 -12.344 1 98.75 74 PHE B CA 1
ATOM 3031 C C . PHE B 1 74 ? -7.68 -28.719 -13.305 1 98.75 74 PHE B C 1
ATOM 3033 O O . PHE B 1 74 ? -6.684 -28.422 -13.969 1 98.75 74 PHE B O 1
ATOM 3040 N N . TRP B 1 75 ? -8.258 -29.891 -13.391 1 98.75 75 TRP B N 1
ATOM 3041 C CA . TRP B 1 75 ? -7.723 -30.922 -14.258 1 98.75 75 TRP B CA 1
ATOM 3042 C C . TRP B 1 75 ? -7.922 -30.578 -15.727 1 98.75 75 TRP B C 1
ATOM 3044 O O . TRP B 1 75 ? -7.09 -30.906 -16.578 1 98.75 75 TRP B O 1
ATOM 3054 N N . GLN B 1 76 ? -9.078 -29.891 -16 1 98.69 76 GLN B N 1
ATOM 3055 C CA . GLN B 1 76 ? -9.258 -29.422 -17.375 1 98.69 76 GLN B CA 1
ATOM 3056 C C . GLN B 1 76 ? -8.117 -28.5 -17.797 1 98.69 76 GLN B C 1
ATOM 3058 O O . GLN B 1 76 ? -7.648 -28.578 -18.938 1 98.69 76 GLN B O 1
ATOM 3063 N N . VAL B 1 77 ? -7.688 -27.703 -16.906 1 98.75 77 VAL B N 1
ATOM 3064 C CA . VAL B 1 77 ? -6.578 -26.797 -17.203 1 98.75 77 VAL B CA 1
ATOM 3065 C C . VAL B 1 77 ? -5.277 -27.594 -17.281 1 98.75 77 VAL B C 1
ATOM 3067 O O . VAL B 1 77 ? -4.492 -27.406 -18.219 1 98.75 77 VAL B O 1
ATOM 3070 N N . ARG B 1 78 ? -5.043 -28.516 -16.406 1 98.75 78 ARG B N 1
ATOM 3071 C CA . ARG B 1 78 ? -3.811 -29.281 -16.328 1 98.75 78 ARG B CA 1
ATOM 3072 C C . ARG B 1 78 ? -3.592 -30.109 -17.594 1 98.75 78 ARG B C 1
ATOM 3074 O O . ARG B 1 78 ? -2.453 -30.297 -18.031 1 98.75 78 ARG B O 1
ATOM 3081 N N . GLN B 1 79 ? -4.703 -30.578 -18.141 1 98.69 79 GLN B N 1
ATOM 3082 C CA . GLN B 1 79 ? -4.551 -31.469 -19.297 1 98.69 79 GLN B CA 1
ATOM 3083 C C . GLN B 1 79 ? -4.688 -30.688 -20.609 1 98.69 79 GLN B C 1
ATOM 3085 O O . GLN B 1 79 ? -4.727 -31.281 -21.688 1 98.69 79 GLN B O 1
ATOM 3090 N N . HIS B 1 80 ? -4.898 -29.406 -20.5 1 98.69 80 HIS B N 1
ATOM 3091 C CA . HIS B 1 80 ? -5.062 -28.625 -21.719 1 98.69 80 HIS B CA 1
ATOM 3092 C C . HIS B 1 80 ? -3.82 -28.703 -22.594 1 98.69 80 HIS B C 1
ATOM 3094 O O . HIS B 1 80 ? -2.705 -28.469 -22.125 1 98.69 80 HIS B O 1
ATOM 3100 N N . PRO B 1 81 ? -3.955 -28.938 -23.875 1 98.38 81 PRO B N 1
ATOM 3101 C CA . PRO B 1 81 ? -2.807 -29.172 -24.75 1 98.38 81 PRO B CA 1
ATOM 3102 C C . PRO B 1 81 ? -1.863 -27.969 -24.828 1 98.38 81 PRO B C 1
ATOM 3104 O O . PRO B 1 81 ? -0.645 -28.156 -24.922 1 98.38 81 PRO B O 1
ATOM 3107 N N . ASP B 1 82 ? -2.414 -26.797 -24.797 1 98.12 82 ASP B N 1
ATOM 3108 C CA . ASP B 1 82 ? -1.568 -25.609 -24.953 1 98.12 82 ASP B CA 1
ATOM 3109 C C . ASP B 1 82 ? -0.736 -25.375 -23.688 1 98.12 82 ASP B C 1
ATOM 3111 O O . ASP B 1 82 ? 0.387 -24.875 -23.766 1 98.12 82 ASP B O 1
ATOM 3115 N N . VAL B 1 83 ? -1.305 -25.672 -22.531 1 98.69 83 VAL B N 1
ATOM 3116 C CA . VAL B 1 83 ? -0.536 -25.578 -21.297 1 98.69 83 VAL B CA 1
ATOM 3117 C C . VAL B 1 83 ? 0.612 -26.594 -21.328 1 98.69 83 VAL B C 1
ATOM 3119 O O . VAL B 1 83 ? 1.759 -26.25 -21.031 1 98.69 83 VAL B O 1
ATOM 3122 N N . TYR B 1 84 ? 0.28 -27.797 -21.719 1 98.69 84 TYR B N 1
ATOM 3123 C CA . TYR B 1 84 ? 1.291 -28.844 -21.875 1 98.69 84 TYR B CA 1
ATOM 3124 C C . TYR B 1 84 ? 2.373 -28.406 -22.859 1 98.69 84 TYR B C 1
ATOM 3126 O O . TYR B 1 84 ? 3.566 -28.531 -22.578 1 98.69 84 TYR B O 1
ATOM 3134 N N . GLN B 1 85 ? 1.975 -27.938 -23.969 1 97.88 85 GLN B N 1
ATOM 3135 C CA . GLN B 1 85 ? 2.918 -27.562 -25.016 1 97.88 85 GLN B CA 1
ATOM 3136 C C . GLN B 1 85 ? 3.893 -26.5 -24.531 1 97.88 85 GLN B C 1
ATOM 3138 O O . GLN B 1 85 ? 5.062 -26.5 -24.906 1 97.88 85 GLN B O 1
ATOM 3143 N N . ALA B 1 86 ? 3.402 -25.578 -23.75 1 97.94 86 ALA B N 1
ATOM 3144 C CA . ALA B 1 86 ? 4.277 -24.531 -23.234 1 97.94 86 ALA B CA 1
ATOM 3145 C C . ALA B 1 86 ? 5.418 -25.125 -22.406 1 97.94 86 ALA B C 1
ATOM 3147 O O . ALA B 1 86 ? 6.59 -24.812 -22.641 1 97.94 86 ALA B O 1
ATOM 3148 N N . PHE B 1 87 ? 5.109 -26.031 -21.531 1 97.69 87 PHE B N 1
ATOM 3149 C CA . PHE B 1 87 ? 6.141 -26.656 -20.703 1 97.69 87 PHE B CA 1
ATOM 3150 C C . PHE B 1 87 ? 7.031 -27.547 -21.562 1 97.69 87 PHE B C 1
ATOM 3152 O O . PHE B 1 87 ? 8.25 -27.547 -21.391 1 97.69 87 PHE B O 1
ATOM 3159 N N . ALA B 1 88 ? 6.41 -28.328 -22.438 1 97.31 88 ALA B N 1
ATOM 3160 C CA . ALA B 1 88 ? 7.172 -29.25 -23.297 1 97.31 88 ALA B CA 1
ATOM 3161 C C . ALA B 1 88 ? 8.203 -28.484 -24.125 1 97.31 88 ALA B C 1
ATOM 3163 O O . ALA B 1 88 ? 9.352 -28.922 -24.25 1 97.31 88 ALA B O 1
ATOM 3164 N N . GLN B 1 89 ? 7.789 -27.391 -24.672 1 96.69 89 GLN B N 1
ATOM 3165 C CA . GLN B 1 89 ? 8.68 -26.578 -25.516 1 96.69 89 GLN B CA 1
ATOM 3166 C C . GLN B 1 89 ? 9.797 -25.969 -24.672 1 96.69 89 GLN B C 1
ATOM 3168 O O . GLN B 1 89 ? 10.969 -26 -25.078 1 96.69 89 GLN B O 1
ATOM 3173 N N . LEU B 1 90 ? 9.477 -25.422 -23.578 1 96.25 90 LEU B N 1
ATOM 3174 C CA . LEU B 1 90 ? 10.469 -24.703 -22.781 1 96.25 90 LEU B CA 1
ATOM 3175 C C . LEU B 1 90 ? 11.445 -25.672 -22.125 1 96.25 90 LEU B C 1
ATOM 3177 O O . LEU B 1 90 ? 12.625 -25.344 -21.953 1 96.25 90 LEU B O 1
ATOM 3181 N N . LEU B 1 91 ? 10.938 -26.844 -21.766 1 94.5 91 LEU B N 1
ATOM 3182 C CA . LEU B 1 91 ? 11.789 -27.859 -21.141 1 94.5 91 LEU B CA 1
ATOM 3183 C C . LEU B 1 91 ? 12.492 -28.703 -22.188 1 94.5 91 LEU B C 1
ATOM 3185 O O . LEU B 1 91 ? 13.406 -29.469 -21.875 1 94.5 91 LEU B O 1
ATOM 3189 N N . ASN B 1 92 ? 12.062 -28.562 -23.406 1 93.56 92 ASN B N 1
ATOM 3190 C CA . ASN B 1 92 ? 12.523 -29.453 -24.453 1 93.56 92 ASN B CA 1
ATOM 3191 C C . ASN B 1 92 ? 12.383 -30.922 -24.062 1 93.56 92 ASN B C 1
ATOM 3193 O O . ASN B 1 92 ? 13.352 -31.688 -24.125 1 93.56 92 ASN B O 1
ATOM 3197 N N . GLU B 1 93 ? 11.227 -31.266 -23.547 1 95.38 93 GLU B N 1
ATOM 3198 C CA . GLU B 1 93 ? 10.883 -32.594 -23.031 1 95.38 93 GLU B CA 1
ATOM 3199 C C . GLU B 1 93 ? 9.406 -32.906 -23.266 1 95.38 93 GLU B C 1
ATOM 3201 O O . GLU B 1 93 ? 8.523 -32.156 -22.828 1 95.38 93 GLU B O 1
ATOM 3206 N N . GLU B 1 94 ? 9.117 -34 -23.891 1 97.25 94 GLU B N 1
ATOM 3207 C CA . GLU B 1 94 ? 7.742 -34.344 -24.219 1 97.25 94 GLU B CA 1
ATOM 3208 C C . GLU B 1 94 ? 7.09 -35.156 -23.125 1 97.25 94 GLU B C 1
ATOM 3210 O O . GLU B 1 94 ? 5.875 -35.094 -22.922 1 97.25 94 GLU B O 1
ATOM 3215 N N . GLN B 1 95 ? 7.906 -35.969 -22.516 1 97.88 95 GLN B N 1
ATOM 3216 C CA . GLN B 1 95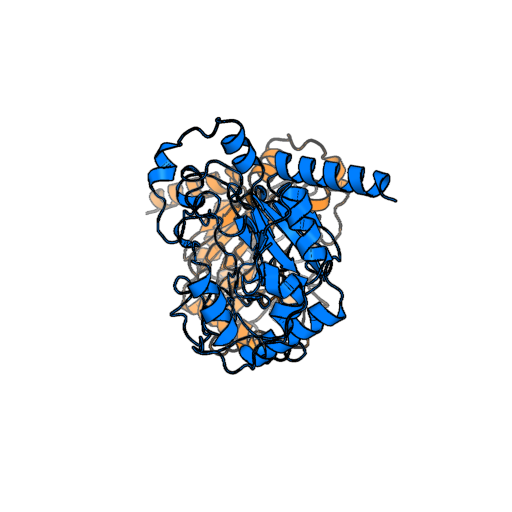 ? 7.352 -36.844 -21.469 1 97.88 95 GLN B CA 1
ATOM 3217 C C . GLN B 1 95 ? 7.277 -36.094 -20.141 1 97.88 95 GLN B C 1
ATOM 3219 O O . GLN B 1 95 ? 8.258 -36.062 -19.391 1 97.88 95 GLN B O 1
ATOM 3224 N N . LEU B 1 96 ? 6.133 -35.594 -19.875 1 97.56 96 LEU B N 1
ATOM 3225 C CA . LEU B 1 96 ? 5.977 -34.781 -18.688 1 97.56 96 LEU B CA 1
ATOM 3226 C C . LEU B 1 96 ? 4.883 -35.312 -17.781 1 97.56 96 LEU B C 1
ATOM 3228 O O . LEU B 1 96 ? 3.963 -36 -18.25 1 97.56 96 LEU B O 1
ATOM 3232 N N . TRP B 1 97 ? 5.031 -35.125 -16.531 1 97.81 97 TRP B N 1
ATOM 3233 C CA . TRP B 1 97 ? 3.963 -35.219 -15.547 1 97.81 97 TRP B CA 1
ATOM 3234 C C . TRP B 1 97 ? 3.598 -33.844 -14.992 1 97.81 97 TRP B C 1
ATOM 3236 O O . TRP B 1 97 ? 4.465 -32.969 -14.836 1 97.81 97 TRP B O 1
ATOM 3246 N N . VAL B 1 98 ? 2.332 -33.656 -14.734 1 98.06 98 VAL B N 1
ATOM 3247 C CA . VAL B 1 98 ? 1.838 -32.344 -14.258 1 98.06 98 VAL B CA 1
ATOM 3248 C C . VAL B 1 98 ? 1.709 -32.375 -12.742 1 98.06 98 VAL B C 1
ATOM 3250 O O . VAL B 1 98 ? 1.363 -33.406 -12.156 1 98.06 98 VAL B O 1
ATOM 3253 N N . THR B 1 99 ? 1.979 -31.266 -12.086 1 96.75 99 THR B N 1
ATOM 3254 C CA . THR B 1 99 ? 1.821 -31.156 -10.641 1 96.75 99 THR B CA 1
ATOM 3255 C C . THR B 1 99 ? 0.348 -31.031 -10.266 1 96.75 99 THR B C 1
ATOM 3257 O O . THR B 1 99 ? -0.476 -30.625 -11.086 1 96.75 99 THR B O 1
ATOM 3260 N N . MET B 1 100 ? 0.065 -31.422 -9.094 1 97.44 100 MET B N 1
ATOM 3261 C CA . MET B 1 100 ? -1.289 -31.297 -8.555 1 97.44 100 MET B CA 1
ATOM 3262 C C . MET B 1 100 ? -1.36 -30.203 -7.5 1 97.44 100 MET B C 1
ATOM 3264 O O . MET B 1 100 ? -1.779 -30.453 -6.367 1 97.44 100 MET B O 1
ATOM 3268 N N . ASP B 1 101 ? -0.959 -29.031 -7.898 1 96.12 101 ASP B N 1
ATOM 3269 C CA . ASP B 1 101 ? -0.808 -27.844 -7.051 1 96.12 101 ASP B CA 1
ATOM 3270 C C . ASP B 1 101 ? -2.166 -27.25 -6.707 1 96.12 101 ASP B C 1
ATOM 3272 O O . ASP B 1 101 ? -3.193 -27.672 -7.242 1 96.12 101 ASP B O 1
ATOM 3276 N N . ARG B 1 102 ? -2.076 -26.297 -5.809 1 96.81 102 ARG B N 1
ATOM 3277 C CA . ARG B 1 102 ? -3.254 -25.609 -5.289 1 96.81 102 ARG B CA 1
ATOM 3278 C C . ARG B 1 102 ? -3.549 -24.344 -6.094 1 96.81 102 ARG B C 1
ATOM 3280 O O . ARG B 1 102 ? -3.16 -24.234 -7.258 1 96.81 102 ARG B O 1
ATOM 3287 N N . ALA B 1 103 ? -4.449 -23.516 -5.582 1 98.31 103 ALA B N 1
ATOM 3288 C CA . ALA B 1 103 ? -4.828 -22.234 -6.168 1 98.31 103 ALA B CA 1
ATOM 3289 C C . ALA B 1 103 ? -4.719 -21.109 -5.145 1 98.31 103 ALA B C 1
ATOM 3291 O O . ALA B 1 103 ? -4.203 -21.312 -4.043 1 98.31 103 ALA B O 1
ATOM 3292 N N . SER B 1 104 ? -4.969 -19.906 -5.621 1 97.5 104 SER B N 1
ATOM 3293 C CA . SER B 1 104 ? -4.871 -18.75 -4.75 1 97.5 104 SER B CA 1
ATOM 3294 C C . SER B 1 104 ? -5.992 -17.75 -5.035 1 97.5 104 SER B C 1
ATOM 3296 O O . SER B 1 104 ? -6.395 -17.562 -6.188 1 97.5 104 SER B O 1
ATOM 3298 N N . PHE B 1 105 ? -6.578 -17.25 -4.066 1 97.56 105 PHE B N 1
ATOM 3299 C CA . PHE B 1 105 ? -7.523 -16.141 -4.074 1 97.56 105 PHE B CA 1
ATOM 3300 C C . PHE B 1 105 ? -7.035 -15.008 -3.182 1 97.56 105 PHE B C 1
ATOM 3302 O O . PHE B 1 105 ? -6.938 -15.172 -1.964 1 97.56 105 PHE B O 1
ATOM 3309 N N . LYS B 1 106 ? -6.727 -13.891 -3.719 1 96.25 106 LYS B N 1
ATOM 3310 C CA . LYS B 1 106 ? -6.273 -12.727 -2.959 1 96.25 106 LYS B CA 1
ATOM 3311 C C . LYS B 1 106 ? -7.176 -11.523 -3.201 1 96.25 106 LYS B C 1
ATOM 3313 O O . LYS B 1 106 ? -7.121 -10.906 -4.266 1 96.25 106 LYS B O 1
ATOM 3318 N N . PRO B 1 107 ? -8.023 -11.195 -2.223 1 96.62 107 PRO B N 1
ATOM 3319 C CA . PRO B 1 107 ? -8.852 -9.992 -2.359 1 96.62 107 PRO B CA 1
ATOM 3320 C C . PRO B 1 107 ? -8.055 -8.703 -2.191 1 96.62 107 PRO B C 1
ATOM 3322 O O . PRO B 1 107 ? -6.902 -8.734 -1.754 1 96.62 107 PRO B O 1
ATOM 3325 N N . PRO B 1 108 ? -8.656 -7.578 -2.596 1 96.56 108 PRO B N 1
ATOM 3326 C CA . PRO B 1 108 ? -8.016 -6.285 -2.344 1 96.56 108 PRO B CA 1
ATOM 3327 C C . PRO B 1 108 ? -7.602 -6.109 -0.886 1 96.56 108 PRO B C 1
ATOM 3329 O O . PRO B 1 108 ? -8.312 -6.543 0.021 1 96.56 108 PRO B O 1
ATOM 3332 N N . CYS B 1 109 ? -6.512 -5.426 -0.679 1 96.12 109 CYS B N 1
ATOM 3333 C CA . CYS B 1 109 ? -6.027 -5.184 0.676 1 96.12 109 CYS B CA 1
ATOM 3334 C C . CYS B 1 109 ? -7.008 -4.312 1.455 1 96.12 109 CYS B C 1
ATOM 3336 O O . CYS B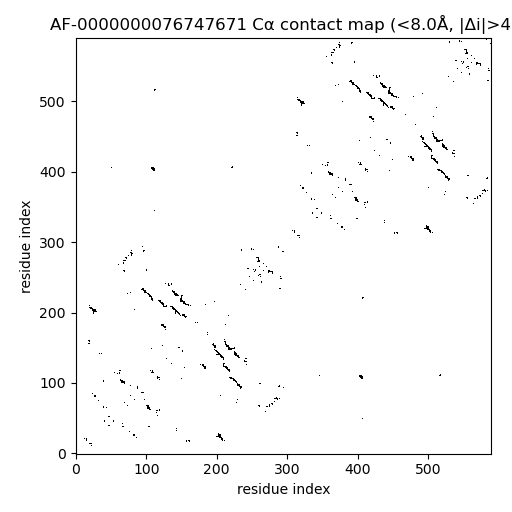 1 109 ? -7.559 -3.354 0.912 1 96.12 109 CYS B O 1
ATOM 3338 N N . ARG B 1 110 ? -7.27 -4.664 2.633 1 95.69 110 ARG B N 1
ATOM 3339 C CA . ARG B 1 110 ? -7.98 -3.871 3.633 1 95.69 110 ARG B CA 1
ATOM 3340 C C . ARG B 1 110 ? -7.133 -3.688 4.887 1 95.69 110 ARG B C 1
ATOM 3342 O O . ARG B 1 110 ? -7.062 -4.582 5.73 1 95.69 110 ARG B O 1
ATOM 3349 N N . TYR B 1 111 ? -6.621 -2.512 5 1 95.12 111 TYR B N 1
ATOM 3350 C CA . TYR B 1 111 ? -5.68 -2.295 6.094 1 95.12 111 TYR B CA 1
ATOM 3351 C C . TYR B 1 111 ? -6.414 -2.148 7.422 1 95.12 111 TYR B C 1
ATOM 3353 O O . TYR B 1 111 ? -5.805 -2.244 8.492 1 95.12 111 TYR B O 1
ATOM 3361 N N . ASP B 1 112 ? -7.746 -1.898 7.391 1 95.12 112 ASP B N 1
ATOM 3362 C CA . ASP B 1 112 ? -8.508 -1.822 8.633 1 95.12 112 ASP B CA 1
ATOM 3363 C C . ASP B 1 112 ? -8.703 -3.207 9.242 1 95.12 112 ASP B C 1
ATOM 3365 O O . ASP B 1 112 ? -9.172 -3.332 10.375 1 95.12 112 ASP B O 1
ATOM 3369 N N . LEU B 1 113 ? -8.398 -4.254 8.5 1 93.69 113 LEU B N 1
ATOM 3370 C CA . LEU B 1 113 ? -8.461 -5.637 8.961 1 93.69 113 LEU B CA 1
ATOM 3371 C C . LEU B 1 113 ? -7.062 -6.234 9.086 1 93.69 113 LEU B C 1
ATOM 3373 O O . LEU B 1 113 ? -6.336 -6.324 8.094 1 93.69 113 LEU B O 1
ATOM 3377 N N . PRO B 1 114 ? -6.688 -6.672 10.242 1 90 114 PRO B N 1
ATOM 3378 C CA . PRO B 1 114 ? -5.32 -7.148 10.477 1 90 114 PRO B CA 1
ATOM 3379 C C . PRO B 1 114 ? -4.918 -8.273 9.523 1 90 114 PRO B C 1
ATOM 3381 O O . PRO B 1 114 ? -3.756 -8.352 9.109 1 90 114 PRO B O 1
ATOM 3384 N N . GLN B 1 115 ? -5.832 -9.102 9.102 1 90.38 115 GLN B N 1
ATOM 3385 C CA . GLN B 1 115 ? -5.508 -10.289 8.32 1 90.38 115 GLN B CA 1
ATOM 3386 C C . GLN B 1 115 ? -5.422 -9.961 6.832 1 90.38 115 GLN B C 1
ATOM 3388 O O . GLN B 1 115 ? -4.941 -10.766 6.039 1 90.38 115 GLN B O 1
ATOM 3393 N N . TYR B 1 116 ? -5.848 -8.727 6.445 1 92.88 116 TYR B N 1
ATOM 3394 C CA . TYR B 1 116 ? -6.008 -8.453 5.02 1 92.88 116 TYR B CA 1
ATOM 3395 C C . TYR B 1 116 ? -5.238 -7.199 4.617 1 92.88 116 TYR B C 1
ATOM 3397 O O . TYR B 1 116 ? -5.438 -6.668 3.521 1 92.88 116 TYR B O 1
ATOM 3405 N N . GLY B 1 117 ? -4.406 -6.645 5.48 1 87.88 117 GLY B N 1
ATOM 3406 C CA . GLY B 1 117 ? -3.672 -5.418 5.211 1 87.88 117 GLY B CA 1
ATOM 3407 C C . GLY B 1 117 ? -2.527 -5.609 4.234 1 87.88 117 GLY B C 1
ATOM 3408 O O . GLY B 1 117 ? -2.398 -4.855 3.266 1 87.88 117 GLY B O 1
ATOM 3409 N N . ASN B 1 118 ? -1.582 -6.344 4.523 1 82.62 118 ASN B N 1
ATOM 3410 C CA . ASN B 1 118 ? -0.456 -6.688 3.66 1 82.62 118 ASN B CA 1
ATOM 3411 C C . ASN B 1 118 ? -0.523 -8.141 3.203 1 82.62 118 ASN B C 1
ATOM 3413 O O . ASN B 1 118 ? -0.21 -9.055 3.971 1 82.62 118 ASN B O 1
ATOM 3417 N N . ASP B 1 119 ? -0.857 -8.25 1.896 1 83.75 119 ASP B N 1
ATOM 3418 C CA . ASP B 1 119 ? -1.055 -9.609 1.416 1 83.75 119 ASP B CA 1
ATOM 3419 C C . ASP B 1 119 ? 0.104 -10.055 0.525 1 83.75 119 ASP B C 1
ATOM 3421 O O . ASP B 1 119 ? 0.006 -11.062 -0.176 1 83.75 119 ASP B O 1
ATOM 3425 N N . SER B 1 120 ? 1.177 -9.25 0.523 1 86.19 120 SER B N 1
ATOM 3426 C CA . SER B 1 120 ? 2.314 -9.664 -0.288 1 86.19 120 SER B CA 1
ATOM 3427 C C . SER B 1 120 ? 2.996 -10.891 0.311 1 86.19 120 SER B C 1
ATOM 3429 O O . SER B 1 120 ? 3.01 -11.07 1.531 1 86.19 120 SER B O 1
ATOM 3431 N N . ASN B 1 121 ? 3.361 -11.789 -0.541 1 87.25 121 ASN B N 1
ATOM 3432 C CA . ASN B 1 121 ? 4.281 -12.844 -0.137 1 87.25 121 ASN B CA 1
ATOM 3433 C C . ASN B 1 121 ? 5.73 -12.383 -0.203 1 87.25 121 ASN B C 1
ATOM 3435 O O . ASN B 1 121 ? 6.168 -11.844 -1.218 1 87.25 121 ASN B O 1
ATOM 3439 N N . ARG B 1 122 ? 6.391 -12.594 0.844 1 89.44 122 ARG B N 1
ATOM 3440 C CA . ARG B 1 122 ? 7.816 -12.281 0.842 1 89.44 122 ARG B CA 1
ATOM 3441 C C . ARG B 1 122 ? 8.523 -12.953 -0.333 1 89.44 122 ARG B C 1
ATOM 3443 O O . ARG B 1 122 ? 8.234 -14.102 -0.663 1 89.44 122 ARG B O 1
ATOM 3450 N N . MET B 1 123 ? 9.406 -12.211 -0.878 1 95.88 123 MET B N 1
ATOM 3451 C CA . MET B 1 123 ? 10.188 -12.789 -1.966 1 95.88 123 MET B CA 1
ATOM 3452 C C . MET B 1 123 ? 11.008 -13.977 -1.473 1 95.88 123 MET B C 1
ATOM 3454 O O . MET B 1 123 ? 11.641 -13.906 -0.417 1 95.88 123 MET B O 1
ATOM 3458 N N . HIS B 1 124 ? 10.914 -15.094 -2.215 1 96.31 124 HIS B N 1
ATOM 3459 C CA . HIS B 1 124 ? 11.523 -16.312 -1.72 1 96.31 124 HIS B CA 1
ATOM 3460 C C . HIS B 1 124 ? 11.867 -17.266 -2.865 1 96.31 124 HIS B C 1
ATOM 3462 O O . HIS B 1 124 ? 11.5 -17.016 -4.016 1 96.31 124 HIS B O 1
ATOM 3468 N N . TRP B 1 125 ? 12.68 -18.234 -2.52 1 95.06 125 TRP B N 1
ATOM 3469 C CA . TRP B 1 125 ? 12.836 -19.438 -3.32 1 95.06 125 TRP B CA 1
ATOM 3470 C C . TRP B 1 125 ? 12.078 -20.609 -2.693 1 95.06 125 TRP B C 1
ATOM 3472 O O . TRP B 1 125 ? 12.141 -20.812 -1.479 1 95.06 125 TRP B O 1
ATOM 3482 N N . ASP B 1 126 ? 11.406 -21.328 -3.494 1 92.5 126 ASP B N 1
ATOM 3483 C CA . ASP B 1 126 ? 10.617 -22.438 -2.971 1 92.5 126 ASP B CA 1
ATOM 3484 C C . ASP B 1 126 ? 11.508 -23.625 -2.615 1 92.5 126 ASP B C 1
ATOM 3486 O O . ASP B 1 126 ? 11.219 -24.359 -1.674 1 92.5 126 ASP B O 1
ATOM 3490 N N . TYR B 1 127 ? 12.578 -23.781 -3.406 1 87.69 127 TYR B N 1
ATOM 3491 C CA . TYR B 1 127 ? 13.422 -24.969 -3.295 1 87.69 127 TYR B CA 1
ATOM 3492 C C . TYR B 1 127 ? 14.898 -24.594 -3.279 1 87.69 127 TYR B C 1
ATOM 3494 O O . TYR B 1 127 ? 15.281 -23.547 -3.797 1 87.69 127 TYR B O 1
ATOM 3502 N N . ASP B 1 128 ? 15.641 -25.594 -2.682 1 88.69 128 ASP B N 1
ATOM 3503 C CA . ASP B 1 128 ? 17.078 -25.453 -2.83 1 88.69 128 ASP B CA 1
ATOM 3504 C C . ASP B 1 128 ? 17.531 -25.812 -4.25 1 88.69 128 ASP B C 1
ATOM 3506 O O . ASP B 1 128 ? 17.719 -26.984 -4.566 1 88.69 128 ASP B O 1
ATOM 3510 N N . PHE B 1 129 ? 17.688 -24.75 -5.051 1 85 129 PHE B N 1
ATOM 3511 C CA . PHE B 1 129 ? 17.953 -24.953 -6.469 1 85 129 PHE B CA 1
ATOM 3512 C C . PHE B 1 129 ? 19.359 -25.516 -6.676 1 85 129 PHE B C 1
ATOM 3514 O O . PHE B 1 129 ? 19.688 -25.969 -7.773 1 85 129 PHE B O 1
ATOM 3521 N N . ARG B 1 130 ? 20.203 -25.547 -5.648 1 85.44 130 ARG B N 1
ATOM 3522 C CA . ARG B 1 130 ? 21.531 -26.125 -5.742 1 85.44 130 ARG B CA 1
ATOM 3523 C C . ARG B 1 130 ? 21.484 -27.641 -5.863 1 85.44 130 ARG B C 1
ATOM 3525 O O . ARG B 1 130 ? 22.453 -28.266 -6.285 1 85.44 130 ARG B O 1
ATOM 3532 N N . GLN B 1 131 ? 20.328 -28.109 -5.496 1 81.75 131 GLN B N 1
ATOM 3533 C CA . GLN B 1 131 ? 20.172 -29.562 -5.531 1 81.75 131 GLN B CA 1
ATOM 3534 C C . GLN B 1 131 ? 19.734 -30.031 -6.914 1 81.75 131 GLN B C 1
ATOM 3536 O O . GLN B 1 131 ? 19.609 -31.234 -7.156 1 81.75 131 GLN B O 1
ATOM 3541 N N . MET B 1 132 ? 19.547 -29.125 -7.77 1 82.06 132 MET B N 1
ATOM 3542 C CA . MET B 1 132 ? 19.031 -29.453 -9.086 1 82.06 132 MET B CA 1
ATOM 3543 C C . MET B 1 132 ? 20.109 -29.312 -10.156 1 82.06 132 MET B C 1
ATOM 3545 O O . MET B 1 132 ? 20.859 -28.344 -10.156 1 82.06 132 MET B O 1
ATOM 3549 N N . ASP B 1 133 ? 20.203 -30.281 -11.07 1 79.38 133 ASP B N 1
ATOM 3550 C CA . ASP B 1 133 ? 21.203 -30.266 -12.125 1 79.38 133 ASP B CA 1
ATOM 3551 C C . ASP B 1 133 ? 20.656 -29.625 -13.398 1 79.38 133 ASP B C 1
ATOM 3553 O O . ASP B 1 133 ? 21.406 -29.312 -14.32 1 79.38 133 ASP B O 1
ATOM 3557 N N . ILE B 1 134 ? 19.391 -29.578 -13.477 1 80.25 134 ILE B N 1
ATOM 3558 C CA . ILE B 1 134 ? 18.719 -28.969 -14.625 1 80.25 134 ILE B CA 1
ATOM 3559 C C . ILE B 1 134 ? 17.734 -27.891 -14.148 1 80.25 134 ILE B C 1
ATOM 3561 O O . ILE B 1 134 ? 17.344 -27.891 -12.977 1 80.25 134 ILE B O 1
ATOM 3565 N N . PRO B 1 135 ? 17.375 -27.016 -15.039 1 83.69 135 PRO B N 1
ATOM 3566 C CA . PRO B 1 135 ? 16.391 -26 -14.641 1 83.69 135 PRO B CA 1
ATOM 3567 C C . PRO B 1 135 ? 15.062 -26.609 -14.203 1 83.69 135 PRO B C 1
ATOM 3569 O O . PRO B 1 135 ? 14.594 -27.578 -14.797 1 83.69 135 PRO B O 1
ATOM 3572 N N . VAL B 1 136 ? 14.57 -26.141 -13.164 1 90.81 136 VAL B N 1
ATOM 3573 C CA . VAL B 1 136 ? 13.242 -26.469 -12.656 1 90.81 136 VAL B CA 1
ATOM 3574 C C . VAL B 1 136 ? 12.305 -25.281 -12.844 1 90.81 136 VAL B C 1
ATOM 3576 O O . VAL B 1 136 ? 12.562 -24.188 -12.312 1 90.81 136 VAL B O 1
ATOM 3579 N N . TYR B 1 137 ? 11.312 -25.5 -13.641 1 96.31 137 TYR B N 1
ATOM 3580 C CA . TYR B 1 137 ? 10.383 -24.422 -13.922 1 96.31 137 TYR B CA 1
ATOM 3581 C C . TYR B 1 137 ? 9.086 -24.594 -13.133 1 96.31 137 TYR B C 1
ATOM 3583 O O . TYR B 1 137 ? 8.594 -25.719 -12.992 1 96.31 137 TYR B O 1
ATOM 3591 N N . GLN B 1 138 ? 8.648 -23.547 -12.594 1 96.94 138 GLN B N 1
ATOM 3592 C CA . GLN B 1 138 ? 7.34 -23.438 -11.953 1 96.94 138 GLN B CA 1
ATOM 3593 C C . GLN B 1 138 ? 6.398 -22.562 -12.766 1 96.94 138 GLN B C 1
ATOM 3595 O O . GLN B 1 138 ? 6.809 -21.938 -13.742 1 96.94 138 GLN B O 1
ATOM 3600 N N . GLY B 1 139 ? 5.121 -22.594 -12.352 1 98.25 139 GLY B N 1
ATOM 3601 C CA . GLY B 1 139 ? 4.207 -21.797 -13.141 1 98.25 139 GLY B CA 1
ATOM 3602 C C . GLY B 1 139 ? 2.91 -21.484 -12.414 1 98.25 139 GLY B C 1
ATOM 3603 O O . GLY B 1 139 ? 2.596 -22.094 -11.398 1 98.25 139 GLY B O 1
ATOM 3604 N N . LEU B 1 140 ? 2.244 -20.484 -12.93 1 98.69 140 LEU B N 1
ATOM 3605 C CA . LEU B 1 140 ? 0.906 -20.125 -12.477 1 98.69 140 LEU B CA 1
ATOM 3606 C C . LEU B 1 140 ? 0.071 -19.578 -13.633 1 98.69 140 LEU B C 1
ATOM 3608 O O . LEU B 1 140 ? 0.616 -19.031 -14.594 1 98.69 140 LEU B O 1
ATOM 3612 N N . ILE B 1 141 ? -1.166 -19.797 -13.555 1 98.88 141 ILE B N 1
ATOM 3613 C CA . ILE B 1 141 ? -2.133 -19.281 -14.516 1 98.88 141 ILE B CA 1
ATOM 3614 C C . ILE B 1 141 ? -2.93 -18.141 -13.875 1 98.88 141 ILE B C 1
ATOM 3616 O O . ILE B 1 141 ? -3.562 -18.328 -12.836 1 98.88 141 ILE B O 1
ATOM 3620 N N . TYR B 1 142 ? -2.852 -16.984 -14.492 1 98.88 142 TYR B N 1
ATOM 3621 C CA . TYR B 1 142 ? -3.797 -15.938 -14.109 1 98.88 142 TYR B CA 1
ATOM 3622 C C . TYR B 1 142 ? -5.207 -16.281 -14.57 1 98.88 142 TYR B C 1
ATOM 3624 O O . TYR B 1 142 ? -5.5 -16.281 -15.766 1 98.88 142 TYR B O 1
ATOM 3632 N N . LEU B 1 143 ? -6.051 -16.562 -13.641 1 98.81 143 LEU B N 1
ATOM 3633 C CA . LEU B 1 143 ? -7.426 -16.906 -14 1 98.81 143 LEU B CA 1
ATOM 3634 C C . LEU B 1 143 ? -8.227 -15.641 -14.305 1 98.81 143 LEU B C 1
ATOM 3636 O O . LEU B 1 143 ? -9.281 -15.711 -14.945 1 98.81 143 LEU B O 1
ATOM 3640 N N . THR B 1 144 ? -7.754 -14.5 -13.836 1 97.94 144 THR B N 1
ATOM 3641 C CA . THR B 1 144 ? -8.312 -13.18 -14.117 1 97.94 144 THR B CA 1
ATOM 3642 C C . THR B 1 144 ? -7.254 -12.266 -14.719 1 97.94 144 THR B C 1
ATOM 3644 O O . THR B 1 144 ? -6.055 -12.523 -14.602 1 97.94 144 THR B O 1
ATOM 3647 N N . ASP B 1 145 ? -7.828 -11.242 -15.508 1 98.25 145 ASP B N 1
ATOM 3648 C CA . ASP B 1 145 ? -6.879 -10.18 -15.828 1 98.25 145 ASP B CA 1
ATOM 3649 C C . ASP B 1 145 ? -6.137 -9.711 -14.578 1 98.25 145 ASP B C 1
ATOM 3651 O O . ASP B 1 145 ? -6.746 -9.508 -13.523 1 98.25 145 ASP B O 1
ATOM 3655 N N . THR B 1 146 ? -4.828 -9.648 -14.648 1 98.56 146 THR B N 1
ATOM 3656 C CA . THR B 1 146 ? -4.012 -9.273 -13.5 1 98.56 146 THR B CA 1
ATOM 3657 C C . THR B 1 146 ? -3.074 -8.125 -13.859 1 98.56 146 THR B C 1
ATOM 3659 O O . THR B 1 146 ? -2.164 -8.289 -14.68 1 98.56 146 THR B O 1
ATOM 3662 N N . GLU B 1 147 ? -3.371 -7.004 -13.289 1 98.44 147 GLU B N 1
ATOM 3663 C CA . GLU B 1 147 ? -2.52 -5.828 -13.453 1 98.44 147 GLU B CA 1
ATOM 3664 C C . GLU B 1 147 ? -1.382 -5.824 -12.43 1 98.44 147 GLU B C 1
ATOM 3666 O O . GLU B 1 147 ? -1.357 -6.648 -11.516 1 98.44 147 GLU B O 1
ATOM 3671 N N . LYS B 1 148 ? -0.466 -4.926 -12.602 1 97.88 148 LYS B N 1
ATOM 3672 C CA . LYS B 1 148 ? 0.767 -4.906 -11.82 1 97.88 148 LYS B CA 1
ATOM 3673 C C . LYS B 1 148 ? 0.469 -4.785 -10.328 1 97.88 148 LYS B C 1
ATOM 3675 O O . LYS B 1 148 ? 1.162 -5.379 -9.5 1 97.88 148 LYS B O 1
ATOM 3680 N N . GLU B 1 149 ? -0.528 -4.004 -9.969 1 96.12 149 GLU B N 1
ATOM 3681 C CA . GLU B 1 149 ? -0.806 -3.77 -8.555 1 96.12 149 GLU B CA 1
ATOM 3682 C C . GLU B 1 149 ? -1.92 -4.684 -8.055 1 96.12 149 GLU B C 1
ATOM 3684 O O . GLU B 1 149 ? -2.457 -4.473 -6.961 1 96.12 149 GLU B O 1
ATOM 3689 N N . GLN B 1 150 ? -2.318 -5.695 -8.852 1 97.5 150 GLN B N 1
ATOM 3690 C CA . GLN B 1 150 ? -3.432 -6.586 -8.547 1 97.5 150 GLN B CA 1
ATOM 3691 C C . GLN B 1 150 ? -2.932 -7.934 -8.039 1 97.5 150 GLN B C 1
ATOM 3693 O O . GLN B 1 150 ? -3.344 -8.984 -8.539 1 97.5 150 GLN B O 1
ATOM 3698 N N . GLY B 1 151 ? -1.965 -7.84 -7.027 1 96.75 151 GLY B N 1
ATOM 3699 C CA . GLY B 1 151 ? -1.415 -9.078 -6.5 1 96.75 151 GLY B CA 1
ATOM 3700 C C . GLY B 1 151 ? -0.594 -9.852 -7.52 1 96.75 151 GLY B C 1
ATOM 3701 O O . GLY B 1 151 ? -0.479 -11.07 -7.441 1 96.75 151 GLY B O 1
ATOM 3702 N N . ALA B 1 152 ? -0.037 -9.195 -8.453 1 98.19 152 ALA B N 1
ATOM 3703 C CA . ALA B 1 152 ? 0.673 -9.82 -9.562 1 98.19 152 ALA B CA 1
ATOM 3704 C C . ALA B 1 152 ? 1.896 -10.594 -9.062 1 98.19 152 ALA B C 1
ATOM 3706 O O . ALA B 1 152 ? 2.428 -10.297 -7.992 1 98.19 152 ALA B O 1
ATOM 3707 N N . PHE B 1 153 ? 2.26 -11.57 -9.852 1 98.38 153 PHE B N 1
ATOM 3708 C CA . PHE B 1 153 ? 3.537 -12.242 -9.648 1 98.38 153 PHE B CA 1
ATOM 3709 C C . PHE B 1 153 ? 4.691 -11.25 -9.734 1 98.38 153 PHE B C 1
ATOM 3711 O O . PHE B 1 153 ? 4.727 -10.414 -10.641 1 98.38 153 PHE B O 1
ATOM 3718 N N . GLY B 1 154 ? 5.52 -11.336 -8.75 1 98.25 154 GLY B N 1
ATOM 3719 C CA . GLY B 1 154 ? 6.723 -10.523 -8.734 1 98.25 154 GLY B CA 1
ATOM 3720 C C . GLY B 1 154 ? 8 -11.344 -8.672 1 98.25 154 GLY B C 1
ATOM 3721 O O . GLY B 1 154 ? 8.023 -12.414 -8.055 1 98.25 154 GLY B O 1
ATOM 3722 N N . GLY B 1 155 ? 9.039 -10.844 -9.281 1 98.25 155 GLY B N 1
ATOM 3723 C CA . GLY B 1 155 ? 10.352 -11.469 -9.234 1 98.25 155 GLY B CA 1
ATOM 3724 C C . GLY B 1 155 ? 11.492 -10.469 -9.281 1 98.25 155 GLY B C 1
ATOM 3725 O O . GLY B 1 155 ? 11.266 -9.273 -9.492 1 98.25 155 GLY B O 1
ATOM 3726 N N . LEU B 1 156 ? 12.648 -10.969 -9.039 1 98.31 156 LEU B N 1
ATOM 3727 C CA . LEU B 1 156 ? 13.852 -10.141 -9.102 1 98.31 156 LEU B CA 1
ATOM 3728 C C . LEU B 1 156 ? 14.836 -10.695 -10.117 1 98.31 156 LEU B C 1
ATOM 3730 O O . LEU B 1 156 ? 15.82 -11.344 -9.75 1 98.31 156 LEU B O 1
ATOM 3734 N N . PRO B 1 157 ? 14.641 -10.328 -11.352 1 98.44 157 PRO B N 1
ATOM 3735 C CA . PRO B 1 157 ? 15.492 -10.844 -12.43 1 98.44 157 PRO B CA 1
ATOM 3736 C C . PRO B 1 157 ? 16.969 -10.531 -12.203 1 98.44 157 PRO B C 1
ATOM 3738 O O . PRO B 1 157 ? 17.844 -11.312 -12.602 1 98.44 157 PRO B O 1
ATOM 3741 N N . GLN B 1 158 ? 17.266 -9.406 -11.516 1 97.12 158 GLN B N 1
ATOM 3742 C CA . GLN B 1 158 ? 18.672 -9.062 -11.289 1 97.12 158 GLN B CA 1
ATOM 3743 C C . GLN B 1 158 ? 19.344 -10.07 -10.352 1 97.12 158 GLN B C 1
ATOM 3745 O O . GLN B 1 158 ? 20.531 -10.367 -10.5 1 97.12 158 GLN B O 1
ATOM 3750 N N . VAL B 1 159 ? 18.594 -10.508 -9.406 1 96.31 159 VAL B N 1
ATOM 3751 C CA . VAL B 1 159 ? 19.125 -11.531 -8.508 1 96.31 159 VAL B CA 1
ATOM 3752 C C . VAL B 1 159 ? 19.266 -12.859 -9.258 1 96.31 159 VAL B C 1
ATOM 3754 O O . VAL B 1 159 ? 20.266 -13.555 -9.109 1 96.31 159 VAL B O 1
ATOM 3757 N N . TYR B 1 160 ? 18.281 -13.211 -10.062 1 96.88 160 TYR B N 1
ATOM 3758 C CA . TYR B 1 160 ? 18.344 -14.391 -10.906 1 96.88 160 TYR B CA 1
ATOM 3759 C C . TYR B 1 160 ? 19.594 -14.391 -11.766 1 96.88 160 TYR B C 1
ATOM 3761 O O . TYR B 1 160 ? 20.312 -15.398 -11.836 1 96.88 160 TYR B O 1
ATOM 3769 N N . ARG B 1 161 ? 19.906 -13.289 -12.391 1 96.62 161 ARG B N 1
ATOM 3770 C CA . ARG B 1 161 ? 21.078 -13.18 -13.266 1 96.62 161 ARG B CA 1
ATOM 3771 C C . ARG B 1 161 ? 22.359 -13.391 -12.484 1 96.62 161 ARG B C 1
ATOM 3773 O O . ARG B 1 161 ? 23.297 -14.031 -12.969 1 96.62 161 ARG B O 1
ATOM 3780 N N . GLN B 1 162 ? 22.375 -12.812 -11.289 1 95.25 162 GLN B N 1
ATOM 3781 C CA . GLN B 1 162 ? 23.562 -13.008 -10.461 1 95.25 162 GLN B CA 1
ATOM 3782 C C . GLN B 1 162 ? 23.766 -14.484 -10.141 1 95.25 162 GLN B C 1
ATOM 3784 O O . GLN B 1 162 ? 24.906 -14.953 -10.062 1 95.25 162 GLN B O 1
ATOM 3789 N N . ILE B 1 163 ? 22.719 -15.141 -9.953 1 93.19 163 ILE B N 1
ATOM 3790 C CA . ILE B 1 163 ? 22.797 -16.562 -9.625 1 93.19 163 ILE B CA 1
ATOM 3791 C C . ILE B 1 163 ? 23.281 -17.344 -10.836 1 93.19 163 ILE B C 1
ATOM 3793 O O . ILE B 1 163 ? 24.219 -18.141 -10.734 1 93.19 163 ILE B O 1
ATOM 3797 N N . ILE B 1 164 ? 22.719 -17.062 -12.016 1 92.88 164 ILE B N 1
ATOM 3798 C CA . ILE B 1 164 ? 23.047 -17.828 -13.211 1 92.88 164 ILE B CA 1
ATOM 3799 C C . ILE B 1 164 ? 24.469 -17.5 -13.672 1 92.88 164 ILE B C 1
ATOM 3801 O O . ILE B 1 164 ? 25.172 -18.344 -14.227 1 92.88 164 ILE B O 1
ATOM 3805 N N . ASP B 1 165 ? 24.875 -16.281 -13.375 1 93.12 165 ASP B N 1
ATOM 3806 C CA . ASP B 1 165 ? 26.219 -15.844 -13.781 1 93.12 165 ASP B CA 1
ATOM 3807 C C . ASP B 1 165 ? 27.25 -16.172 -12.711 1 93.12 165 ASP B C 1
ATOM 3809 O O . ASP B 1 165 ? 28.422 -15.844 -12.867 1 93.12 165 ASP B O 1
ATOM 3813 N N . ASN B 1 166 ? 26.875 -16.719 -11.68 1 90.75 166 ASN B N 1
ATOM 3814 C CA . ASN B 1 166 ? 27.75 -17.078 -10.57 1 90.75 166 ASN B CA 1
ATOM 3815 C C . ASN B 1 166 ? 28.422 -15.852 -9.969 1 90.75 166 ASN B C 1
ATOM 3817 O O . ASN B 1 166 ? 29.641 -15.875 -9.711 1 90.75 166 ASN B O 1
ATOM 3821 N N . THR B 1 167 ? 27.656 -14.758 -9.773 1 90.5 167 THR B N 1
ATOM 3822 C CA . THR B 1 167 ? 28.188 -13.523 -9.203 1 90.5 167 THR B CA 1
ATOM 3823 C C . THR B 1 167 ? 27.438 -13.148 -7.926 1 90.5 167 THR B C 1
ATOM 3825 O O . THR B 1 167 ? 27.625 -12.055 -7.391 1 90.5 167 THR B O 1
ATOM 3828 N N . PHE B 1 168 ? 26.625 -14.039 -7.539 1 87.62 168 PHE B N 1
ATOM 3829 C CA . PHE B 1 168 ? 25.953 -13.844 -6.258 1 87.62 168 PHE B CA 1
ATOM 3830 C C . PHE B 1 168 ? 26.938 -13.945 -5.109 1 87.62 168 PHE B C 1
ATOM 3832 O O . PHE B 1 168 ? 27.5 -15.016 -4.855 1 87.62 168 PHE B O 1
ATOM 3839 N N . HIS B 1 169 ? 27.328 -13.031 -4.398 1 77.81 169 HIS B N 1
ATOM 3840 C CA . HIS B 1 169 ? 28.516 -12.828 -3.564 1 77.81 169 HIS B CA 1
ATOM 3841 C C . HIS B 1 169 ? 28.469 -13.719 -2.324 1 77.81 169 HIS B C 1
ATOM 3843 O O . HIS B 1 169 ? 29.516 -14.117 -1.806 1 77.81 169 HIS B O 1
ATOM 3849 N N . GLU B 1 170 ? 27.344 -13.984 -1.729 1 78.5 170 GLU B N 1
ATOM 3850 C CA . GLU B 1 170 ? 27.328 -14.773 -0.504 1 78.5 170 GLU B CA 1
ATOM 3851 C C . GLU B 1 170 ? 26.516 -16.062 -0.681 1 78.5 170 GLU B C 1
ATOM 3853 O O . GLU B 1 170 ? 25.484 -16.234 -0.046 1 78.5 170 GLU B O 1
ATOM 3858 N N . PRO B 1 171 ? 27.156 -16.938 -1.401 1 73.19 171 PRO B N 1
ATOM 3859 C CA . PRO B 1 171 ? 26.406 -18.156 -1.681 1 73.19 171 PRO B CA 1
ATOM 3860 C C . PRO B 1 171 ? 26.203 -19.016 -0.436 1 73.19 171 PRO B C 1
ATOM 3862 O O . PRO B 1 171 ? 25.297 -19.859 -0.404 1 73.19 171 PRO B O 1
ATOM 3865 N N . ARG B 1 172 ? 26.984 -18.828 0.638 1 78.88 172 ARG B N 1
ATOM 3866 C CA . ARG B 1 172 ? 26.812 -19.562 1.888 1 78.88 172 ARG B CA 1
ATOM 3867 C C . ARG B 1 172 ? 25.453 -19.266 2.523 1 78.88 172 ARG B C 1
ATOM 3869 O O . ARG B 1 172 ? 24.953 -20.062 3.32 1 78.88 172 ARG B O 1
ATOM 3876 N N . LEU B 1 173 ? 24.875 -18.234 1.976 1 82.69 173 LEU B N 1
ATOM 3877 C CA . LEU B 1 173 ? 23.578 -17.859 2.531 1 82.69 173 LEU B CA 1
ATOM 3878 C C . LEU B 1 173 ? 22.5 -18.844 2.098 1 82.69 173 LEU B C 1
ATOM 3880 O O . LEU B 1 173 ? 21.469 -18.969 2.764 1 82.69 173 LEU B O 1
ATOM 3884 N N . PHE B 1 174 ? 22.812 -19.547 1.072 1 84.25 174 PHE B N 1
ATOM 3885 C CA . PHE B 1 174 ? 21.844 -20.547 0.606 1 84.25 174 PHE B CA 1
ATOM 3886 C C . PHE B 1 174 ? 21.797 -21.734 1.554 1 84.25 174 PHE B C 1
ATOM 3888 O O . PHE B 1 174 ? 20.875 -22.562 1.472 1 84.25 174 PHE B O 1
ATOM 3895 N N . GLU B 1 175 ? 22.703 -21.859 2.486 1 83.19 175 GLU B N 1
ATOM 3896 C CA . GLU B 1 175 ? 22.688 -22.891 3.506 1 83.19 175 GLU B CA 1
ATOM 3897 C C . GLU B 1 175 ? 21.5 -22.719 4.449 1 83.19 175 GLU B C 1
ATOM 3899 O O . GLU B 1 175 ? 21.125 -23.641 5.18 1 83.19 175 GLU B O 1
ATOM 3904 N N . GLN B 1 176 ? 20.953 -21.594 4.309 1 82.44 176 GLN B N 1
ATOM 3905 C CA . GLN B 1 176 ? 19.828 -21.266 5.191 1 82.44 176 GLN B CA 1
ATOM 3906 C C . GLN B 1 176 ? 18.516 -21.781 4.629 1 82.44 176 GLN B C 1
ATOM 3908 O O . GLN B 1 176 ? 17.453 -21.594 5.234 1 82.44 176 GLN B O 1
ATOM 3913 N N . PHE B 1 177 ? 18.578 -22.422 3.539 1 84.62 177 PHE B N 1
ATOM 3914 C CA . PHE B 1 177 ? 17.359 -23.016 2.996 1 84.62 177 PHE B CA 1
ATOM 3915 C C . PHE B 1 177 ? 16.688 -23.906 4.027 1 84.62 177 PHE B C 1
ATOM 3917 O O . PHE B 1 177 ? 17.359 -24.672 4.73 1 84.62 177 PHE B O 1
ATOM 3924 N N . THR B 1 178 ? 15.375 -23.734 4.09 1 77.81 178 THR B N 1
ATOM 3925 C CA . THR B 1 178 ? 14.555 -24.609 4.922 1 77.81 178 THR B CA 1
ATOM 3926 C C . THR B 1 178 ? 13.539 -25.375 4.078 1 77.81 178 THR B C 1
ATOM 3928 O O . THR B 1 178 ? 13.523 -25.234 2.85 1 77.81 178 THR B O 1
ATOM 3931 N N . ILE B 1 179 ? 12.766 -26.141 4.73 1 66.12 179 ILE B N 1
ATOM 3932 C CA . ILE B 1 179 ? 11.727 -26.906 4.055 1 66.12 179 ILE B CA 1
ATOM 3933 C C . ILE B 1 179 ? 10.727 -25.953 3.402 1 66.12 179 ILE B C 1
ATOM 3935 O O . ILE B 1 179 ? 10.156 -26.266 2.354 1 66.12 179 ILE B O 1
ATOM 3939 N N . ASN B 1 180 ? 10.641 -24.766 3.928 1 70.44 180 ASN B N 1
ATOM 3940 C CA . ASN B 1 180 ? 9.672 -23.812 3.393 1 70.44 180 ASN B CA 1
ATOM 3941 C C . ASN B 1 180 ? 10.344 -22.766 2.508 1 70.44 180 ASN B C 1
ATOM 3943 O O . ASN B 1 180 ? 9.781 -21.703 2.254 1 70.44 180 ASN B O 1
ATOM 3947 N N . GLY B 1 181 ? 11.516 -23.203 2.18 1 85.62 181 GLY B N 1
ATOM 3948 C CA . GLY B 1 181 ? 12.188 -22.281 1.279 1 85.62 181 GLY B CA 1
ATOM 3949 C C . GLY B 1 181 ? 13.094 -21.297 1.999 1 85.62 181 GLY B C 1
ATOM 3950 O O . GLY B 1 181 ? 13.539 -21.562 3.119 1 85.62 181 GLY B O 1
ATOM 3951 N N . LEU B 1 182 ? 13.57 -20.359 1.271 1 91.38 182 LEU B N 1
ATOM 3952 C CA . LEU B 1 182 ? 14.445 -19.297 1.747 1 91.38 182 LEU B CA 1
ATOM 3953 C C . LEU B 1 182 ? 13.922 -17.938 1.316 1 91.38 182 LEU B C 1
ATOM 3955 O O . LEU B 1 182 ? 13.586 -17.734 0.146 1 91.38 182 LEU B O 1
ATOM 3959 N N . TYR B 1 183 ? 13.859 -17.078 2.309 1 93.94 183 TYR B N 1
ATOM 3960 C CA . TYR B 1 183 ? 13.383 -15.727 2.025 1 93.94 183 TYR B CA 1
ATOM 3961 C C . TYR B 1 183 ? 14.523 -14.82 1.583 1 93.94 183 TYR B C 1
ATOM 3963 O O . TYR B 1 183 ? 15.586 -14.805 2.209 1 93.94 183 TYR B O 1
ATOM 3971 N N . LEU B 1 184 ? 14.305 -14.141 0.556 1 93.75 184 LEU B N 1
ATOM 3972 C CA . LEU B 1 184 ? 15.344 -13.305 -0.044 1 93.75 184 LEU B CA 1
ATOM 3973 C C . LEU B 1 184 ? 15.805 -12.227 0.929 1 93.75 184 LEU B C 1
ATOM 3975 O O . LEU B 1 184 ? 17 -11.93 1.01 1 93.75 184 LEU B O 1
ATOM 3979 N N . GLU B 1 185 ? 14.844 -11.617 1.619 1 91.06 185 GLU B N 1
ATOM 3980 C CA . GLU B 1 185 ? 15.156 -10.492 2.496 1 91.06 185 GLU B CA 1
ATOM 3981 C C . GLU B 1 185 ? 16.156 -10.891 3.576 1 91.06 185 GLU B C 1
ATOM 3983 O O . GLU B 1 185 ? 16.828 -10.031 4.164 1 91.06 185 GLU B O 1
ATOM 3988 N N . ASP B 1 186 ? 16.234 -12.148 3.838 1 89.69 186 ASP B N 1
ATOM 3989 C CA . ASP B 1 186 ? 17.156 -12.625 4.863 1 89.69 186 ASP B CA 1
ATOM 3990 C C . ASP B 1 186 ? 18.594 -12.688 4.332 1 89.69 186 ASP B C 1
ATOM 3992 O O . ASP B 1 186 ? 19.547 -12.789 5.109 1 89.69 186 ASP B O 1
ATOM 3996 N N . VAL B 1 187 ? 18.812 -12.555 3.037 1 90.25 187 VAL B N 1
ATOM 3997 C CA . VAL B 1 187 ? 20.141 -12.891 2.52 1 90.25 187 VAL B CA 1
ATOM 3998 C C . VAL B 1 187 ? 20.562 -11.844 1.49 1 90.25 187 VAL B C 1
ATOM 4000 O O . VAL B 1 187 ? 21.734 -11.82 1.065 1 90.25 187 VAL B O 1
ATOM 4003 N N . TYR B 1 188 ? 19.672 -11 1.065 1 91.62 188 TYR B N 1
ATOM 4004 C CA . TYR B 1 188 ? 19.969 -10.062 -0.009 1 91.62 188 TYR B CA 1
ATOM 4005 C C . TYR B 1 188 ? 19.188 -8.766 0.176 1 91.62 188 TYR B C 1
ATOM 4007 O O . TYR B 1 188 ? 17.969 -8.773 0.334 1 91.62 188 TYR B O 1
ATOM 4015 N N . PRO B 1 189 ? 19.891 -7.637 0.182 1 91.06 189 PRO B N 1
ATOM 4016 C CA . PRO B 1 189 ? 19.172 -6.359 0.267 1 91.06 189 PRO B CA 1
ATOM 4017 C C . PRO B 1 189 ? 18.453 -6 -1.029 1 91.06 189 PRO B C 1
ATOM 4019 O O . PRO B 1 189 ? 19 -6.188 -2.119 1 91.06 189 PRO B O 1
ATOM 4022 N N . PHE B 1 190 ? 17.188 -5.555 -0.929 1 93.06 190 PHE B N 1
ATOM 4023 C CA . PHE B 1 190 ? 16.438 -5.062 -2.072 1 93.06 190 PHE B CA 1
ATOM 4024 C C . PHE B 1 190 ? 15.297 -4.156 -1.616 1 93.06 190 PHE B C 1
ATOM 4026 O O . PHE B 1 190 ? 15.031 -4.039 -0.418 1 93.06 190 PHE B O 1
ATOM 4033 N N . THR B 1 191 ? 14.719 -3.375 -2.568 1 90.5 191 THR B N 1
ATOM 4034 C CA . THR B 1 191 ? 13.547 -2.535 -2.316 1 90.5 191 THR B CA 1
ATOM 4035 C C . THR B 1 191 ? 12.398 -2.914 -3.246 1 90.5 191 THR B C 1
ATOM 4037 O O . THR B 1 191 ? 12.57 -3.742 -4.145 1 90.5 191 THR B O 1
ATOM 4040 N N . GLU B 1 192 ? 11.266 -2.338 -3.014 1 89.75 192 GLU B N 1
ATOM 4041 C CA . GLU B 1 192 ? 10.086 -2.605 -3.832 1 89.75 192 GLU B CA 1
ATOM 4042 C C . GLU B 1 192 ? 10.344 -2.264 -5.297 1 89.75 192 GLU B C 1
ATOM 4044 O O . GLU B 1 192 ? 9.781 -2.893 -6.195 1 89.75 192 GLU B O 1
ATOM 4049 N N . GLN B 1 193 ? 11.18 -1.358 -5.512 1 90.38 193 GLN B N 1
ATOM 4050 C CA . GLN B 1 193 ? 11.461 -0.914 -6.875 1 90.38 193 GLN B CA 1
ATOM 4051 C C . GLN B 1 193 ? 12.242 -1.97 -7.648 1 90.38 193 GLN B C 1
ATOM 4053 O O . GLN B 1 193 ? 12.297 -1.935 -8.875 1 90.38 193 GLN B O 1
ATOM 4058 N N . ASP B 1 194 ? 12.875 -2.842 -6.902 1 95.06 194 ASP B N 1
ATOM 4059 C CA . ASP B 1 194 ? 13.672 -3.891 -7.523 1 95.06 194 ASP B CA 1
ATOM 4060 C C . ASP B 1 194 ? 12.789 -5.051 -7.988 1 95.06 194 ASP B C 1
ATOM 4062 O O . ASP B 1 194 ? 13.242 -5.914 -8.742 1 95.06 194 ASP B O 1
ATOM 4066 N N . ILE B 1 195 ? 11.578 -5.062 -7.539 1 97.44 195 ILE B N 1
ATOM 4067 C CA . ILE B 1 195 ? 10.656 -6.148 -7.867 1 97.44 195 ILE B CA 1
ATOM 4068 C C . ILE B 1 195 ? 10.008 -5.883 -9.227 1 97.44 195 ILE B C 1
ATOM 4070 O O . ILE B 1 195 ? 9.383 -4.84 -9.43 1 97.44 195 ILE B O 1
ATOM 4074 N N . THR B 1 196 ? 10.258 -6.777 -10.117 1 98.44 196 THR B N 1
ATOM 4075 C CA . THR B 1 196 ? 9.531 -6.727 -11.383 1 98.44 196 THR B CA 1
ATOM 4076 C C . THR B 1 196 ? 8.141 -7.324 -11.227 1 98.44 196 THR B C 1
ATOM 4078 O O . THR B 1 196 ? 7.996 -8.5 -10.875 1 98.44 196 THR B O 1
ATOM 4081 N N . LYS B 1 197 ? 7.129 -6.504 -11.453 1 98.31 197 LYS B N 1
ATOM 4082 C CA . LYS B 1 197 ? 5.742 -6.953 -11.375 1 98.31 197 LYS B CA 1
ATOM 4083 C C . LYS B 1 197 ? 5.227 -7.387 -12.742 1 98.31 197 LYS B C 1
ATOM 4085 O O . LYS B 1 197 ? 5.328 -6.633 -13.719 1 98.31 197 LYS B O 1
ATOM 4090 N N . ILE B 1 198 ? 4.699 -8.531 -12.867 1 98.69 198 ILE B N 1
ATOM 4091 C CA . ILE B 1 198 ? 4.355 -9.102 -14.164 1 98.69 198 ILE B CA 1
ATOM 4092 C C . ILE B 1 198 ? 2.84 -9.086 -14.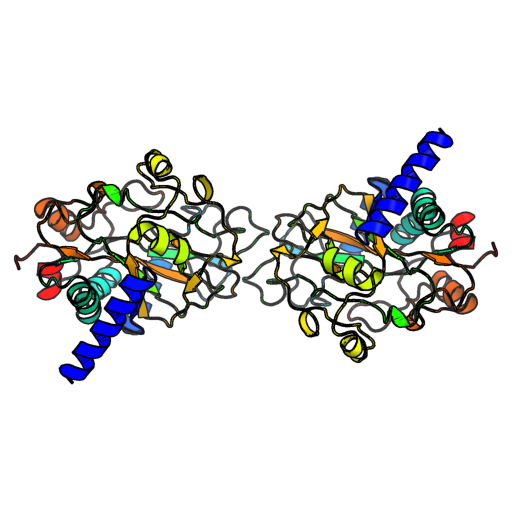352 1 98.69 198 ILE B C 1
ATOM 4094 O O . ILE B 1 198 ? 2.123 -9.852 -13.703 1 98.69 198 ILE B O 1
ATOM 4098 N N . ASP B 1 199 ? 2.342 -8.219 -15.148 1 98.56 199 ASP B N 1
ATOM 4099 C CA . ASP B 1 199 ? 0.926 -8.195 -15.5 1 98.56 199 ASP B CA 1
ATOM 4100 C C . ASP B 1 199 ? 0.654 -9.047 -16.734 1 98.56 199 ASP B C 1
ATOM 4102 O O . ASP B 1 199 ? 1.553 -9.273 -17.547 1 98.56 199 ASP B O 1
ATOM 4106 N N . ALA B 1 200 ? -0.546 -9.555 -16.844 1 98.75 200 ALA B N 1
ATOM 4107 C CA . ALA B 1 200 ? -0.965 -10.32 -18.016 1 98.75 200 ALA B CA 1
ATOM 4108 C C . ALA B 1 200 ? -2.48 -10.492 -18.047 1 98.75 200 ALA B C 1
ATOM 4110 O O . ALA B 1 200 ? -3.137 -10.445 -17 1 98.75 200 ALA B O 1
ATOM 4111 N N . PRO B 1 201 ? -3.059 -10.719 -19.203 1 98.44 201 PRO B N 1
ATOM 4112 C CA . PRO B 1 201 ? -4.496 -11 -19.281 1 98.44 201 PRO B CA 1
ATOM 4113 C C . PRO B 1 201 ? -4.863 -12.359 -18.703 1 98.44 201 PRO B C 1
ATOM 4115 O O . PRO B 1 201 ? -3.99 -13.219 -18.516 1 98.44 201 PRO B O 1
ATOM 4118 N N . ALA B 1 202 ? -6.137 -12.523 -18.453 1 98.62 202 ALA B N 1
ATOM 4119 C CA . ALA B 1 202 ? -6.656 -13.805 -17.984 1 98.62 202 ALA B CA 1
ATOM 4120 C C . ALA B 1 202 ? -6.281 -14.93 -18.938 1 98.62 202 ALA B C 1
ATOM 4122 O O . ALA B 1 202 ? -6.277 -14.75 -20.156 1 98.62 202 ALA B O 1
ATOM 4123 N N . GLY B 1 203 ? -5.973 -16.047 -18.344 1 98.81 203 GLY B N 1
ATOM 4124 C CA . GLY B 1 203 ? -5.613 -17.219 -19.141 1 98.81 203 GLY B CA 1
ATOM 4125 C C . GLY B 1 203 ? -4.129 -17.297 -19.438 1 98.81 203 GLY B C 1
ATOM 4126 O O . GLY B 1 203 ? -3.672 -18.25 -20.062 1 98.81 203 GLY B O 1
ATOM 4127 N N . SER B 1 204 ? -3.398 -16.312 -18.984 1 98.88 204 SER B N 1
ATOM 4128 C CA . SER B 1 204 ? -1.958 -16.312 -19.219 1 98.88 204 SER B CA 1
ATOM 4129 C C . SER B 1 204 ? -1.236 -17.266 -18.281 1 98.88 204 SER B C 1
ATOM 4131 O O . SER B 1 204 ? -1.603 -17.406 -17.109 1 98.88 204 SER B O 1
ATOM 4133 N N . LEU B 1 205 ? -0.254 -17.922 -18.844 1 98.88 205 LEU B N 1
ATOM 4134 C CA . LEU B 1 205 ? 0.652 -18.797 -18.109 1 98.88 205 LEU B CA 1
ATOM 4135 C C . LEU B 1 205 ? 1.995 -18.109 -17.875 1 98.88 205 LEU B C 1
ATOM 4137 O O . LEU B 1 205 ? 2.684 -17.75 -18.844 1 98.88 205 LEU B O 1
ATOM 4141 N N . VAL B 1 206 ? 2.273 -17.828 -16.609 1 98.88 206 VAL B N 1
ATOM 4142 C CA . VAL B 1 206 ? 3.604 -17.359 -16.234 1 98.88 206 VAL B CA 1
ATOM 4143 C C . VAL B 1 206 ? 4.48 -18.562 -15.852 1 98.88 206 VAL B C 1
ATOM 4145 O O . VAL B 1 206 ? 4.137 -19.328 -14.953 1 98.88 206 VAL B O 1
ATOM 4148 N N . ILE B 1 207 ? 5.535 -18.734 -16.547 1 98.75 207 ILE B N 1
ATOM 4149 C CA . ILE B 1 207 ? 6.512 -19.781 -16.234 1 98.75 207 ILE B CA 1
ATOM 4150 C C . ILE B 1 207 ? 7.816 -19.125 -15.766 1 98.75 207 ILE B C 1
ATOM 4152 O O . ILE B 1 207 ? 8.289 -18.156 -16.359 1 98.75 207 ILE B O 1
ATOM 4156 N N . PHE B 1 208 ? 8.352 -19.625 -14.688 1 98.56 208 PHE B N 1
ATOM 4157 C CA . PHE B 1 208 ? 9.57 -19.016 -14.164 1 98.56 208 PHE B CA 1
ATOM 4158 C C . PHE B 1 208 ? 10.531 -20.094 -13.664 1 98.56 208 PHE B C 1
ATOM 4160 O O . PHE B 1 208 ? 10.109 -21.203 -13.336 1 98.56 208 PHE B O 1
ATOM 4167 N N . ASP B 1 209 ? 11.773 -19.75 -13.711 1 97.19 209 ASP B N 1
ATOM 4168 C CA . ASP B 1 209 ? 12.859 -20.594 -13.195 1 97.19 209 ASP B CA 1
ATOM 4169 C C . ASP B 1 209 ? 12.883 -20.562 -11.664 1 97.19 209 ASP B C 1
ATOM 4171 O O . ASP B 1 209 ? 12.789 -19.5 -11.055 1 97.19 209 ASP B O 1
ATOM 4175 N N . SER B 1 210 ? 12.992 -21.719 -11.078 1 94.69 210 SER B N 1
ATOM 4176 C CA . SER B 1 210 ? 12.961 -21.844 -9.625 1 94.69 210 SER B CA 1
ATOM 4177 C C . SER B 1 210 ? 14.078 -21.031 -8.984 1 94.69 210 SER B C 1
ATOM 4179 O O . SER B 1 210 ? 14.055 -20.781 -7.777 1 94.69 210 SER B O 1
ATOM 4181 N N . ARG B 1 211 ? 15.078 -20.609 -9.734 1 95.25 211 ARG B N 1
ATOM 4182 C CA . ARG B 1 211 ? 16.188 -19.812 -9.242 1 95.25 211 ARG B CA 1
ATOM 4183 C C . ARG B 1 211 ? 15.805 -18.344 -9.148 1 95.25 211 ARG B C 1
ATOM 4185 O O . ARG B 1 211 ? 16.547 -17.531 -8.586 1 95.25 211 ARG B O 1
ATOM 4192 N N . LEU B 1 212 ? 14.648 -18 -9.633 1 97.25 212 LEU B N 1
ATOM 4193 C CA . LEU B 1 212 ? 14.141 -16.625 -9.523 1 97.25 212 LEU B CA 1
ATOM 4194 C C . LEU B 1 212 ? 13.469 -16.406 -8.172 1 97.25 212 LEU B C 1
ATOM 4196 O O . LEU B 1 212 ? 12.438 -17.016 -7.879 1 97.25 212 LEU B O 1
ATOM 4200 N N . PRO B 1 213 ? 14.109 -15.562 -7.352 1 97.06 213 PRO B N 1
ATOM 4201 C CA . PRO B 1 213 ? 13.305 -15.203 -6.184 1 97.06 213 PRO B CA 1
ATOM 4202 C C . PRO B 1 213 ? 11.969 -14.562 -6.559 1 97.06 213 PRO B C 1
ATOM 4204 O O . PRO B 1 213 ? 11.93 -13.688 -7.426 1 97.06 213 PRO B O 1
ATOM 4207 N N . HIS B 1 214 ? 10.93 -14.984 -5.918 1 97.81 214 HIS B N 1
ATOM 4208 C CA . HIS B 1 214 ? 9.602 -14.602 -6.383 1 97.81 214 HIS B CA 1
ATOM 4209 C C . HIS B 1 214 ? 8.617 -14.508 -5.223 1 97.81 214 HIS B C 1
ATOM 4211 O O . HIS B 1 214 ? 8.906 -14.969 -4.117 1 97.81 214 HIS B O 1
ATOM 4217 N N . GLY B 1 215 ? 7.559 -13.938 -5.473 1 96.06 215 GLY B N 1
ATOM 4218 C CA . GLY B 1 215 ? 6.375 -13.781 -4.641 1 96.06 215 GLY B CA 1
ATOM 4219 C C . GLY B 1 215 ? 5.258 -13.023 -5.332 1 96.06 215 GLY B C 1
ATOM 4220 O O . GLY B 1 215 ? 5.336 -12.742 -6.527 1 96.06 215 GLY B O 1
ATOM 4221 N N . ASN B 1 216 ? 4.191 -12.797 -4.688 1 95.75 216 ASN B N 1
ATOM 4222 C CA . ASN B 1 216 ? 3.186 -11.875 -5.211 1 95.75 216 ASN B CA 1
ATOM 4223 C C . ASN B 1 216 ? 3.273 -10.508 -4.543 1 95.75 216 ASN B C 1
ATOM 4225 O O . ASN B 1 216 ? 3.693 -10.406 -3.387 1 95.75 216 ASN B O 1
ATOM 4229 N N . VAL B 1 217 ? 2.959 -9.5 -5.242 1 95.88 217 VAL B N 1
ATOM 4230 C CA . VAL B 1 217 ? 2.896 -8.164 -4.66 1 95.88 217 VAL B CA 1
ATOM 4231 C C . VAL B 1 217 ? 1.522 -7.934 -4.039 1 95.88 217 VAL B C 1
ATOM 4233 O O . VAL B 1 217 ? 0.626 -8.773 -4.172 1 95.88 217 VAL B O 1
ATOM 4236 N N . CYS B 1 218 ? 1.388 -6.824 -3.359 1 94.56 218 CYS B N 1
ATOM 4237 C CA . CYS B 1 218 ? 0.13 -6.512 -2.689 1 94.56 218 CYS B CA 1
ATOM 4238 C C . CYS B 1 218 ? -0.987 -6.293 -3.703 1 94.56 218 CYS B C 1
ATOM 4240 O O . CYS B 1 218 ? -0.749 -5.77 -4.793 1 94.56 218 CYS B O 1
ATOM 4242 N N . THR B 1 219 ? -2.182 -6.668 -3.287 1 96.31 219 THR B N 1
ATOM 4243 C CA . THR B 1 219 ? -3.35 -6.41 -4.121 1 96.31 219 THR B CA 1
ATOM 4244 C C . THR B 1 219 ? -3.904 -5.012 -3.854 1 96.31 219 THR B C 1
ATOM 4246 O O . THR B 1 219 ? -4.984 -4.867 -3.281 1 96.31 219 THR B O 1
ATOM 4249 N N . HIS B 1 220 ? -3.195 -4.039 -4.25 1 95.75 220 HIS B N 1
ATOM 4250 C CA . HIS B 1 220 ? -3.641 -2.648 -4.227 1 95.75 220 HIS B CA 1
ATOM 4251 C C . HIS B 1 220 ? -4.465 -2.316 -5.465 1 95.75 220 HIS B C 1
ATOM 4253 O O . HIS B 1 220 ? -4.125 -1.399 -6.219 1 95.75 220 HIS B O 1
ATOM 4259 N N . HIS B 1 221 ? -5.473 -3.02 -5.586 1 96.06 221 HIS B N 1
ATOM 4260 C CA . HIS B 1 221 ? -6.395 -2.998 -6.715 1 96.06 221 HIS B CA 1
ATOM 4261 C C . HIS B 1 221 ? -7.824 -3.297 -6.266 1 96.06 221 HIS B C 1
ATOM 4263 O O . HIS B 1 221 ? -8.031 -3.949 -5.238 1 96.06 221 HIS B O 1
ATOM 4269 N N . LEU B 1 222 ? -8.836 -2.867 -7.035 1 96.31 222 LEU B N 1
ATOM 4270 C CA . LEU B 1 222 ? -10.234 -3 -6.664 1 96.31 222 LEU B CA 1
ATOM 4271 C C . LEU B 1 222 ? -10.688 -4.453 -6.754 1 96.31 222 LEU B C 1
ATOM 4273 O O . LEU B 1 222 ? -11.641 -4.855 -6.082 1 96.31 222 LEU B O 1
ATOM 4277 N N . ASN B 1 223 ? -10.008 -5.219 -7.609 1 96.81 223 ASN B N 1
ATOM 4278 C CA . ASN B 1 223 ? -10.453 -6.578 -7.879 1 96.81 223 ASN B CA 1
ATOM 4279 C C . ASN B 1 223 ? -9.477 -7.613 -7.328 1 96.81 223 ASN B C 1
ATOM 4281 O O . ASN B 1 223 ? -8.273 -7.359 -7.266 1 96.81 223 ASN B O 1
ATOM 4285 N N . PRO B 1 224 ? -10.016 -8.781 -6.938 1 97.19 224 PRO B N 1
ATOM 4286 C CA . PRO B 1 224 ? -9.133 -9.844 -6.449 1 97.19 224 PRO B CA 1
ATOM 4287 C C . PRO B 1 224 ? -8.289 -10.461 -7.562 1 97.19 224 PRO B C 1
ATOM 4289 O O . PRO B 1 224 ? -8.594 -10.305 -8.742 1 97.19 224 PRO B O 1
ATOM 4292 N N . ARG B 1 225 ? -7.277 -11.055 -7.129 1 97.31 225 ARG B N 1
ATOM 4293 C CA . ARG B 1 225 ? -6.461 -11.883 -8.008 1 97.31 225 ARG B CA 1
ATOM 4294 C C . ARG B 1 225 ? -6.742 -13.367 -7.781 1 97.31 225 ARG B C 1
ATOM 4296 O O . ARG B 1 225 ? -6.758 -13.836 -6.637 1 97.31 225 ARG B O 1
ATOM 4303 N N . LEU B 1 226 ? -7.02 -14.141 -8.789 1 98.62 226 LEU B N 1
ATOM 4304 C CA . LEU B 1 226 ? -7.195 -15.586 -8.727 1 98.62 226 LEU B CA 1
ATOM 4305 C C . LEU B 1 226 ? -6.188 -16.297 -9.625 1 98.62 226 LEU B C 1
ATOM 4307 O O . LEU B 1 226 ? -6.031 -15.93 -10.797 1 98.62 226 LEU B O 1
ATOM 4311 N N . VAL B 1 227 ? -5.531 -17.25 -9.023 1 98.5 227 VAL B N 1
ATOM 4312 C CA . VAL B 1 227 ? -4.473 -17.969 -9.727 1 98.5 227 VAL B CA 1
ATOM 4313 C C . VAL B 1 227 ? -4.625 -19.469 -9.492 1 98.5 227 VAL B C 1
ATOM 4315 O O . VAL B 1 227 ? -5.094 -19.891 -8.43 1 98.5 227 VAL B O 1
ATOM 4318 N N . GLN B 1 228 ? -4.32 -20.234 -10.484 1 98.81 228 GLN B N 1
ATOM 4319 C CA . GLN B 1 228 ? -4.07 -21.656 -10.359 1 98.81 228 GLN B CA 1
ATOM 4320 C C . GLN B 1 228 ? -2.6 -21.984 -10.586 1 98.81 228 GLN B C 1
ATOM 4322 O O . GLN B 1 228 ? -2.033 -21.641 -11.625 1 98.81 228 GLN B O 1
ATOM 4327 N N . PHE B 1 229 ? -2.016 -22.625 -9.656 1 98.44 229 PHE B N 1
ATOM 4328 C CA . PHE B 1 229 ? -0.616 -23 -9.812 1 98.44 229 PHE B CA 1
ATOM 4329 C C . PHE B 1 229 ? -0.49 -24.281 -10.625 1 98.44 229 PHE B C 1
ATOM 4331 O O . PHE B 1 229 ? -1.326 -25.188 -10.508 1 98.44 229 PHE B O 1
ATOM 4338 N N . ILE B 1 230 ? 0.601 -24.297 -11.398 1 98.5 230 ILE B N 1
ATOM 4339 C CA . ILE B 1 230 ? 0.787 -25.453 -12.273 1 98.5 230 ILE B CA 1
ATOM 4340 C C . ILE B 1 230 ? 2.252 -25.562 -12.688 1 98.5 230 ILE B C 1
ATOM 4342 O O . ILE B 1 230 ? 2.895 -24.547 -12.969 1 98.5 230 ILE B O 1
ATOM 4346 N N . ALA B 1 231 ? 2.76 -26.703 -12.703 1 97.5 231 ALA B N 1
ATOM 4347 C CA . ALA B 1 231 ? 4.086 -27 -13.234 1 97.5 231 ALA B CA 1
ATOM 4348 C C . ALA B 1 231 ? 4.137 -28.391 -13.852 1 97.5 231 ALA B C 1
ATOM 4350 O O . ALA B 1 231 ? 3.246 -29.203 -13.625 1 97.5 231 ALA B O 1
ATOM 4351 N N . MET B 1 232 ? 5.035 -28.609 -14.68 1 97.12 232 MET B N 1
ATOM 4352 C CA . MET B 1 232 ? 5.297 -29.922 -15.25 1 97.12 232 MET B CA 1
ATOM 4353 C C . MET B 1 232 ? 6.785 -30.25 -15.203 1 97.12 232 MET B C 1
ATOM 4355 O O . MET B 1 232 ? 7.625 -29.359 -15.367 1 97.12 232 MET B O 1
ATOM 4359 N N . TYR B 1 233 ? 6.992 -31.484 -15.008 1 94.75 233 TYR B N 1
ATOM 4360 C CA . TYR B 1 233 ? 8.359 -31.984 -14.977 1 94.75 233 TYR B CA 1
ATOM 4361 C C . TYR B 1 233 ? 8.484 -33.281 -15.773 1 94.75 233 TYR B C 1
ATOM 4363 O O . TYR B 1 233 ? 7.48 -33.906 -16.141 1 94.75 233 TYR B O 1
ATOM 4371 N N . LYS B 1 234 ? 9.727 -33.625 -16.031 1 94.31 234 LYS B N 1
ATOM 4372 C CA . LYS B 1 234 ? 9.953 -34.875 -16.734 1 94.31 234 LYS B CA 1
ATOM 4373 C C . LYS B 1 234 ? 9.289 -36.031 -16.016 1 94.31 234 LYS B C 1
ATOM 4375 O O . LYS B 1 234 ? 9.438 -36.188 -14.797 1 94.31 234 LYS B O 1
ATOM 4380 N N . ALA B 1 235 ? 8.602 -36.812 -16.703 1 95.5 235 ALA B N 1
ATOM 4381 C CA . ALA B 1 235 ? 7.863 -37.938 -16.141 1 95.5 235 ALA B CA 1
ATOM 4382 C C . ALA B 1 235 ? 8.812 -39.031 -15.617 1 95.5 235 ALA B C 1
ATOM 4384 O O . ALA B 1 235 ? 9.852 -39.281 -16.219 1 95.5 235 ALA B O 1
ATOM 4385 N N . ASP B 1 236 ? 8.414 -39.625 -14.539 1 90.12 236 ASP B N 1
ATOM 4386 C CA . ASP B 1 236 ? 9.07 -40.781 -13.961 1 90.12 236 ASP B CA 1
ATOM 4387 C C . ASP B 1 236 ? 10.555 -40.531 -13.719 1 90.12 236 ASP B C 1
ATOM 4389 O O . ASP B 1 236 ? 11.406 -41.344 -14.109 1 90.12 236 ASP B O 1
ATOM 4393 N N . SER B 1 237 ? 10.812 -39.344 -13.305 1 87.5 237 SER B N 1
ATOM 4394 C CA . SER B 1 237 ? 12.195 -38.969 -13.031 1 87.5 237 SER B CA 1
ATOM 4395 C C . SER B 1 237 ? 12.336 -38.375 -11.633 1 87.5 237 SER B C 1
ATOM 4397 O O . SER B 1 237 ? 11.648 -37.406 -11.297 1 87.5 237 SER B O 1
ATOM 4399 N N . GLU B 1 238 ? 13.195 -38.938 -10.922 1 86.25 238 GLU B N 1
ATOM 4400 C CA . GLU B 1 238 ? 13.469 -38.406 -9.586 1 86.25 238 GLU B CA 1
ATOM 4401 C C . GLU B 1 238 ? 14.5 -37.281 -9.633 1 86.25 238 GLU B C 1
ATOM 4403 O O . GLU B 1 238 ? 14.469 -36.375 -8.805 1 86.25 238 GLU B O 1
ATOM 4408 N N . GLU B 1 239 ? 15.281 -37.281 -10.672 1 83.25 239 GLU B N 1
ATOM 4409 C CA . GLU B 1 239 ? 16.422 -36.406 -10.758 1 83.25 239 GLU B CA 1
ATOM 4410 C C . GLU B 1 239 ? 16.016 -35.031 -11.281 1 83.25 239 GLU B C 1
ATOM 4412 O O . GLU B 1 239 ? 16.703 -34.031 -11.055 1 83.25 239 GLU B O 1
ATOM 4417 N N . HIS B 1 240 ? 14.891 -34.969 -11.914 1 84.75 240 HIS B N 1
ATOM 4418 C CA . HIS B 1 240 ? 14.539 -33.719 -12.586 1 84.75 240 HIS B CA 1
ATOM 4419 C C . HIS B 1 240 ? 13.391 -33.031 -11.883 1 84.75 240 HIS B C 1
ATOM 4421 O O . HIS B 1 240 ? 12.695 -32.188 -12.484 1 84.75 240 HIS B O 1
ATOM 4427 N N . VAL B 1 241 ? 13.109 -33.438 -10.664 1 88.06 241 VAL B N 1
ATOM 4428 C CA . VAL B 1 241 ? 12.109 -32.781 -9.828 1 88.06 241 VAL B CA 1
ATOM 4429 C C . VAL B 1 241 ? 12.711 -32.469 -8.453 1 88.06 241 VAL B C 1
ATOM 4431 O O . VAL B 1 241 ? 13.562 -33.219 -7.961 1 88.06 241 VAL B O 1
ATOM 4434 N N . PRO B 1 242 ? 12.359 -31.312 -7.898 1 86.44 242 PRO B N 1
ATOM 4435 C CA . PRO B 1 242 ? 12.781 -31.109 -6.512 1 86.44 242 PRO B CA 1
ATOM 4436 C C . PRO B 1 242 ? 12.398 -32.281 -5.602 1 86.44 242 PRO B C 1
ATOM 4438 O O . PRO B 1 242 ? 11.289 -32.812 -5.703 1 86.44 242 PRO B O 1
ATOM 4441 N N . PRO B 1 243 ? 13.266 -32.625 -4.66 1 85.75 243 PRO B N 1
ATOM 4442 C CA . PRO B 1 243 ? 13.031 -33.812 -3.84 1 85.75 243 PRO B CA 1
ATOM 4443 C C . PRO B 1 243 ? 11.695 -33.75 -3.092 1 85.75 243 PRO B C 1
ATOM 4445 O O . PRO B 1 243 ? 11.008 -34.781 -2.986 1 85.75 243 PRO B O 1
ATOM 4448 N N . VAL B 1 244 ? 11.32 -32.656 -2.648 1 84 244 VAL B N 1
ATOM 4449 C CA . VAL B 1 244 ? 10.117 -32.531 -1.84 1 84 244 VAL B CA 1
ATOM 4450 C C . VAL B 1 244 ? 8.883 -32.781 -2.701 1 84 244 VAL B C 1
ATOM 4452 O O . VAL B 1 244 ? 7.836 -33.188 -2.193 1 84 244 VAL B O 1
ATOM 4455 N N . LEU B 1 245 ? 9.031 -32.656 -4.039 1 87.19 245 LEU B N 1
ATOM 4456 C CA . LEU B 1 245 ? 7.898 -32.781 -4.949 1 87.19 245 LEU B CA 1
ATOM 4457 C C . LEU B 1 245 ? 7.812 -34.188 -5.531 1 87.19 245 LEU B C 1
ATOM 4459 O O . LEU B 1 245 ? 6.832 -34.531 -6.191 1 87.19 245 LEU B O 1
ATOM 4463 N N . TYR B 1 246 ? 8.805 -34.938 -5.285 1 89.69 246 TYR B N 1
ATOM 4464 C CA . TYR B 1 246 ? 8.852 -36.219 -5.941 1 89.69 246 TYR B CA 1
ATOM 4465 C C . TYR B 1 246 ? 7.684 -37.094 -5.508 1 89.69 246 TYR B C 1
ATOM 4467 O O . TYR B 1 246 ? 7.379 -37.188 -4.32 1 89.69 246 TYR B O 1
ATOM 4475 N N . GLN B 1 247 ? 7.094 -37.75 -6.469 1 93.5 247 GLN B N 1
ATOM 4476 C CA . GLN B 1 247 ? 6.055 -38.75 -6.305 1 93.5 247 GLN B CA 1
ATOM 4477 C C . GLN B 1 247 ? 6.273 -39.938 -7.258 1 93.5 247 GLN B C 1
ATOM 4479 O O . GLN B 1 247 ? 6.531 -39.719 -8.445 1 93.5 247 GLN B O 1
ATOM 4484 N N . SER B 1 248 ? 6.113 -41.062 -6.664 1 95 248 SER B N 1
ATOM 4485 C CA . SER B 1 248 ? 6.094 -42.219 -7.559 1 95 248 SER B CA 1
ATOM 4486 C C . SER B 1 248 ? 4.844 -42.219 -8.43 1 95 248 SER B C 1
ATOM 4488 O O . SER B 1 248 ? 3.873 -41.5 -8.133 1 95 248 SER B O 1
ATOM 4490 N N . ARG B 1 249 ? 4.926 -42.969 -9.508 1 96.5 249 ARG B N 1
ATOM 4491 C CA . ARG B 1 249 ? 3.762 -43.125 -10.375 1 96.5 249 ARG B CA 1
ATOM 4492 C C . ARG B 1 249 ? 2.545 -43.594 -9.586 1 96.5 249 ARG B C 1
ATOM 4494 O O . ARG B 1 249 ? 1.444 -43.062 -9.758 1 96.5 249 ARG B O 1
ATOM 4501 N N . GLU B 1 250 ? 2.775 -44.562 -8.734 1 96.69 250 GLU B N 1
ATOM 4502 C CA . GLU B 1 250 ? 1.689 -45.094 -7.93 1 96.69 250 GLU B CA 1
ATOM 4503 C C . GLU B 1 250 ? 1.074 -44.031 -7.031 1 96.69 250 GLU B C 1
ATOM 4505 O O . GLU B 1 250 ? -0.148 -43.969 -6.902 1 96.69 250 GLU B O 1
ATOM 4510 N N . GLU B 1 251 ? 1.911 -43.281 -6.453 1 96.56 251 GLU B N 1
ATOM 4511 C CA . GLU B 1 251 ? 1.437 -42.219 -5.562 1 96.56 251 GLU B CA 1
ATOM 4512 C C . GLU B 1 251 ? 0.609 -41.188 -6.32 1 96.56 251 GLU B C 1
ATOM 4514 O O . GLU B 1 251 ? -0.434 -40.75 -5.836 1 96.56 251 GLU B O 1
ATOM 4519 N N . ARG B 1 252 ? 1.102 -40.812 -7.477 1 97.25 252 ARG B N 1
ATOM 4520 C CA . ARG B 1 252 ? 0.412 -39.812 -8.289 1 97.25 252 ARG B CA 1
ATOM 4521 C C . ARG B 1 252 ? -0.958 -40.312 -8.727 1 97.25 252 ARG B C 1
ATOM 4523 O O . ARG B 1 252 ? -1.953 -39.594 -8.633 1 97.25 252 ARG B O 1
ATOM 4530 N N . VAL B 1 253 ? -0.957 -41.5 -9.242 1 97.69 253 VAL B N 1
ATOM 4531 C CA . VAL B 1 253 ? -2.199 -42.094 -9.711 1 97.69 253 VAL B CA 1
ATOM 4532 C C . VAL B 1 253 ? -3.178 -42.25 -8.547 1 97.69 253 VAL B C 1
ATOM 4534 O O . VAL B 1 253 ? -4.375 -42 -8.703 1 97.69 253 VAL B O 1
ATOM 4537 N N . ASN B 1 254 ? -2.656 -42.625 -7.41 1 97.56 254 ASN B N 1
ATOM 4538 C CA . ASN B 1 254 ? -3.492 -42.75 -6.223 1 97.56 254 ASN B CA 1
ATOM 4539 C C . ASN B 1 254 ? -4.102 -41.406 -5.836 1 97.56 254 ASN B C 1
ATOM 4541 O O . ASN B 1 254 ? -5.281 -41.312 -5.477 1 97.56 254 ASN B O 1
ATOM 4545 N N . CYS B 1 255 ? -3.328 -40.344 -5.875 1 97.75 255 CYS B N 1
ATOM 4546 C CA . CYS B 1 255 ? -3.826 -39.031 -5.566 1 97.75 255 CYS B CA 1
ATOM 4547 C C . CYS B 1 255 ? -4.961 -38.625 -6.508 1 97.75 255 CYS B C 1
ATOM 4549 O O . CYS B 1 255 ? -6 -38.125 -6.062 1 97.75 255 CYS B O 1
ATOM 4551 N N . TYR B 1 256 ? -4.773 -38.875 -7.785 1 98.12 256 TYR B N 1
ATOM 4552 C CA . TYR B 1 256 ? -5.789 -38.531 -8.781 1 98.12 256 TYR B CA 1
ATOM 4553 C C . TYR B 1 256 ? -7.043 -39.375 -8.586 1 98.12 256 TYR B C 1
ATOM 4555 O O . TYR B 1 256 ? -8.148 -38.844 -8.484 1 98.12 256 TYR B O 1
ATOM 4563 N N . GLN B 1 257 ? -6.879 -40.656 -8.438 1 97.62 257 GLN B N 1
ATOM 4564 C CA . GLN B 1 257 ? -8.008 -41.594 -8.406 1 97.62 257 GLN B CA 1
ATOM 4565 C C . GLN B 1 257 ? -8.836 -41.406 -7.141 1 97.62 257 GLN B C 1
ATOM 4567 O O . GLN B 1 257 ? -10.055 -41.594 -7.16 1 97.62 257 GLN B O 1
ATOM 4572 N N . ASN B 1 258 ? -8.18 -40.969 -6.074 1 97.31 258 ASN B N 1
ATOM 4573 C CA . ASN B 1 258 ? -8.875 -40.875 -4.797 1 97.31 258 ASN B CA 1
ATOM 4574 C C . ASN B 1 258 ? -9.07 -39.438 -4.375 1 97.31 258 ASN B C 1
ATOM 4576 O O . ASN B 1 258 ? -9.523 -39.156 -3.266 1 97.31 258 ASN B O 1
ATOM 4580 N N . ALA B 1 259 ? -8.656 -38.531 -5.238 1 97.44 259 ALA B N 1
ATOM 4581 C CA . ALA B 1 259 ? -8.789 -37.094 -5 1 97.44 259 ALA B CA 1
ATOM 4582 C C . ALA B 1 259 ? -8.156 -36.688 -3.67 1 97.44 259 ALA B C 1
ATOM 4584 O O . ALA B 1 259 ? -8.797 -36.031 -2.842 1 97.44 259 ALA B O 1
ATOM 4585 N N . ARG B 1 260 ? -6.938 -37.125 -3.512 1 97.5 260 ARG B N 1
ATOM 4586 C CA . ARG B 1 260 ? -6.176 -36.75 -2.322 1 97.5 260 ARG B CA 1
ATOM 4587 C C . ARG B 1 260 ? -5.02 -35.812 -2.678 1 97.5 260 ARG B C 1
ATOM 4589 O O . ARG B 1 260 ? -4.355 -36.031 -3.699 1 97.5 260 ARG B O 1
ATOM 4596 N N . PRO B 1 261 ? -4.832 -34.812 -1.89 1 96.94 261 PRO B N 1
ATOM 4597 C CA . PRO B 1 261 ? -3.66 -33.969 -2.16 1 96.94 261 PRO B CA 1
ATOM 4598 C C . PRO B 1 261 ? -2.346 -34.75 -2.066 1 96.94 261 PRO B C 1
ATOM 4600 O O . PRO B 1 261 ? -2.26 -35.75 -1.34 1 96.94 261 PRO B O 1
ATOM 4603 N N . PRO B 1 262 ? -1.343 -34.312 -2.844 1 95.56 262 PRO B N 1
ATOM 4604 C CA . PRO B 1 262 ? -0.02 -34.875 -2.59 1 95.56 262 PRO B CA 1
ATOM 4605 C C . PRO B 1 262 ? 0.406 -34.75 -1.129 1 95.56 262 PRO B C 1
ATOM 4607 O O . PRO B 1 262 ? 0.028 -33.812 -0.45 1 95.56 262 PRO B O 1
ATOM 4610 N N . ALA B 1 263 ? 1.21 -35.688 -0.697 1 92.5 263 ALA B N 1
ATOM 4611 C CA . ALA B 1 263 ? 1.575 -35.781 0.714 1 92.5 263 ALA B CA 1
ATOM 4612 C C . ALA B 1 263 ? 2.191 -34.5 1.215 1 92.5 263 ALA B C 1
ATOM 4614 O O . ALA B 1 263 ? 1.882 -34.031 2.316 1 92.5 263 ALA B O 1
ATOM 4615 N N . TRP B 1 264 ? 3.031 -33.875 0.455 1 87.88 264 TRP B N 1
ATOM 4616 C CA . TRP B 1 264 ? 3.785 -32.719 0.889 1 87.88 264 TRP B CA 1
ATOM 4617 C C . TRP B 1 264 ? 2.887 -31.469 0.961 1 87.88 264 TRP B C 1
ATOM 4619 O O . TRP B 1 264 ? 3.283 -30.438 1.504 1 87.88 264 TRP B O 1
ATOM 4629 N N . LEU B 1 265 ? 1.66 -31.562 0.399 1 92.56 265 LEU B N 1
ATOM 4630 C CA . LEU B 1 265 ? 0.734 -30.438 0.389 1 92.56 265 LEU B CA 1
ATOM 4631 C C . LEU B 1 265 ? -0.423 -30.672 1.354 1 92.56 265 LEU B C 1
ATOM 4633 O O . LEU B 1 265 ? -1.434 -29.969 1.305 1 92.56 265 LEU B O 1
ATOM 4637 N N . ARG B 1 266 ? -0.334 -31.672 2.186 1 94.44 266 ARG B N 1
ATOM 4638 C CA . ARG B 1 266 ? -1.416 -31.984 3.109 1 94.44 266 ARG B CA 1
ATOM 4639 C C . ARG B 1 266 ? -1.27 -31.219 4.418 1 94.44 266 ARG B C 1
ATOM 4641 O O . ARG B 1 266 ? -0.17 -30.781 4.766 1 94.44 266 ARG B O 1
ATOM 4648 N N . GLY B 1 267 ? -2.455 -31.031 5.066 1 92.19 267 GLY B N 1
ATOM 4649 C CA . GLY B 1 267 ? -2.414 -30.5 6.426 1 92.19 267 GLY B CA 1
ATOM 4650 C C . GLY B 1 267 ? -2.816 -29.047 6.516 1 92.19 267 GLY B C 1
ATOM 4651 O O . GLY B 1 267 ? -2.723 -28.438 7.582 1 92.19 267 GLY B O 1
ATOM 4652 N N . TRP B 1 268 ? -3.301 -28.531 5.508 1 92.25 268 TRP B N 1
ATOM 4653 C CA . TRP B 1 268 ? -3.748 -27.141 5.535 1 92.25 268 TRP B CA 1
ATOM 4654 C C . TRP B 1 268 ? -5.113 -27.016 6.207 1 92.25 268 TRP B C 1
ATOM 4656 O O . TRP B 1 268 ? -5.965 -27.906 6.055 1 92.25 268 TRP B O 1
ATOM 4666 N N . ARG B 1 269 ? -5.219 -25.922 6.887 1 92.69 269 ARG B N 1
ATOM 4667 C CA . ARG B 1 269 ? -6.531 -25.641 7.465 1 92.69 269 ARG B CA 1
ATOM 4668 C C . ARG B 1 269 ? -7.598 -25.547 6.379 1 92.69 269 ARG B C 1
ATOM 4670 O O . ARG B 1 269 ? -7.398 -24.859 5.367 1 92.69 269 ARG B O 1
ATOM 4677 N N . GLY B 1 270 ? -8.703 -26.281 6.578 1 92.88 270 GLY B N 1
ATOM 4678 C CA . GLY B 1 270 ? -9.82 -26.219 5.648 1 92.88 270 GLY B CA 1
ATOM 4679 C C . GLY B 1 270 ? -9.688 -27.188 4.488 1 92.88 270 GLY B C 1
ATOM 4680 O O . GLY B 1 270 ? -10.633 -27.359 3.713 1 92.88 270 GLY B O 1
ATOM 4681 N N . GLN B 1 271 ? -8.531 -27.75 4.434 1 96.06 271 GLN B N 1
ATOM 4682 C CA . GLN B 1 271 ? -8.297 -28.688 3.336 1 96.06 271 GLN B CA 1
ATOM 4683 C C . GLN B 1 271 ? -9.109 -29.969 3.525 1 96.06 271 GLN B C 1
ATOM 4685 O O . GLN B 1 271 ? -9.195 -30.484 4.637 1 96.06 271 GLN B O 1
ATOM 4690 N N . LEU B 1 272 ? -9.688 -30.391 2.477 1 95.94 272 LEU B N 1
ATOM 4691 C CA . LEU B 1 272 ? -10.438 -31.656 2.5 1 95.94 272 LEU B CA 1
ATOM 4692 C C . LEU B 1 272 ? -9.586 -32.781 1.951 1 95.94 272 LEU B C 1
ATOM 4694 O O . LEU B 1 272 ? -8.953 -32.656 0.901 1 95.94 272 LEU B O 1
ATOM 4698 N N . ASP B 1 273 ? -9.633 -33.875 2.566 1 96.75 273 ASP B N 1
ATOM 4699 C CA . ASP B 1 273 ? -8.898 -35.062 2.188 1 96.75 273 ASP B CA 1
ATOM 4700 C C . ASP B 1 273 ? -9.633 -36.344 2.633 1 96.75 273 ASP B C 1
ATOM 4702 O O . ASP B 1 273 ? -9.633 -36.688 3.816 1 96.75 273 ASP B O 1
ATOM 4706 N N . PRO B 1 274 ? -10.148 -37 1.731 1 96.81 274 PRO B N 1
ATOM 4707 C CA . PRO B 1 274 ? -10.156 -36.719 0.296 1 96.81 274 PRO B CA 1
ATOM 4708 C C . PRO B 1 274 ? -11.039 -35.531 -0.06 1 96.81 274 PRO B C 1
ATOM 4710 O O . PRO B 1 274 ? -11.875 -35.125 0.747 1 96.81 274 PRO B O 1
ATOM 4713 N N . GLU B 1 275 ? -10.742 -35 -1.203 1 97.38 275 GLU B N 1
ATOM 4714 C CA . GLU B 1 275 ? -11.617 -33.969 -1.746 1 97.38 275 GLU B CA 1
ATOM 4715 C C . GLU B 1 275 ? -12.906 -34.594 -2.291 1 97.38 275 GLU B C 1
ATOM 4717 O O . GLU B 1 275 ? -12.906 -35.719 -2.791 1 97.38 275 GLU B O 1
ATOM 4722 N N . PRO B 1 276 ? -14.008 -33.875 -2.164 1 95.88 276 PRO B N 1
ATOM 4723 C CA . PRO B 1 276 ? -15.312 -34.406 -2.506 1 95.88 276 PRO B CA 1
ATOM 4724 C C . PRO B 1 276 ? -15.633 -34.312 -3.996 1 95.88 276 PRO B C 1
ATOM 4726 O O . PRO B 1 276 ? -16.719 -33.844 -4.371 1 95.88 276 PRO B O 1
ATOM 4729 N N . PHE B 1 277 ? -14.766 -34.688 -4.855 1 93.25 277 PHE B N 1
ATOM 4730 C CA . PHE B 1 277 ? -14.969 -34.594 -6.297 1 93.25 277 PHE B CA 1
ATOM 4731 C C . PHE B 1 277 ? -14.82 -35.969 -6.945 1 93.25 277 PHE B C 1
ATOM 4733 O O . PHE B 1 277 ? -13.977 -36.781 -6.535 1 93.25 277 PHE B O 1
ATOM 4740 N N . THR B 1 278 ? -15.633 -36.219 -7.836 1 91.75 278 THR B N 1
ATOM 4741 C CA . THR B 1 278 ? -15.391 -37.344 -8.734 1 91.75 278 THR B CA 1
ATOM 4742 C C . THR B 1 278 ? -14.25 -37.031 -9.695 1 91.75 278 THR B C 1
ATOM 4744 O O . THR B 1 278 ? -14.25 -35.969 -10.336 1 91.75 278 THR B O 1
ATOM 4747 N N . PRO B 1 279 ? -13.312 -37.875 -9.734 1 93.44 279 PRO B N 1
ATOM 4748 C CA . PRO B 1 279 ? -12.195 -37.625 -10.648 1 93.44 279 PRO B CA 1
ATOM 4749 C C . PRO B 1 279 ? -12.656 -37.406 -12.094 1 93.44 279 PRO B C 1
ATOM 4751 O O . PRO B 1 279 ? -13.508 -38.125 -12.594 1 93.44 279 PRO B O 1
ATOM 4754 N N . LEU B 1 280 ? -12.148 -36.344 -12.625 1 95.06 280 LEU B N 1
ATOM 4755 C CA . LEU B 1 280 ? -12.422 -36.062 -14.031 1 95.06 280 LEU B CA 1
ATOM 4756 C C . LEU B 1 280 ? -11.922 -37.188 -14.922 1 95.06 280 LEU B C 1
ATOM 4758 O O . LEU B 1 280 ? -10.828 -37.719 -14.711 1 95.06 280 LEU B O 1
ATOM 4762 N N . GLU B 1 281 ? -12.797 -37.594 -15.836 1 97.19 281 GLU B N 1
ATOM 4763 C CA . GLU B 1 281 ? -12.266 -38.469 -16.875 1 97.19 281 GLU B CA 1
ATOM 4764 C C . GLU B 1 281 ? -11.25 -37.719 -17.75 1 97.19 281 GLU B C 1
ATOM 4766 O O . GLU B 1 281 ? -11.594 -36.75 -18.406 1 97.19 281 GLU B O 1
ATOM 4771 N N . LEU B 1 282 ? -10.07 -38.25 -17.844 1 98.44 282 LEU B N 1
ATOM 4772 C CA . LEU B 1 282 ? -8.969 -37.531 -18.469 1 98.44 282 LEU B CA 1
ATOM 4773 C C . LEU B 1 282 ? -8.898 -37.844 -19.969 1 98.44 282 LEU B C 1
ATOM 4775 O O . LEU B 1 282 ? -9.32 -38.906 -20.406 1 98.44 282 LEU B O 1
ATOM 4779 N N . THR B 1 283 ? -8.445 -36.906 -20.703 1 98.62 283 THR B N 1
ATOM 4780 C CA . THR B 1 283 ? -8.07 -37.125 -22.094 1 98.62 283 THR B CA 1
ATOM 4781 C C . THR B 1 283 ? -6.859 -38.062 -22.188 1 98.62 283 THR B C 1
ATOM 4783 O O . THR B 1 283 ? -6.219 -38.344 -21.188 1 98.62 283 THR B O 1
ATOM 4786 N N . PRO B 1 284 ? -6.527 -38.469 -23.406 1 98.56 284 PRO B N 1
ATOM 4787 C CA . PRO B 1 284 ? -5.301 -39.25 -23.547 1 98.56 284 PRO B CA 1
ATOM 4788 C C . PRO B 1 284 ? -4.066 -38.531 -23.031 1 98.56 284 PRO B C 1
ATOM 4790 O O . PRO B 1 284 ? -3.215 -39.125 -22.375 1 98.56 284 PRO B O 1
ATOM 4793 N N . LEU B 1 285 ? -3.988 -37.281 -23.281 1 98.75 285 LEU B N 1
ATOM 4794 C CA . LEU B 1 285 ? -2.879 -36.5 -22.766 1 98.75 285 LEU B CA 1
ATOM 4795 C C . LEU B 1 285 ? -2.906 -36.438 -21.234 1 98.75 285 LEU B C 1
ATOM 4797 O O . LEU B 1 285 ? -1.879 -36.656 -20.578 1 98.75 285 LEU B O 1
ATOM 4801 N N . GLY B 1 286 ? -4.066 -36.188 -20.672 1 98.69 286 GLY B N 1
ATOM 4802 C CA . GLY B 1 286 ? -4.207 -36.125 -19.219 1 98.69 286 GLY B CA 1
ATOM 4803 C C . GLY B 1 286 ? -3.789 -37.438 -18.547 1 98.69 286 GLY B C 1
ATOM 4804 O O . GLY B 1 286 ? -3.172 -37.406 -17.469 1 98.69 286 GLY B O 1
ATOM 4805 N N . ARG B 1 287 ? -4.113 -38.531 -19.188 1 98.75 287 ARG B N 1
ATOM 4806 C CA . ARG B 1 287 ? -3.766 -39.812 -18.625 1 98.75 287 ARG B CA 1
ATOM 4807 C C . ARG B 1 287 ? -2.252 -40 -18.547 1 98.75 287 ARG B C 1
ATOM 4809 O O . ARG B 1 287 ? -1.734 -40.594 -17.609 1 98.75 287 ARG B O 1
ATOM 4816 N N . LYS B 1 288 ? -1.562 -39.469 -19.547 1 98.62 288 LYS B N 1
ATOM 4817 C CA . LYS B 1 288 ? -0.103 -39.531 -19.531 1 98.62 288 LYS B CA 1
ATOM 4818 C C . LYS B 1 288 ? 0.475 -38.531 -18.516 1 98.62 288 LYS B C 1
ATOM 4820 O O . LYS B 1 288 ? 1.432 -38.844 -17.812 1 98.62 288 LYS B O 1
ATOM 4825 N N . LEU B 1 289 ? -0.155 -37.406 -18.391 1 98.62 289 LEU B N 1
ATOM 4826 C CA . LEU B 1 289 ? 0.35 -36.344 -17.531 1 98.62 289 LEU B CA 1
ATOM 4827 C C . LEU B 1 289 ? 0.244 -36.75 -16.062 1 98.62 289 LEU B C 1
ATOM 4829 O O . LEU B 1 289 ? 1.024 -36.25 -15.227 1 98.62 289 LEU B O 1
ATOM 4833 N N . VAL B 1 290 ? -0.716 -37.562 -15.727 1 98.12 290 VAL B N 1
ATOM 4834 C CA . VAL B 1 290 ? -0.877 -37.969 -14.336 1 98.12 290 VAL B CA 1
ATOM 4835 C C . VAL B 1 290 ? -0.112 -39.281 -14.078 1 98.12 290 VAL B C 1
ATOM 4837 O O . VAL B 1 290 ? 0.248 -39.562 -12.938 1 98.12 290 VAL B O 1
ATOM 4840 N N . GLY B 1 291 ? 0.115 -40.094 -15.094 1 97.5 291 GLY B N 1
ATOM 4841 C CA . GLY B 1 291 ? 0.853 -41.344 -14.961 1 97.5 291 GLY B CA 1
ATOM 4842 C C . GLY B 1 291 ? -0.026 -42.562 -15.078 1 97.5 291 GLY B C 1
ATOM 4843 O O . GLY B 1 291 ? 0.431 -43.688 -14.844 1 97.5 291 GLY B O 1
ATOM 4844 N N . LEU B 1 292 ? -1.298 -42.375 -15.391 1 97.5 292 LEU B N 1
ATOM 4845 C CA . LEU B 1 292 ? -2.191 -43.5 -15.625 1 97.5 292 LEU B CA 1
ATOM 4846 C C . LEU B 1 292 ? -1.716 -44.344 -16.812 1 97.5 292 LEU B C 1
ATOM 4848 O O . LEU B 1 292 ? -1.897 -45.562 -16.828 1 97.5 292 LEU B O 1
ATOM 4852 N N . GLU B 1 293 ? -1.197 -43.562 -17.797 1 97.19 293 GLU B N 1
ATOM 4853 C CA . GLU B 1 293 ? -0.608 -44.188 -18.984 1 97.19 293 GLU B CA 1
ATOM 4854 C C . GLU B 1 293 ? 0.845 -43.75 -19.172 1 97.19 293 GLU B C 1
ATOM 4856 O O . GLU B 1 293 ? 1.198 -42.594 -18.891 1 97.19 293 GLU B O 1
ATOM 4861 N N . SER B 1 294 ? 1.621 -44.656 -19.656 1 93.56 294 SER B N 1
ATOM 4862 C CA . SER B 1 294 ? 3.027 -44.344 -19.906 1 93.56 294 SER B CA 1
ATOM 4863 C C . SER B 1 294 ? 3.201 -43.5 -21.172 1 93.56 294 SER B C 1
ATOM 4865 O O . SER B 1 294 ? 2.389 -43.594 -22.094 1 93.56 294 SER B O 1
ATOM 4867 N N . TRP B 1 295 ? 4.168 -42.781 -21.156 1 95.62 295 TRP B N 1
ATOM 4868 C CA . TRP B 1 295 ? 4.516 -42 -22.344 1 95.62 295 TRP B CA 1
ATOM 4869 C C . TRP B 1 295 ? 5.074 -42.906 -23.438 1 95.62 295 TRP B C 1
ATOM 4871 O O . TRP B 1 295 ? 5.875 -43.812 -23.156 1 95.62 295 TRP B O 1
#

Solvent-accessible surface area (backbone atoms only — not comparable to full-atom values): 31229 Å² total; per-residue (Å²): 108,70,60,61,48,49,52,51,48,49,49,46,45,49,39,27,72,60,44,24,36,38,74,47,72,55,54,42,54,67,68,54,24,49,43,35,49,51,51,50,25,59,74,67,60,36,47,96,91,38,71,74,43,67,61,60,94,75,58,67,56,72,75,27,67,35,75,53,45,53,47,46,43,50,48,55,54,66,42,29,66,57,53,47,45,52,50,25,63,70,66,70,44,81,55,38,25,54,57,68,43,40,31,33,51,39,54,30,22,26,15,64,38,87,78,36,36,77,53,46,42,70,42,20,25,69,54,72,58,84,78,43,87,59,91,47,56,42,34,36,30,30,44,34,65,26,46,52,43,19,35,12,51,26,31,28,36,70,58,24,43,24,54,78,67,69,62,52,86,63,63,73,52,61,71,61,50,47,92,85,15,34,54,40,77,81,72,46,94,80,56,77,84,58,46,47,56,50,54,46,52,38,18,13,37,41,38,29,36,49,68,28,36,28,30,31,37,42,19,69,23,65,50,56,32,39,36,41,40,41,37,60,34,55,47,97,43,72,76,62,40,61,76,80,71,58,66,53,54,68,55,40,36,48,22,52,73,56,22,32,60,51,78,83,70,57,86,51,63,87,45,54,77,53,37,97,50,72,59,58,85,63,51,77,61,27,29,30,25,49,43,76,35,83,121,110,72,62,63,46,49,52,52,49,52,50,45,46,49,38,27,72,62,43,24,35,38,74,46,74,55,54,42,54,67,68,54,25,49,44,36,49,51,52,50,26,60,75,68,62,35,48,96,92,38,69,77,42,65,62,59,96,77,58,69,56,76,75,27,66,36,74,51,47,53,48,47,44,50,49,55,53,67,42,29,64,58,55,46,46,52,51,24,62,70,64,71,43,82,55,37,26,53,57,66,43,39,30,33,50,40,56,30,22,26,16,62,38,88,78,37,38,76,53,46,43,71,43,21,25,70,55,71,57,85,78,43,89,60,92,46,54,40,33,36,29,30,45,34,65,27,46,51,44,19,35,12,51,25,32,27,35,70,60,22,42,25,56,78,66,70,61,54,84,62,65,75,54,62,71,62,52,46,91,87,15,36,55,40,79,79,71,47,93,80,58,76,86,60,46,47,56,51,53,48,54,38,17,13,37,40,38,30,37,48,68,27,37,27,30,31,36,41,18,70,22,65,50,55,32,38,36,41,40,41,35,60,34,56,44,97,42,71,75,62,40,61,75,81,70,59,66,53,55,67,54,41,36,48,23,53,74,55,22,30,60,52,78,83,69,57,86,51,64,88,45,57,77,54,37,98,50,72,58,59,86,63,51,77,62,27,29,31,25,49,44,77,35,81,121